Protein AF-0000000079069215 (afdb_homodimer)

InterPro domains:
  IPR008930 Terpenoid cyclases/protein prenyltransferase alpha-alpha toroid [SSF48239] (44-280)

Nearest PDB structures (foldseek):
  6ij1-assembly1_A  TM=6.244E-01  e=1.094E-04  Actinoplanes teichomyceticus
  6sbd-assembly1_A  TM=5.315E-01  e=5.183E-04  Scytonema sp. PCC 10023
  6sbf-assembly1_A  TM=5.431E-01  e=8.706E-04  Scytonema sp. PCC 10023
  6sbe-assembly1_A  TM=5.218E-01  e=1.252E-03  Scytonema sp. PCC 10023
  6sbg-assembly1_A  TM=4.756E-01  e=1.188E-03  Scytonema sp. PCC 10023

Foldseek 3Di:
DPPPPDFLLVLQLLLCVVFEDQLLNQLSCVPPVVHALVSNVVSLCVQADPQLFGFDCCPVQQHDNDGFLQSLLSSLVSCLSNLNCDDPSVVSSLNSQQVQAAPLLAHFRGALVSPPPGGHPLRDRDHRGDHALLRLQLVLLSCLQSVHDDPSSVSSLVVLLVVLVPDQDDADSSLLSNQSNLLRDPPVVSSLVSLVVSLCSCVVQVQADLAPVVQVVGDHDPPWAVPPGHHLCSNPLACSGSSVVSHDPNSVVNRLVVLSVQQDPSSWHFDRTDDDDPCCGSHVGSVSRVSSVSSCVRVPHDRD/DPPPPDFLLVLQLLLCVVFEDQLLNQLSCVPPVVHALVSNVVSLCVQADPQLAGFDCCPVQQHDNDGFLQSLLSSLVSCLSNLNCDDPSVVSSVNSQQVQAAPLLAHFRGALVSPPPGGHPLRDRDHRGDHALLRLQLVLLSCLQSVHDDPSSVSSLVVLLVVLVPDDDDADSSLLSNQSNLLRDPPVVSSLVSLVVSLCSCVVQVQADLAPVVLVVGDHDPPWDVPPGHHLCSNPLACSGSSVVSHDPSSVVNRLVVLSVQQDPSSWHFDRTDDDDPCCGSHVGSVVRVSSVSSCVRVPHDRD

Secondary structure (DSSP, 8-state):
----SS-HHHHHHHHHHHH--HHHHHHHHHHHS---HHHHHHHHHTTB-TTS-B-TTSSTTB-SSS--HHHHHHHHHHHHHTT---HHHHHHHHHHHHHT--TTSS--SS-GGGTTS-B-TTS---SSPPP-HHHHHHHHHHHHHTT---HHHHHHHHHHHHHHHT-SS--HHHHHHHHHHHTT-S-HHHHHHHHHHHHHHHHHTT-S-S-GGGGGGSPPPTTSPTT----HHHH--STTSGGGGGS-HHHHHHHHHHHHHT--TTSPPPP-S---STTHHHHHHHHHHHHHHHHHHHTT----/----SS-HHHHHHHHHHHH--HHHHHHHHHHHS---HHHHHHHHHTTB-TTS-B-TTSSTTB-SSS--HHHHHHHHHHHHHTT---HHHHHHHHHHHHHT--TTSS--SS-GGGTTS-B-TTS---SSPPP-HHHHHHHHHHHHHTT---HHHHHHHHHHHHHHHH-SS--HHHHHHHHHHHTT-S-HHHHHHHHHHHHHHHHHTT-S-S-GGGGGGSPPPTTSPTT----HHHH--STTSGGGGGS-HHHHHHHHHHHHHT--TTSPPPP-S---STTHHHHHHHHHHHHHHHHHHHTT----

Structure (mmCIF, N/CA/C/O backbone):
data_AF-0000000079069215-model_v1
#
loop_
_entity.id
_entity.type
_entity.pdbx_description
1 polymer 'Uncharacterized protein'
#
loop_
_atom_site.group_PDB
_atom_site.id
_atom_site.type_symbol
_atom_site.label_atom_id
_atom_site.label_alt_id
_atom_site.label_comp_id
_atom_site.label_asym_id
_atom_site.label_entity_id
_atom_site.label_seq_id
_atom_site.pdbx_PDB_ins_code
_atom_site.Cartn_x
_atom_site.Cartn_y
_atom_site.Cartn_z
_atom_site.occupancy
_atom_site.B_iso_or_equiv
_atom_site.auth_seq_id
_atom_site.auth_comp_id
_atom_site.auth_asym_id
_atom_site.auth_atom_id
_atom_site.pdbx_PDB_model_num
ATOM 1 N N . MET A 1 1 ? 16.844 5.301 -27.672 1 24.2 1 MET A N 1
ATOM 2 C CA . MET A 1 1 ? 16.438 5.793 -26.359 1 24.2 1 MET A CA 1
ATOM 3 C C . MET A 1 1 ? 17.531 5.578 -25.328 1 24.2 1 MET A C 1
ATOM 5 O O . MET A 1 1 ? 18.219 4.559 -25.344 1 24.2 1 MET A O 1
ATOM 9 N N . ALA A 1 2 ? 18.094 6.625 -24.688 1 27.17 2 ALA A N 1
ATOM 10 C CA . ALA A 1 2 ? 19.359 6.641 -23.938 1 27.17 2 ALA A CA 1
ATOM 11 C C . ALA A 1 2 ? 19.375 5.535 -22.875 1 27.17 2 ALA A C 1
ATOM 13 O O . ALA A 1 2 ? 18.516 5.488 -22 1 27.17 2 ALA A O 1
ATOM 14 N N . GLY A 1 3 ? 19.547 4.25 -23.109 1 37.88 3 GLY A N 1
ATOM 15 C CA . GLY A 1 3 ? 19.75 3.135 -22.203 1 37.88 3 GLY A CA 1
ATOM 16 C C . GLY A 1 3 ? 20.328 3.557 -20.859 1 37.88 3 GLY A C 1
ATOM 17 O O . GLY A 1 3 ? 21.453 4.035 -20.781 1 37.88 3 GLY A O 1
ATOM 18 N N . THR A 1 4 ? 19.672 4.113 -19.875 1 46.56 4 THR A N 1
ATOM 19 C CA . THR A 1 4 ? 20.359 4.695 -18.719 1 46.56 4 THR A CA 1
ATOM 20 C C . THR A 1 4 ? 21.391 3.717 -18.156 1 46.56 4 THR A C 1
ATOM 22 O O . THR A 1 4 ? 21.203 2.5 -18.234 1 46.56 4 THR A O 1
ATOM 25 N N . GLY A 1 5 ? 22.656 3.928 -18.469 1 62.28 5 GLY A N 1
ATOM 26 C CA . GLY A 1 5 ? 23.891 3.301 -18.031 1 62.28 5 GLY A CA 1
ATOM 27 C C . GLY A 1 5 ? 23.766 2.592 -16.703 1 62.28 5 GLY A C 1
ATOM 28 O O . GLY A 1 5 ? 24.688 1.903 -16.266 1 62.28 5 GLY A O 1
ATOM 29 N N . ALA A 1 6 ? 22.5 2.607 -16.062 1 76.56 6 ALA A N 1
ATOM 30 C CA . ALA A 1 6 ? 22.391 1.956 -14.758 1 76.56 6 ALA A CA 1
ATOM 31 C C . ALA A 1 6 ? 22.031 0.479 -14.906 1 76.56 6 ALA A C 1
ATOM 33 O O . ALA A 1 6 ? 21.297 0.102 -15.812 1 76.56 6 ALA A O 1
ATOM 34 N N . HIS A 1 7 ? 22.562 -0.315 -14.195 1 92.06 7 HIS A N 1
ATOM 35 C CA . HIS A 1 7 ? 22.312 -1.75 -14.125 1 92.06 7 HIS A CA 1
ATOM 36 C C . HIS A 1 7 ? 20.844 -2.037 -13.836 1 92.06 7 HIS A C 1
ATOM 38 O O . HIS A 1 7 ? 20.156 -1.213 -13.234 1 92.06 7 HIS A O 1
ATOM 44 N N . PRO A 1 8 ? 20.25 -3.123 -14.422 1 95.12 8 PRO A N 1
ATOM 45 C CA . PRO A 1 8 ? 18.844 -3.492 -14.266 1 95.12 8 PRO A CA 1
ATOM 46 C C . PRO A 1 8 ? 18.391 -3.469 -12.812 1 95.12 8 PRO A C 1
ATOM 48 O O . PRO A 1 8 ? 17.281 -3.021 -12.516 1 95.12 8 PRO A O 1
ATOM 51 N N . LEU A 1 9 ? 19.234 -3.889 -11.938 1 97.69 9 LEU A N 1
ATOM 52 C CA . LEU A 1 9 ? 18.859 -3.926 -10.523 1 97.69 9 LEU A CA 1
ATOM 53 C C . LEU A 1 9 ? 18.688 -2.516 -9.969 1 97.69 9 LEU A C 1
ATOM 55 O O . LEU A 1 9 ? 17.75 -2.256 -9.211 1 97.69 9 LEU A O 1
ATOM 59 N N . ALA A 1 10 ? 19.562 -1.587 -10.328 1 97.06 10 ALA A N 1
ATOM 60 C CA . ALA A 1 10 ? 19.469 -0.206 -9.859 1 97.06 10 ALA A CA 1
ATOM 61 C C . ALA A 1 10 ? 18.203 0.466 -10.383 1 97.06 10 ALA A C 1
ATOM 63 O O . ALA A 1 10 ? 17.547 1.21 -9.656 1 97.06 10 ALA A O 1
ATOM 64 N N . ARG A 1 11 ? 17.891 0.221 -11.617 1 97.69 11 ARG A N 1
ATOM 65 C CA . ARG A 1 11 ? 16.672 0.769 -12.203 1 97.69 11 ARG A CA 1
ATOM 66 C C . ARG A 1 11 ? 15.43 0.198 -11.523 1 97.69 11 ARG A C 1
ATOM 68 O O . ARG A 1 11 ? 14.477 0.925 -11.25 1 97.69 11 ARG A O 1
ATOM 75 N N . ALA A 1 12 ? 15.453 -1.097 -11.25 1 98.56 12 ALA A N 1
ATOM 76 C CA . ALA A 1 12 ? 14.344 -1.734 -10.555 1 98.56 12 ALA A CA 1
ATOM 77 C C . ALA A 1 12 ? 14.203 -1.188 -9.133 1 98.56 12 ALA A C 1
ATOM 79 O O . ALA A 1 12 ? 13.086 -1.028 -8.633 1 98.56 12 ALA A O 1
ATOM 80 N N . GLU A 1 13 ? 15.367 -0.952 -8.516 1 98.12 13 GLU A N 1
ATOM 81 C CA . GLU A 1 13 ? 15.344 -0.402 -7.16 1 98.12 13 GLU A CA 1
ATOM 82 C C . GLU A 1 13 ? 14.609 0.934 -7.121 1 98.12 13 GLU A C 1
ATOM 84 O O . GLU A 1 13 ? 13.742 1.148 -6.266 1 98.12 13 GLU A O 1
ATOM 89 N N . HIS A 1 14 ? 14.945 1.817 -8.039 1 97.31 14 HIS A N 1
ATOM 90 C CA . HIS A 1 14 ? 14.281 3.115 -8.102 1 97.31 14 HIS A CA 1
ATOM 91 C C . HIS A 1 14 ? 12.773 2.957 -8.297 1 97.31 14 HIS A C 1
ATOM 93 O O . HIS A 1 14 ? 11.984 3.623 -7.617 1 97.31 14 HIS A O 1
ATOM 99 N N . PHE A 1 15 ? 12.398 2.104 -9.164 1 98.19 15 PHE A N 1
ATOM 100 C CA . PHE A 1 15 ? 10.992 1.827 -9.445 1 98.19 15 PHE A CA 1
ATOM 101 C C . PHE A 1 15 ? 10.281 1.332 -8.188 1 98.19 15 PHE A C 1
ATOM 103 O O . PHE A 1 15 ? 9.172 1.765 -7.891 1 98.19 15 PHE A O 1
ATOM 110 N N . ILE A 1 16 ? 10.906 0.427 -7.465 1 98.44 16 ILE A N 1
ATOM 111 C CA . ILE A 1 16 ? 10.32 -0.172 -6.273 1 98.44 16 ILE A CA 1
ATOM 112 C C . ILE A 1 16 ? 10.109 0.9 -5.203 1 98.44 16 ILE A C 1
ATOM 114 O O . ILE A 1 16 ? 9.023 1.013 -4.629 1 98.44 16 ILE A O 1
ATOM 118 N N . TRP A 1 17 ? 11.117 1.716 -4.977 1 97.75 17 TRP A N 1
ATOM 119 C CA . TRP A 1 17 ? 10.984 2.77 -3.977 1 97.75 17 TRP A CA 1
ATOM 120 C C . TRP A 1 17 ? 9.891 3.756 -4.367 1 97.75 17 TRP A C 1
ATOM 122 O O . TRP A 1 17 ? 9.164 4.262 -3.508 1 97.75 17 TRP A O 1
ATOM 132 N N . LEU A 1 18 ? 9.719 3.953 -5.598 1 97.19 18 LEU A N 1
ATOM 133 C CA . LEU A 1 18 ? 8.812 4.98 -6.098 1 97.19 18 LEU A CA 1
ATOM 134 C C . LEU A 1 18 ? 7.363 4.504 -6.027 1 97.19 18 LEU A C 1
ATOM 136 O O . LEU A 1 18 ? 6.457 5.293 -5.75 1 97.19 18 LEU A O 1
ATOM 140 N N . THR A 1 19 ? 7.137 3.131 -6.164 1 96.81 19 THR A N 1
ATOM 141 C CA . THR A 1 19 ? 5.766 2.752 -6.496 1 96.81 19 THR A CA 1
ATOM 142 C C . THR A 1 19 ? 5.266 1.659 -5.559 1 96.81 19 THR A C 1
ATOM 144 O O . THR A 1 19 ? 4.066 1.569 -5.289 1 96.81 19 THR A O 1
ATOM 147 N N . ALA A 1 20 ? 6.102 0.814 -5.059 1 97.81 20 ALA A N 1
ATOM 148 C CA . ALA A 1 20 ? 5.684 -0.449 -4.457 1 97.81 20 ALA A CA 1
ATOM 149 C C . ALA A 1 20 ? 5.062 -0.223 -3.082 1 97.81 20 ALA A C 1
ATOM 151 O O . ALA A 1 20 ? 5.359 0.77 -2.414 1 97.81 20 ALA A O 1
ATOM 152 N N . ARG A 1 21 ? 4.145 -1.116 -2.648 1 97.88 21 ARG A N 1
ATOM 153 C CA . ARG A 1 21 ? 3.703 -1.155 -1.259 1 97.88 21 ARG A CA 1
ATOM 154 C C . ARG A 1 21 ? 4.871 -1.437 -0.321 1 97.88 21 ARG A C 1
ATOM 156 O O . ARG A 1 21 ? 5.91 -1.941 -0.75 1 97.88 21 ARG A O 1
ATOM 163 N N . VAL A 1 22 ? 4.699 -1.174 0.922 1 98.5 22 VAL A N 1
ATOM 164 C CA . VAL A 1 22 ? 5.773 -1.339 1.895 1 98.5 22 VAL A CA 1
ATOM 165 C C . VAL A 1 22 ? 6.199 -2.805 1.953 1 98.5 22 VAL A C 1
ATOM 167 O O . VAL A 1 22 ? 7.379 -3.107 2.145 1 98.5 22 VAL A O 1
ATOM 170 N N . LEU A 1 23 ? 5.277 -3.773 1.744 1 98.81 23 LEU A N 1
ATOM 171 C CA . LEU A 1 23 ? 5.629 -5.188 1.753 1 98.81 23 LEU A CA 1
ATOM 172 C C . LEU A 1 23 ? 6.633 -5.504 0.651 1 98.81 23 LEU A C 1
ATOM 174 O O . LEU A 1 23 ? 7.68 -6.105 0.912 1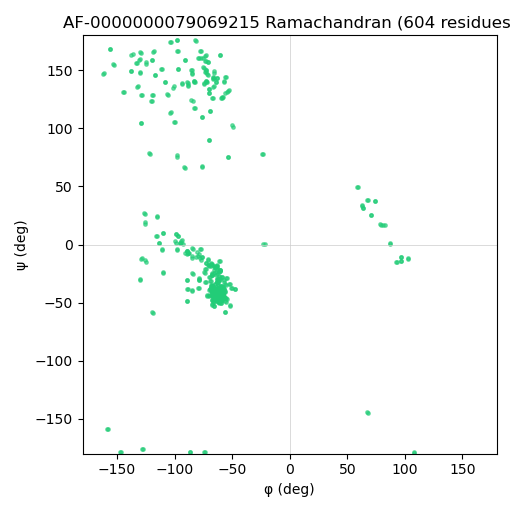 98.81 23 LEU A O 1
ATOM 178 N N . GLU A 1 24 ? 6.332 -5.059 -0.574 1 98.75 24 GLU A N 1
ATOM 179 C CA . GLU A 1 24 ? 7.234 -5.344 -1.687 1 98.75 24 GLU A CA 1
ATOM 180 C C . GLU A 1 24 ? 8.547 -4.582 -1.54 1 98.75 24 GLU A C 1
ATOM 182 O O . GLU A 1 24 ? 9.602 -5.07 -1.944 1 98.75 24 GLU A O 1
ATOM 187 N N . GLN A 1 25 ? 8.508 -3.402 -0.935 1 98.69 25 GLN A N 1
ATOM 188 C CA . GLN A 1 25 ? 9.75 -2.691 -0.648 1 98.69 25 GLN A CA 1
ATOM 189 C C . GLN A 1 25 ? 10.641 -3.496 0.293 1 98.69 25 GLN A C 1
ATOM 191 O O . GLN A 1 25 ? 11.836 -3.643 0.047 1 98.69 25 GLN A O 1
ATOM 196 N N . ARG A 1 26 ? 10.008 -3.992 1.347 1 98.75 26 ARG A N 1
ATOM 197 C CA . ARG A 1 26 ? 10.766 -4.773 2.32 1 98.75 26 ARG A CA 1
ATOM 198 C C . ARG A 1 26 ? 11.273 -6.07 1.703 1 98.75 26 ARG A C 1
ATOM 200 O O . ARG A 1 26 ? 12.398 -6.496 1.985 1 98.75 26 ARG A O 1
ATOM 207 N N . ARG A 1 27 ? 10.492 -6.695 0.856 1 98.81 27 ARG A N 1
ATOM 208 C CA . ARG A 1 27 ? 10.922 -7.902 0.161 1 98.81 27 ARG A CA 1
ATOM 209 C C . ARG A 1 27 ? 12.125 -7.625 -0.732 1 98.81 27 ARG A C 1
ATOM 211 O O . ARG A 1 27 ? 13.078 -8.406 -0.761 1 98.81 27 ARG A O 1
ATOM 218 N N . PHE A 1 28 ? 12.055 -6.535 -1.479 1 98.75 28 PHE A N 1
ATOM 219 C CA . PHE A 1 28 ? 13.164 -6.156 -2.344 1 98.75 28 PHE A CA 1
ATOM 220 C C . PHE A 1 28 ? 14.438 -5.941 -1.531 1 98.75 28 PHE A C 1
ATOM 222 O O . PHE A 1 28 ? 15.5 -6.445 -1.89 1 98.75 28 PHE A O 1
ATOM 229 N N . ALA A 1 29 ? 14.312 -5.176 -0.435 1 98.31 29 ALA A N 1
ATOM 230 C CA . ALA A 1 29 ? 15.461 -4.898 0.42 1 98.31 29 ALA A CA 1
ATOM 231 C C . ALA A 1 29 ? 16.078 -6.191 0.953 1 98.31 29 ALA A C 1
ATOM 233 O O . ALA A 1 29 ? 17.297 -6.352 0.962 1 98.31 29 ALA A O 1
ATOM 234 N N . HIS A 1 30 ? 15.25 -7.086 1.376 1 98.31 30 HIS A N 1
ATOM 235 C CA . HIS A 1 30 ? 15.727 -8.352 1.915 1 98.31 30 HIS A CA 1
ATOM 236 C C . HIS A 1 30 ? 16.438 -9.172 0.844 1 98.31 30 HIS A C 1
ATOM 238 O O . HIS A 1 30 ? 17.547 -9.672 1.069 1 98.31 30 HIS A O 1
ATOM 244 N N . ARG A 1 31 ? 15.844 -9.266 -0.319 1 97.5 31 ARG A N 1
ATOM 245 C CA . ARG A 1 31 ? 16.297 -10.188 -1.351 1 97.5 31 ARG A CA 1
ATOM 246 C C . ARG A 1 31 ? 17.516 -9.641 -2.082 1 97.5 31 ARG A C 1
ATOM 248 O O . ARG A 1 31 ? 18.406 -10.398 -2.492 1 97.5 31 ARG A O 1
ATOM 255 N N . PHE A 1 32 ? 17.641 -8.297 -2.174 1 97.56 32 PHE A N 1
ATOM 256 C CA . PHE A 1 32 ? 18.625 -7.77 -3.117 1 97.56 32 PHE A CA 1
ATOM 257 C C . PHE A 1 32 ? 19.547 -6.758 -2.441 1 97.56 32 PHE A C 1
ATOM 259 O O . PHE A 1 32 ? 20.562 -6.367 -3.004 1 97.56 32 PHE A O 1
ATOM 266 N N . LEU A 1 33 ? 19.172 -6.332 -1.206 1 96.62 33 LEU A N 1
ATOM 267 C CA . LEU A 1 33 ? 19.969 -5.312 -0.542 1 96.62 33 LEU A CA 1
ATOM 268 C C . LEU A 1 33 ? 20.406 -5.781 0.843 1 96.62 33 LEU A C 1
ATOM 270 O O . LEU A 1 33 ? 20.672 -4.961 1.727 1 96.62 33 LEU A O 1
ATOM 274 N N . ASP A 1 34 ? 20.359 -7.102 1.135 1 96.06 34 ASP A N 1
ATOM 275 C CA . ASP A 1 34 ? 20.828 -7.75 2.354 1 96.06 34 ASP A CA 1
ATOM 276 C C . ASP A 1 34 ? 20.047 -7.277 3.572 1 96.06 34 ASP A C 1
ATOM 278 O O . ASP A 1 34 ? 20.609 -7.105 4.656 1 96.06 34 ASP A O 1
ATOM 282 N N . GLY A 1 35 ? 18.828 -6.957 3.385 1 96.44 35 GLY A N 1
ATOM 283 C CA . GLY A 1 35 ? 17.953 -6.562 4.48 1 96.44 35 GLY A CA 1
ATOM 284 C C . GLY A 1 35 ? 17.547 -7.723 5.363 1 96.44 35 GLY A C 1
ATOM 285 O O . GLY A 1 35 ? 17.562 -8.875 4.93 1 96.44 35 GLY A O 1
ATOM 286 N N . ASP A 1 36 ? 17.156 -7.441 6.59 1 96.94 36 ASP A N 1
ATOM 287 C CA . ASP A 1 36 ? 16.688 -8.422 7.562 1 96.94 36 ASP A CA 1
ATOM 288 C C . ASP A 1 36 ? 15.305 -8.961 7.176 1 96.94 36 ASP A C 1
ATOM 290 O O . ASP A 1 36 ? 14.477 -8.227 6.629 1 96.94 36 ASP A O 1
ATOM 294 N N . PRO A 1 37 ? 15 -10.203 7.445 1 97.94 37 PRO A N 1
ATOM 295 C CA . PRO A 1 37 ? 13.688 -10.781 7.121 1 97.94 37 PRO A CA 1
ATOM 296 C C . PRO A 1 37 ? 12.578 -10.273 8.039 1 97.94 37 PRO A C 1
ATOM 298 O O . PRO A 1 37 ? 11.406 -10.312 7.672 1 97.94 37 PRO A O 1
ATOM 301 N N . ASP A 1 38 ? 12.898 -9.766 9.227 1 98 38 ASP A N 1
ATOM 302 C CA . ASP A 1 38 ? 11.891 -9.398 10.219 1 98 38 ASP A CA 1
ATOM 303 C C . ASP A 1 38 ? 10.969 -8.305 9.688 1 98 38 ASP A C 1
ATOM 305 O O . ASP A 1 38 ? 9.75 -8.391 9.836 1 98 38 ASP A O 1
ATOM 309 N N . PRO A 1 39 ? 11.523 -7.258 8.984 1 98 39 PRO A N 1
ATOM 310 C CA . PRO A 1 39 ? 10.625 -6.23 8.445 1 98 39 PRO A CA 1
ATOM 311 C C . PRO A 1 39 ? 9.656 -6.785 7.406 1 98 39 PRO A C 1
ATOM 313 O O . PRO A 1 39 ? 8.531 -6.297 7.285 1 98 39 PRO A O 1
ATOM 316 N N . VAL A 1 40 ? 10.07 -7.797 6.645 1 98.62 40 VAL A N 1
ATOM 317 C CA . VAL A 1 40 ? 9.188 -8.438 5.68 1 98.62 40 VAL A CA 1
ATOM 318 C C . VAL A 1 40 ? 8.023 -9.109 6.414 1 98.62 40 VAL A C 1
ATOM 320 O O . VAL A 1 40 ? 6.863 -8.938 6.039 1 98.62 40 VAL A O 1
ATOM 323 N N . GLU A 1 41 ? 8.375 -9.836 7.441 1 98.12 41 GLU A N 1
ATOM 324 C CA . GLU A 1 41 ? 7.355 -10.523 8.219 1 98.12 41 GLU A CA 1
ATOM 325 C C . GLU A 1 41 ? 6.375 -9.539 8.852 1 98.12 41 GLU A C 1
ATOM 327 O O . GLU A 1 41 ? 5.164 -9.773 8.859 1 98.12 41 GLU A O 1
ATOM 332 N N . THR A 1 42 ? 6.906 -8.461 9.375 1 98.06 42 THR A N 1
ATOM 333 C CA . THR A 1 42 ? 6.062 -7.434 9.984 1 98.06 42 THR A CA 1
ATOM 334 C C . THR A 1 42 ? 5.105 -6.844 8.953 1 98.06 42 THR A C 1
ATOM 336 O O . THR A 1 42 ? 3.908 -6.707 9.219 1 98.06 42 THR A O 1
ATOM 339 N N . ALA A 1 43 ? 5.625 -6.516 7.777 1 98.69 43 ALA A N 1
ATOM 340 C CA . ALA A 1 43 ? 4.789 -5.961 6.715 1 98.69 43 ALA A CA 1
ATOM 341 C C . ALA A 1 43 ? 3.713 -6.953 6.289 1 98.69 43 ALA A C 1
ATOM 343 O O . ALA A 1 43 ? 2.568 -6.57 6.047 1 98.69 43 ALA A O 1
ATOM 344 N N . LEU A 1 44 ? 4.059 -8.203 6.25 1 98.75 44 LEU A N 1
ATOM 345 C CA . LEU A 1 44 ? 3.102 -9.234 5.867 1 98.75 44 LEU A CA 1
ATOM 346 C C . LEU A 1 44 ? 2.004 -9.375 6.914 1 98.75 44 LEU A C 1
ATOM 348 O O . LEU A 1 44 ? 0.839 -9.602 6.574 1 98.75 44 LEU A O 1
ATOM 352 N N . THR A 1 45 ? 2.354 -9.305 8.203 1 98.25 45 THR A N 1
ATOM 353 C CA . THR A 1 45 ? 1.423 -9.516 9.305 1 98.25 45 THR A CA 1
ATOM 354 C C . THR A 1 45 ? 0.294 -8.484 9.266 1 98.25 45 THR A C 1
ATOM 356 O O . THR A 1 45 ? -0.804 -8.742 9.766 1 98.25 45 THR A O 1
ATOM 359 N N . ALA A 1 46 ? 0.541 -7.391 8.633 1 98.31 46 ALA A N 1
ATOM 360 C CA . ALA A 1 46 ? -0.481 -6.355 8.5 1 98.31 46 ALA A CA 1
ATOM 361 C C . ALA A 1 46 ? -1.7 -6.883 7.746 1 98.31 46 ALA A C 1
ATOM 363 O O . ALA A 1 46 ? -2.803 -6.348 7.887 1 98.31 46 ALA A O 1
ATOM 364 N N . TYR A 1 47 ? -1.535 -7.949 6.965 1 98.69 47 TYR A N 1
ATOM 365 C CA . TYR A 1 47 ? -2.59 -8.484 6.109 1 98.69 47 TYR A CA 1
ATOM 366 C C . TYR A 1 47 ? -3.291 -9.656 6.781 1 98.69 47 TYR A C 1
ATOM 368 O O . TYR A 1 47 ? -4.262 -10.195 6.242 1 98.69 47 TYR A O 1
ATOM 376 N N . ARG A 1 48 ? -2.844 -10.078 7.91 1 98.19 48 ARG A N 1
ATOM 377 C CA . ARG A 1 48 ? -3.352 -11.266 8.586 1 98.19 48 ARG A CA 1
ATOM 378 C C . ARG A 1 48 ? -4.605 -10.945 9.398 1 98.19 48 ARG A C 1
ATOM 380 O O . ARG A 1 48 ? -4.699 -9.875 10 1 98.19 48 ARG A O 1
ATOM 387 N N . ASN A 1 49 ? -5.488 -11.812 9.375 1 97.44 49 ASN A N 1
ATOM 388 C CA . ASN A 1 49 ? -6.703 -11.703 10.18 1 97.44 49 ASN A CA 1
ATOM 389 C C . ASN A 1 49 ? -6.652 -12.625 11.391 1 97.44 49 ASN A C 1
ATOM 391 O O . ASN A 1 49 ? -5.746 -13.445 11.516 1 97.44 49 ASN A O 1
ATOM 395 N N . GLU A 1 50 ? -7.668 -12.5 12.234 1 95.31 50 GLU A N 1
ATOM 396 C CA . GLU A 1 50 ? -7.734 -13.25 13.484 1 95.31 50 GLU A CA 1
ATOM 397 C C . GLU A 1 50 ? -7.973 -14.734 13.219 1 95.31 50 GLU A C 1
ATOM 399 O O . GLU A 1 50 ? -7.539 -15.586 14 1 95.31 50 GLU A O 1
ATOM 404 N N . ASP A 1 51 ? -8.609 -15.07 12.141 1 95.88 51 ASP A N 1
ATOM 405 C CA . ASP A 1 51 ? -8.945 -16.453 11.828 1 95.88 51 ASP A CA 1
ATOM 406 C C . ASP A 1 51 ? -7.73 -17.219 11.305 1 95.88 51 ASP A C 1
ATOM 408 O O . ASP A 1 51 ? -7.82 -18.406 11 1 95.88 51 ASP A O 1
ATOM 412 N N . GLY A 1 52 ? -6.598 -16.516 11.133 1 95.62 52 GLY A N 1
ATOM 413 C CA . GLY A 1 52 ? -5.379 -17.141 10.648 1 95.62 52 GLY A CA 1
ATOM 414 C C . GLY A 1 52 ? -5.176 -16.969 9.156 1 95.62 52 GLY A C 1
ATOM 415 O O . GLY A 1 52 ? -4.102 -17.266 8.625 1 95.62 52 GLY A O 1
ATOM 416 N N . GLY A 1 53 ? -6.207 -16.484 8.469 1 97.75 53 GLY A N 1
ATOM 417 C CA . GLY A 1 53 ? -6.094 -16.188 7.051 1 97.75 53 GLY A CA 1
ATOM 418 C C . GLY A 1 53 ? -5.559 -14.805 6.766 1 97.75 53 GLY A C 1
ATOM 419 O O . GLY A 1 53 ? -5.137 -14.094 7.684 1 97.75 53 GLY A O 1
ATOM 420 N N . TYR A 1 54 ? -5.484 -14.523 5.516 1 98.31 54 TYR A N 1
ATOM 421 C CA . TYR A 1 54 ? -4.992 -13.234 5.043 1 98.31 54 TYR A CA 1
ATOM 422 C C . TYR A 1 54 ? -6.008 -12.562 4.125 1 98.31 54 TYR A C 1
ATOM 424 O O . TYR A 1 54 ? -6.84 -13.234 3.512 1 98.31 54 TYR A O 1
ATOM 432 N N . ALA A 1 55 ? -5.938 -11.211 4 1 98.44 55 ALA A N 1
ATOM 433 C CA . ALA A 1 55 ? -6.898 -10.406 3.25 1 98.44 55 ALA A CA 1
ATOM 434 C C . ALA A 1 55 ? -6.297 -9.062 2.855 1 98.44 55 ALA A C 1
ATOM 436 O O . ALA A 1 55 ? -5.102 -8.969 2.576 1 98.44 55 ALA A O 1
ATOM 437 N N . HIS A 1 56 ? -7.137 -8.062 2.564 1 97.88 56 HIS A N 1
ATOM 438 C CA . HIS A 1 56 ? -6.789 -6.652 2.422 1 97.88 56 HIS A CA 1
ATOM 439 C C . HIS A 1 56 ? -5.91 -6.426 1.195 1 97.88 56 HIS A C 1
ATOM 441 O O . HIS A 1 56 ? -4.926 -5.688 1.261 1 97.88 56 HIS A O 1
ATOM 447 N N . ALA A 1 57 ? -6.215 -7.129 0.179 1 97.38 57 ALA A N 1
ATOM 448 C CA . ALA A 1 57 ? -5.609 -6.914 -1.133 1 97.38 57 ALA A CA 1
ATOM 449 C C . ALA A 1 57 ? -4.148 -7.352 -1.139 1 97.38 57 ALA A C 1
ATOM 451 O O . ALA A 1 57 ? -3.342 -6.828 -1.912 1 97.38 57 ALA A O 1
ATOM 452 N N . LEU A 1 58 ? -3.822 -8.305 -0.219 1 98.25 58 LEU A N 1
ATOM 453 C CA . LEU A 1 58 ? -2.498 -8.906 -0.361 1 98.25 58 LEU A CA 1
ATOM 454 C C . LEU A 1 58 ? -2.277 -9.406 -1.784 1 98.25 58 LEU A C 1
ATOM 456 O O . LEU A 1 58 ? -1.25 -9.109 -2.398 1 98.25 58 LEU A O 1
ATOM 460 N N . GLU A 1 59 ? -3.188 -10.164 -2.24 1 96.44 59 GLU A N 1
ATOM 461 C CA . GLU A 1 59 ? -3.352 -10.398 -3.674 1 96.44 59 GLU A CA 1
ATOM 462 C C . GLU A 1 59 ? -4.168 -9.281 -4.32 1 96.44 59 GLU A C 1
ATOM 464 O O . GLU A 1 59 ? -5.367 -9.156 -4.062 1 96.44 59 GLU A O 1
ATOM 469 N N . PRO A 1 60 ? -3.58 -8.539 -5.25 1 95.75 60 PRO A N 1
ATOM 470 C CA . PRO A 1 60 ? -4.191 -7.281 -5.695 1 95.75 60 PRO A CA 1
ATOM 471 C C . PRO A 1 60 ? -5.539 -7.492 -6.383 1 95.75 60 PRO A C 1
ATOM 473 O O . PRO A 1 60 ? -6.348 -6.566 -6.461 1 95.75 60 PRO A O 1
ATOM 476 N N . ASP A 1 61 ? -5.82 -8.664 -6.828 1 94.56 61 ASP A N 1
ATOM 477 C CA . ASP A 1 61 ? -7.035 -8.898 -7.598 1 94.56 61 ASP A CA 1
ATOM 478 C C . ASP A 1 61 ? -8.211 -9.234 -6.68 1 94.56 61 ASP A C 1
ATOM 480 O O . ASP A 1 61 ? -9.336 -9.398 -7.145 1 94.56 61 ASP A O 1
ATOM 484 N N . LEU A 1 62 ? -7.977 -9.414 -5.426 1 95.19 62 LEU A N 1
ATOM 485 C CA . LEU A 1 62 ? -9 -9.633 -4.41 1 95.19 62 LEU A CA 1
ATOM 486 C C . LEU A 1 62 ? -8.953 -8.547 -3.344 1 95.19 62 LEU A C 1
ATOM 488 O O . LEU A 1 62 ? -7.922 -8.367 -2.688 1 95.19 62 LEU A O 1
ATOM 492 N N . ARG A 1 63 ? -10.102 -7.922 -3.195 1 96.31 63 ARG A N 1
ATOM 493 C CA . ARG A 1 63 ? -10.094 -6.77 -2.301 1 96.31 63 ARG A CA 1
ATOM 494 C C . ARG A 1 63 ? -11.055 -6.977 -1.135 1 96.31 63 ARG A C 1
ATOM 496 O O . ARG A 1 63 ? -11.938 -7.836 -1.195 1 96.31 63 ARG A O 1
ATOM 503 N N . GLY A 1 64 ? -10.805 -6.188 -0.022 1 95.81 64 GLY A N 1
ATOM 504 C CA . GLY A 1 64 ? -11.68 -6.262 1.14 1 95.81 64 GLY A CA 1
ATOM 505 C C . GLY A 1 64 ? -11.039 -6.957 2.324 1 95.81 64 GLY A C 1
ATOM 506 O O . GLY A 1 64 ? -9.891 -7.398 2.246 1 95.81 64 GLY A O 1
ATOM 507 N N . PRO A 1 65 ? -11.758 -7.078 3.365 1 97.31 65 PRO A N 1
ATOM 508 C CA . PRO A 1 65 ? -11.203 -7.492 4.656 1 97.31 65 PRO A CA 1
ATOM 509 C C . PRO A 1 65 ? -11.344 -8.992 4.906 1 97.31 65 PRO A C 1
ATOM 511 O O . PRO A 1 65 ? -10.883 -9.5 5.93 1 97.31 65 PRO A O 1
ATOM 514 N N . VAL A 1 66 ? -11.898 -9.742 3.967 1 96.94 66 VAL A N 1
ATOM 515 C CA . VAL A 1 66 ? -12.211 -11.133 4.258 1 96.94 66 VAL A CA 1
ATOM 516 C C . VAL A 1 66 ? -11.055 -12.031 3.818 1 96.94 66 VAL A C 1
ATOM 518 O O . VAL A 1 66 ? -10.445 -11.797 2.775 1 96.94 66 VAL A O 1
ATOM 521 N N . SER A 1 67 ? -10.773 -13 4.664 1 98.06 67 SER A N 1
ATOM 522 C CA . SER A 1 67 ? -9.719 -13.961 4.348 1 98.06 67 SER A CA 1
ATOM 523 C C . SER A 1 67 ? -10.078 -14.789 3.119 1 98.06 67 SER A C 1
ATOM 525 O O . SER A 1 67 ? -11.234 -15.172 2.936 1 98.06 67 SER A O 1
ATOM 527 N N . GLN A 1 68 ? -9.125 -15.016 2.312 1 97.88 68 GLN A N 1
ATOM 528 C CA . GLN A 1 68 ? -9.289 -15.852 1.125 1 97.88 68 GLN A CA 1
ATOM 529 C C . GLN A 1 68 ? -8.094 -16.781 0.942 1 97.88 68 GLN A C 1
ATOM 531 O O . GLN A 1 68 ? -6.957 -16.406 1.246 1 97.88 68 GLN A O 1
ATOM 536 N N . PRO A 1 69 ? -8.266 -17.938 0.377 1 97.12 69 PRO A N 1
ATOM 537 C CA . PRO A 1 69 ? -7.156 -18.859 0.136 1 97.12 69 PRO A CA 1
ATOM 538 C C . PRO A 1 69 ? -6.07 -18.266 -0.757 1 97.12 69 PRO A C 1
ATOM 540 O O . PRO A 1 69 ? -4.883 -18.484 -0.52 1 97.12 69 PRO A O 1
ATOM 543 N N . LEU A 1 70 ? -6.477 -17.484 -1.71 1 96.44 70 LEU A N 1
ATOM 544 C CA . LEU A 1 70 ? -5.5 -16.906 -2.631 1 96.44 70 LEU A CA 1
ATOM 545 C C . LEU A 1 70 ? -4.578 -15.93 -1.909 1 96.44 70 LEU A C 1
ATOM 547 O O . LEU A 1 70 ? -3.395 -15.836 -2.236 1 96.44 70 LEU A O 1
ATOM 551 N N . HIS A 1 71 ? -5.152 -15.172 -0.944 1 98 71 HIS A N 1
ATOM 552 C CA . HIS A 1 71 ? -4.293 -14.336 -0.112 1 98 71 HIS A CA 1
ATOM 553 C C . HIS A 1 71 ? -3.303 -15.188 0.68 1 98 71 HIS A C 1
ATOM 555 O O . HIS A 1 71 ? -2.127 -14.828 0.797 1 98 71 HIS A O 1
ATOM 561 N N . THR A 1 72 ? -3.795 -16.266 1.196 1 98 72 THR A N 1
ATOM 562 C CA . THR A 1 72 ? -2.967 -17.141 2.021 1 98 72 THR A CA 1
ATOM 563 C C . THR A 1 72 ? -1.85 -17.766 1.192 1 98 72 THR A C 1
ATOM 565 O O . THR A 1 72 ? -0.725 -17.922 1.672 1 98 72 THR A O 1
ATOM 568 N N . ALA A 1 73 ? -2.193 -18.125 -0.039 1 97.56 73 ALA A N 1
ATOM 569 C CA . ALA A 1 73 ? -1.16 -18.609 -0.95 1 97.56 73 ALA A CA 1
ATOM 570 C C . ALA A 1 73 ? -0.053 -17.578 -1.127 1 97.56 73 ALA A C 1
ATOM 572 O O . ALA A 1 73 ? 1.133 -17.906 -1.075 1 97.56 73 ALA A O 1
ATOM 573 N N . HIS A 1 74 ? -0.46 -16.359 -1.329 1 97.94 74 HIS A N 1
ATOM 574 C CA . HIS A 1 74 ? 0.494 -15.266 -1.467 1 97.94 74 HIS A CA 1
ATOM 575 C C . HIS A 1 74 ? 1.334 -15.109 -0.204 1 97.94 74 HIS A C 1
ATOM 577 O O . HIS A 1 74 ? 2.557 -14.961 -0.281 1 97.94 74 HIS A O 1
ATOM 583 N N . ALA A 1 75 ? 0.714 -15.125 0.917 1 98.56 75 ALA A N 1
ATOM 584 C CA . ALA A 1 75 ? 1.401 -14.992 2.199 1 98.56 75 ALA A CA 1
ATOM 585 C C . ALA A 1 75 ? 2.439 -16.094 2.383 1 98.56 75 ALA A C 1
ATOM 587 O O . ALA A 1 75 ? 3.568 -15.836 2.803 1 98.56 75 ALA A O 1
ATOM 588 N N . LEU A 1 76 ? 2.051 -17.297 2.051 1 98.19 76 LEU A N 1
ATOM 589 C CA . LEU A 1 76 ? 2.965 -18.438 2.156 1 98.19 76 LEU A CA 1
ATOM 590 C C . LEU A 1 76 ? 4.18 -18.234 1.258 1 98.19 76 LEU A C 1
ATOM 592 O O . LEU A 1 76 ? 5.301 -18.594 1.639 1 98.19 76 LEU A O 1
ATOM 596 N N . GLY A 1 77 ? 3.889 -17.703 0.074 1 97.75 77 GLY A N 1
ATOM 597 C CA . GLY A 1 77 ? 5.004 -17.391 -0.801 1 97.75 77 GLY A CA 1
ATOM 598 C C . GLY A 1 77 ? 5.988 -16.422 -0.178 1 97.75 77 GLY A C 1
ATOM 599 O O . GLY A 1 77 ? 7.203 -16.609 -0.272 1 97.75 77 GLY A O 1
ATOM 600 N N . VAL A 1 78 ? 5.512 -15.414 0.449 1 98.5 78 VAL A N 1
ATOM 601 C CA . VAL A 1 78 ? 6.355 -14.43 1.116 1 98.5 78 VAL A CA 1
ATOM 602 C C . VAL A 1 78 ? 7.102 -15.086 2.273 1 98.5 78 VAL A C 1
ATOM 604 O O . VAL A 1 78 ? 8.312 -14.922 2.414 1 98.5 78 VAL A O 1
ATOM 607 N N . LEU A 1 79 ? 6.375 -15.859 3.102 1 98.31 79 LEU A N 1
ATOM 608 C CA . LEU A 1 79 ? 6.984 -16.531 4.242 1 98.31 79 LEU A CA 1
ATOM 609 C C . LEU A 1 79 ? 8.078 -17.484 3.785 1 98.31 79 LEU A C 1
ATOM 611 O O . LEU A 1 79 ? 9.141 -17.562 4.406 1 98.31 79 LEU A O 1
ATOM 615 N N . ASP A 1 80 ? 7.82 -18.188 2.715 1 97.56 80 ASP A N 1
ATOM 616 C CA . ASP A 1 80 ? 8.812 -19.094 2.145 1 97.56 80 ASP A CA 1
ATOM 617 C C . ASP A 1 80 ? 10.078 -18.359 1.744 1 97.56 80 ASP A C 1
ATOM 619 O O . ASP A 1 80 ? 11.188 -18.828 1.999 1 97.56 80 ASP A O 1
ATOM 623 N N . SER A 1 81 ? 9.906 -17.219 1.158 1 96.94 81 SER A N 1
ATOM 624 C CA . SER A 1 81 ? 11.023 -16.438 0.647 1 96.94 81 SER A CA 1
ATOM 625 C C . SER A 1 81 ? 11.938 -15.961 1.779 1 96.94 81 SER A C 1
ATOM 627 O O . SER A 1 81 ? 13.102 -15.633 1.551 1 96.94 81 SER A O 1
ATOM 629 N N . ILE A 1 82 ? 11.438 -15.945 2.994 1 97.44 82 ILE A N 1
ATOM 630 C CA . ILE A 1 82 ? 12.258 -15.469 4.102 1 97.44 82 ILE A CA 1
ATOM 631 C C . ILE A 1 82 ? 12.516 -16.609 5.086 1 97.44 82 ILE A C 1
ATOM 633 O O . ILE A 1 82 ? 12.969 -16.375 6.207 1 97.44 82 ILE A O 1
ATOM 637 N N . GLY A 1 83 ? 12.125 -17.828 4.754 1 95.94 83 GLY A N 1
ATOM 638 C CA . GLY A 1 83 ? 12.438 -19.016 5.535 1 95.94 83 GLY A CA 1
ATOM 639 C C . GLY A 1 83 ? 11.617 -19.109 6.809 1 95.94 83 GLY A C 1
ATOM 640 O O . GLY A 1 83 ? 12.133 -19.531 7.852 1 95.94 83 GLY A O 1
ATOM 641 N N . ARG A 1 84 ? 10.359 -18.703 6.711 1 96.12 84 ARG A N 1
ATOM 642 C CA . ARG A 1 84 ? 9.562 -18.641 7.934 1 96.12 84 ARG A CA 1
ATOM 643 C C . ARG A 1 84 ? 8.258 -19.438 7.777 1 96.12 84 ARG A C 1
ATOM 645 O O . ARG A 1 84 ? 7.23 -19.047 8.328 1 96.12 84 ARG A O 1
ATOM 652 N N . CYS A 1 85 ? 8.219 -20.422 6.965 1 94.94 85 CYS A N 1
ATOM 653 C CA . CYS A 1 85 ? 7.074 -21.312 6.824 1 94.94 85 CYS A CA 1
ATOM 654 C C . CYS A 1 85 ? 7.211 -22.531 7.742 1 94.94 85 CYS A C 1
ATOM 656 O O . CYS A 1 85 ? 7.402 -23.656 7.273 1 94.94 85 CYS A O 1
ATOM 658 N N . GLU A 1 86 ? 7.172 -22.391 9.031 1 92.75 86 GLU A N 1
ATOM 659 C CA . GLU A 1 86 ? 7.379 -23.5 9.945 1 92.75 86 GLU A CA 1
ATOM 660 C C . GLU A 1 86 ? 6.723 -23.234 11.297 1 92.75 86 GLU A C 1
ATOM 662 O O . GLU A 1 86 ? 6.203 -22.141 11.539 1 92.75 86 GLU A O 1
ATOM 667 N N . GLY A 1 87 ? 6.652 -24.25 12.07 1 92.06 87 GLY A N 1
ATOM 668 C CA . GLY A 1 87 ? 6.246 -24.141 13.461 1 92.06 87 GLY A CA 1
ATOM 669 C C . GLY A 1 87 ? 4.793 -23.734 13.625 1 92.06 87 GLY A C 1
ATOM 670 O O . GLY A 1 87 ? 3.924 -24.219 12.891 1 92.06 87 GLY A O 1
ATOM 671 N N . LEU A 1 88 ? 4.57 -22.938 14.656 1 91.94 88 LEU A N 1
ATOM 672 C CA . LEU A 1 88 ? 3.219 -22.562 15.055 1 91.94 88 LEU A CA 1
ATOM 673 C C . LEU A 1 88 ? 2.533 -21.766 13.945 1 91.94 88 LEU A C 1
ATOM 675 O O . LEU A 1 88 ? 1.317 -21.859 13.766 1 91.94 88 LEU A O 1
ATOM 679 N N . ARG A 1 89 ? 3.303 -21.094 13.219 1 93.06 89 ARG A N 1
ATOM 680 C CA . ARG A 1 89 ? 2.754 -20.312 12.117 1 93.06 89 ARG A CA 1
ATOM 681 C C . ARG A 1 89 ? 2.15 -21.219 11.055 1 93.06 89 ARG A C 1
ATOM 683 O O . ARG A 1 89 ? 1.017 -21 10.617 1 93.06 89 ARG A O 1
ATOM 690 N N . ALA A 1 90 ? 2.936 -22.156 10.609 1 94.44 90 ALA A N 1
ATOM 691 C CA . ALA A 1 90 ? 2.439 -23.109 9.609 1 94.44 90 ALA A CA 1
ATOM 692 C C . ALA A 1 90 ? 1.206 -23.844 10.125 1 94.44 90 ALA A C 1
ATOM 694 O O . ALA A 1 90 ? 0.265 -24.094 9.367 1 94.44 90 ALA A O 1
ATOM 695 N N . GLU A 1 91 ? 1.239 -24.125 11.391 1 95.62 91 GLU A N 1
ATOM 696 C CA . GLU A 1 91 ? 0.101 -24.812 12 1 95.62 91 GLU A CA 1
ATOM 697 C C . GLU A 1 91 ? -1.16 -23.953 11.93 1 95.62 91 GLU A C 1
ATOM 699 O O . GLU A 1 91 ? -2.234 -24.438 11.586 1 95.62 91 GLU A O 1
ATOM 704 N N . ARG A 1 92 ? -1.02 -22.719 12.258 1 95.62 92 ARG A N 1
ATOM 705 C CA . ARG A 1 92 ? -2.152 -21.797 12.234 1 95.62 92 ARG A CA 1
ATOM 706 C C . ARG A 1 92 ? -2.688 -21.625 10.82 1 95.62 92 ARG A C 1
ATOM 708 O O . ARG A 1 92 ? -3.902 -21.609 10.609 1 95.62 92 ARG A O 1
ATOM 715 N N . ILE A 1 93 ? -1.79 -21.516 9.898 1 97.12 93 ILE A N 1
ATOM 716 C CA . ILE A 1 93 ? -2.182 -21.359 8.5 1 97.12 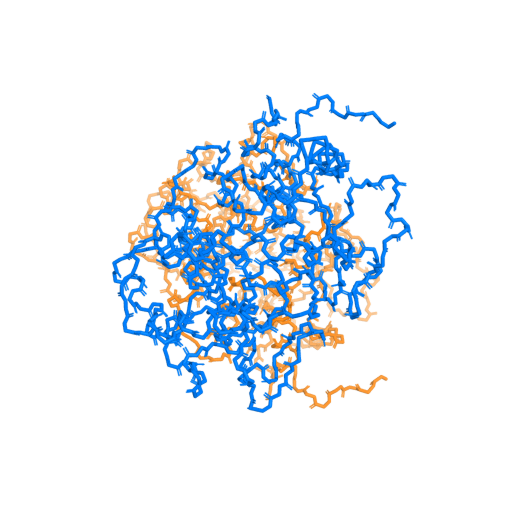93 ILE A CA 1
ATOM 717 C C . ILE A 1 93 ? -2.914 -22.609 8.031 1 97.12 93 ILE A C 1
ATOM 719 O O . ILE A 1 93 ? -3.975 -22.516 7.406 1 97.12 93 ILE A O 1
ATOM 723 N N . CYS A 1 94 ? -2.414 -23.766 8.383 1 97.5 94 CYS A N 1
ATOM 724 C CA . CYS A 1 94 ? -3.033 -25.016 7.965 1 97.5 94 CYS A CA 1
ATOM 725 C C . CYS A 1 94 ? -4.395 -25.203 8.625 1 97.5 94 CYS A C 1
ATOM 727 O O . CYS A 1 94 ? -5.309 -25.766 8.023 1 97.5 94 CYS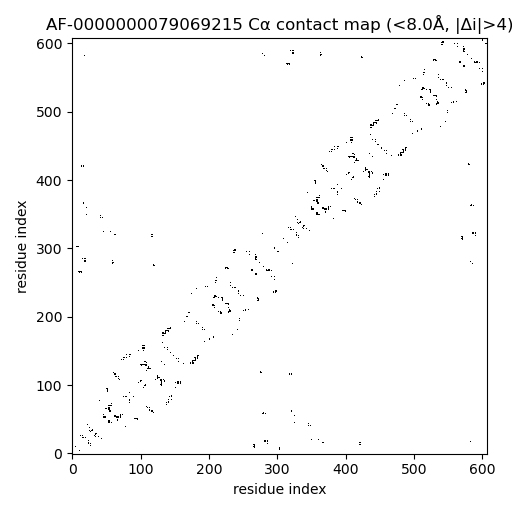 A O 1
ATOM 729 N N . ARG A 1 95 ? -4.508 -24.75 9.859 1 97.5 95 ARG A N 1
ATOM 730 C CA . ARG A 1 95 ? -5.809 -24.797 10.516 1 97.5 95 ARG A CA 1
ATOM 731 C C . ARG A 1 95 ? -6.836 -23.969 9.766 1 97.5 95 ARG A C 1
ATOM 733 O O . ARG A 1 95 ? -7.961 -24.406 9.531 1 97.5 95 ARG A O 1
ATOM 740 N N . TYR A 1 96 ? -6.477 -22.797 9.375 1 98.19 96 TYR A N 1
ATOM 741 C CA . TYR A 1 96 ? -7.359 -21.953 8.57 1 98.19 96 TYR A CA 1
ATOM 742 C C . TYR A 1 96 ? -7.723 -22.641 7.266 1 98.19 96 TYR A C 1
ATOM 744 O O . TYR A 1 96 ? -8.898 -22.703 6.887 1 98.19 96 TYR A O 1
ATOM 752 N N . LEU A 1 97 ? -6.688 -23.125 6.555 1 98.25 97 LEU A N 1
ATOM 753 C CA . LEU A 1 97 ? -6.918 -23.766 5.27 1 98.25 97 LEU A CA 1
ATOM 754 C C . LEU A 1 97 ? -7.852 -24.969 5.426 1 98.25 97 LEU A C 1
ATOM 756 O O . LEU A 1 97 ? -8.719 -25.203 4.578 1 98.25 97 LEU A O 1
ATOM 760 N N . SER A 1 98 ? -7.648 -25.656 6.508 1 97.94 98 SER A N 1
ATOM 761 C CA . SER A 1 98 ? -8.531 -26.797 6.805 1 97.94 98 SER A CA 1
ATOM 762 C C . SER A 1 98 ? -9.969 -26.328 6.98 1 97.94 98 SER A C 1
ATOM 764 O O . SER A 1 98 ? -10.898 -26.969 6.465 1 97.94 98 SER A O 1
ATOM 766 N N . ASP A 1 99 ? -10.164 -25.234 7.645 1 97.5 99 ASP A N 1
ATOM 767 C CA . ASP A 1 99 ? -11.492 -24.734 7.977 1 97.5 99 ASP A CA 1
ATOM 768 C C . ASP A 1 99 ? -12.242 -24.297 6.719 1 97.5 99 ASP A C 1
ATOM 770 O O . ASP A 1 99 ? -13.469 -24.359 6.668 1 97.5 99 ASP A O 1
ATOM 774 N N . VAL A 1 100 ? -11.516 -23.938 5.723 1 97.5 100 VAL A N 1
ATOM 775 C CA . VAL A 1 100 ? -12.195 -23.359 4.57 1 97.5 100 VAL A CA 1
ATOM 776 C C . VAL A 1 100 ? -12.141 -24.328 3.393 1 97.5 100 VAL A C 1
ATOM 778 O O . VAL A 1 100 ? -12.438 -23.953 2.256 1 97.5 100 VAL A O 1
ATOM 781 N N . SER A 1 101 ? -11.727 -25.516 3.611 1 97.88 101 SER A N 1
ATOM 782 C CA . SER A 1 101 ? -11.617 -26.531 2.561 1 97.88 101 SER A CA 1
ATOM 783 C C . SER A 1 101 ? -12.992 -27.031 2.141 1 97.88 101 SER A C 1
ATOM 785 O O . SER A 1 101 ? -13.938 -27.031 2.939 1 97.88 101 SER A O 1
ATOM 787 N N . THR A 1 102 ? -13.102 -27.422 0.93 1 97.12 102 THR A N 1
ATOM 788 C CA . THR A 1 102 ? -14.297 -28.078 0.403 1 97.12 102 THR A CA 1
ATOM 789 C C . THR A 1 102 ? -14.398 -29.516 0.908 1 97.12 102 THR A C 1
ATOM 791 O O . THR A 1 102 ? -13.562 -29.953 1.697 1 97.12 102 THR A O 1
ATOM 794 N N . LYS A 1 103 ? -15.492 -30.172 0.409 1 94.75 103 LYS A N 1
ATOM 795 C CA . LYS A 1 103 ? -15.719 -31.547 0.802 1 94.75 103 LYS A CA 1
ATOM 796 C C . LYS A 1 103 ? -14.609 -32.469 0.275 1 94.75 103 LYS A C 1
ATOM 798 O O . LYS A 1 103 ? -14.352 -33.531 0.846 1 94.75 103 LYS A O 1
ATOM 803 N N . GLU A 1 104 ? -13.914 -32.031 -0.755 1 94.06 104 GLU A N 1
ATOM 804 C CA . GLU A 1 104 ? -12.828 -32.812 -1.344 1 94.06 104 GLU A CA 1
ATOM 805 C C . GLU A 1 104 ? -11.547 -32.656 -0.529 1 94.06 104 GLU A C 1
ATOM 807 O O . GLU A 1 104 ? -10.547 -33.312 -0.821 1 94.06 104 GLU A O 1
ATOM 812 N N . GLY A 1 105 ? -11.586 -31.75 0.481 1 95.69 105 GLY A N 1
ATOM 813 C CA . GLY A 1 105 ? -10.414 -31.531 1.316 1 95.69 105 GLY A CA 1
ATOM 814 C C . GLY A 1 105 ? -9.398 -30.609 0.688 1 95.69 105 GLY A C 1
ATOM 815 O O . GLY A 1 105 ? -8.219 -30.625 1.05 1 95.69 105 GLY A O 1
ATOM 816 N N . ALA A 1 106 ? -9.773 -29.891 -0.275 1 98 106 ALA A N 1
ATOM 817 C CA . ALA A 1 106 ? -8.93 -28.922 -0.982 1 98 106 ALA A CA 1
ATOM 818 C C . ALA A 1 106 ? -9.594 -27.547 -1.031 1 98 106 ALA A C 1
ATOM 820 O O . ALA A 1 106 ? -10.609 -27.312 -0.374 1 98 106 ALA A O 1
ATOM 821 N N . LEU A 1 107 ? -8.977 -26.641 -1.693 1 98.44 107 LEU A N 1
ATOM 822 C CA . LEU A 1 107 ? -9.383 -25.234 -1.542 1 98.44 107 LEU A CA 1
ATOM 823 C C . LEU A 1 107 ? -10.086 -24.734 -2.797 1 98.44 107 LEU A C 1
ATOM 825 O O . LEU A 1 107 ? -9.688 -25.062 -3.914 1 98.44 107 LEU A O 1
ATOM 829 N N . PRO A 1 108 ? -11.148 -23.953 -2.6 1 96.81 108 PRO A N 1
ATOM 830 C CA . PRO A 1 108 ? -11.695 -23.203 -3.738 1 96.81 108 PRO A CA 1
ATOM 831 C C . PRO A 1 108 ? -10.844 -22 -4.113 1 96.81 108 PRO A C 1
ATOM 833 O O . PRO A 1 108 ? -10.023 -21.547 -3.316 1 96.81 108 PRO A O 1
ATOM 836 N N . ALA A 1 109 ? -11.023 -21.516 -5.316 1 92 109 ALA A N 1
ATOM 837 C CA . ALA A 1 109 ? -10.312 -20.328 -5.75 1 92 109 ALA A CA 1
ATOM 838 C C . ALA A 1 109 ? -10.805 -19.094 -4.988 1 92 109 ALA A C 1
ATOM 840 O O . ALA A 1 109 ? -10.023 -18.188 -4.695 1 92 109 ALA A O 1
ATOM 841 N N . LEU A 1 110 ? -12.078 -19.062 -4.727 1 95.12 110 LEU A N 1
ATOM 842 C CA . LEU A 1 110 ? -12.703 -17.922 -4.07 1 95.12 110 LEU A CA 1
ATOM 843 C C . LEU A 1 110 ? -13.828 -18.375 -3.139 1 95.12 110 LEU A C 1
ATOM 845 O O . LEU A 1 110 ? -14.68 -19.172 -3.531 1 95.12 110 LEU A O 1
ATOM 849 N N . LEU A 1 111 ? -13.812 -17.875 -1.92 1 97.06 111 LEU A N 1
ATOM 850 C CA . LEU A 1 111 ? -14.875 -18.156 -0.962 1 97.06 111 LEU A CA 1
ATOM 851 C C . LEU A 1 111 ? -16.047 -17.203 -1.153 1 97.06 111 LEU A C 1
ATOM 853 O O . LEU A 1 111 ? -15.852 -16.016 -1.458 1 97.06 111 LEU A O 1
ATOM 857 N N . PRO A 1 112 ? -17.219 -17.641 -0.902 1 95.88 112 PRO A N 1
ATOM 858 C CA . PRO A 1 112 ? -18.422 -16.828 -1.08 1 95.88 112 PRO A CA 1
ATOM 859 C C . PRO A 1 112 ? -18.422 -15.57 -0.205 1 95.88 112 PRO A C 1
ATOM 861 O O . PRO A 1 112 ? -19.094 -14.586 -0.521 1 95.88 112 PRO A O 1
ATOM 864 N N . LEU A 1 113 ? -17.656 -15.617 0.83 1 93.81 113 LEU A N 1
ATOM 865 C CA . LEU A 1 113 ? -17.578 -14.484 1.742 1 93.81 113 LEU A CA 1
ATOM 866 C C . LEU A 1 113 ? -17.062 -13.242 1.023 1 93.81 113 LEU A C 1
ATOM 868 O O . LEU A 1 113 ? -17.156 -12.133 1.545 1 93.81 113 LEU A O 1
ATOM 872 N N . GLN A 1 114 ? -16.5 -13.414 -0.167 1 95.19 114 GLN A N 1
ATOM 873 C CA . GLN A 1 114 ? -16.031 -12.297 -0.979 1 95.19 114 GLN A CA 1
ATOM 874 C C . GLN A 1 114 ? -17.188 -11.445 -1.477 1 95.19 114 GLN A C 1
ATOM 876 O O . GLN A 1 114 ? -16.984 -10.312 -1.932 1 95.19 114 GLN A O 1
ATOM 881 N N . ARG A 1 115 ? -18.375 -12.008 -1.404 1 94.12 115 ARG A N 1
ATOM 882 C CA . ARG A 1 115 ? -19.547 -11.273 -1.887 1 94.12 115 ARG A CA 1
ATOM 883 C C . ARG A 1 115 ? -19.672 -9.922 -1.187 1 94.12 115 ARG A C 1
ATOM 885 O O . ARG A 1 115 ? -19.562 -9.844 0.039 1 94.12 115 ARG A O 1
ATOM 892 N N . GLY A 1 116 ? -19.844 -8.883 -1.934 1 93.06 116 GLY A N 1
ATOM 893 C CA . GLY A 1 116 ? -19.984 -7.539 -1.385 1 93.06 116 GLY A CA 1
ATOM 894 C C . GLY A 1 116 ? -18.688 -6.758 -1.385 1 93.06 116 GLY A C 1
ATOM 895 O O . GLY A 1 116 ? -18.688 -5.559 -1.111 1 93.06 116 GLY A O 1
ATOM 896 N N . TYR A 1 117 ? -17.594 -7.438 -1.59 1 95.81 117 TYR A N 1
ATOM 897 C CA . TYR A 1 117 ? -16.312 -6.77 -1.681 1 95.81 117 TYR A CA 1
ATOM 898 C C . TYR A 1 117 ? -15.758 -6.84 -3.1 1 95.81 117 TYR A C 1
ATOM 900 O O . TYR A 1 117 ? -16.047 -7.785 -3.838 1 95.81 117 TYR A O 1
ATOM 908 N N . PRO A 1 118 ? -14.992 -5.867 -3.467 1 94.69 118 PRO A N 1
ATOM 909 C CA . PRO A 1 118 ? -14.5 -5.824 -4.848 1 94.69 118 PRO A CA 1
ATOM 910 C C . PRO A 1 118 ? -13.555 -6.977 -5.176 1 94.69 118 PRO A C 1
ATOM 912 O O . PRO A 1 118 ? -12.75 -7.379 -4.332 1 94.69 118 PRO A O 1
ATOM 915 N N . ALA A 1 119 ? -13.641 -7.477 -6.383 1 94.81 119 ALA A N 1
ATOM 916 C CA . ALA A 1 119 ? -12.758 -8.508 -6.918 1 94.81 119 ALA A CA 1
ATOM 917 C C . ALA A 1 119 ? -12.656 -8.406 -8.438 1 94.81 119 ALA A C 1
ATOM 919 O O . ALA A 1 119 ? -13.555 -7.879 -9.094 1 94.81 119 ALA A O 1
ATOM 920 N N . ALA A 1 120 ? -11.523 -8.906 -8.922 1 93.75 120 ALA A N 1
ATOM 921 C CA . ALA A 1 120 ? -11.367 -8.953 -10.375 1 93.75 120 ALA A CA 1
ATOM 922 C C . ALA A 1 120 ? -12.5 -9.742 -11.023 1 93.75 120 ALA A C 1
ATOM 924 O O . ALA A 1 120 ? -12.891 -10.805 -10.523 1 93.75 120 ALA A O 1
ATOM 925 N N . PRO A 1 121 ? -13 -9.305 -12.156 1 90.12 121 PRO A N 1
ATOM 926 C CA . PRO A 1 121 ? -14.172 -9.922 -12.766 1 90.12 121 PRO A CA 1
ATOM 927 C C . PRO A 1 121 ? -13.875 -11.305 -13.344 1 90.12 121 PRO A C 1
ATOM 929 O O . PRO A 1 121 ? -14.805 -12.078 -13.609 1 90.12 121 PRO A O 1
ATOM 932 N N . PHE A 1 122 ? -12.648 -11.68 -13.477 1 88.44 122 PHE A N 1
ATOM 933 C CA . PHE A 1 122 ? -12.305 -12.969 -14.055 1 88.44 122 PHE A CA 1
ATOM 934 C C . PHE A 1 122 ? -12.117 -14.023 -12.977 1 88.44 122 PHE A C 1
ATOM 936 O O . PHE A 1 122 ? -11.758 -15.164 -13.266 1 88.44 122 PHE A O 1
ATOM 943 N N . VAL A 1 123 ? -12.336 -13.695 -11.766 1 85.5 123 VAL A N 1
ATOM 944 C CA . VAL A 1 123 ? -12.43 -14.656 -10.664 1 85.5 123 VAL A CA 1
ATOM 945 C C . VAL A 1 123 ? -13.891 -14.922 -10.336 1 85.5 123 VAL A C 1
ATOM 947 O O . VAL A 1 123 ? -14.539 -14.133 -9.641 1 85.5 123 VAL A O 1
ATOM 950 N N . PRO A 1 124 ? -14.398 -15.992 -10.688 1 86.12 124 PRO A N 1
ATOM 951 C CA . PRO A 1 124 ? -15.836 -16.234 -10.531 1 86.12 124 PRO A CA 1
ATOM 952 C C . PRO A 1 124 ? -16.25 -16.391 -9.07 1 86.12 124 PRO A C 1
ATOM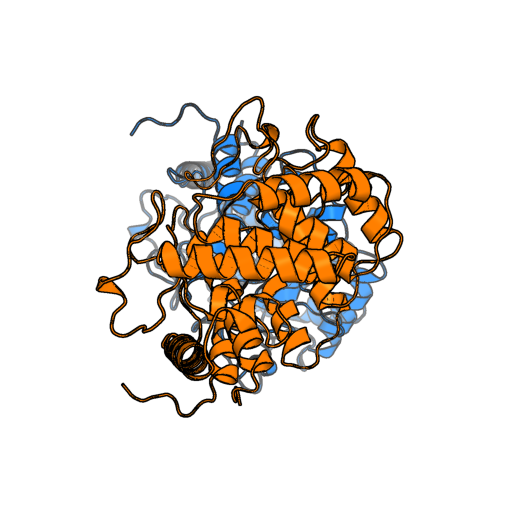 954 O O . PRO A 1 124 ? -15.578 -17.109 -8.312 1 86.12 124 PRO A O 1
ATOM 957 N N . LEU A 1 125 ? -17.234 -15.773 -8.75 1 91.81 125 LEU A N 1
ATOM 958 C CA . LEU A 1 125 ? -17.859 -15.906 -7.43 1 91.81 125 LEU A CA 1
ATOM 959 C C . LEU A 1 125 ? -19.125 -16.75 -7.504 1 91.81 125 LEU A C 1
ATOM 961 O O . LEU A 1 125 ? -20.109 -16.328 -8.109 1 91.81 125 LEU A O 1
ATOM 965 N N . VAL A 1 126 ? -19.062 -17.891 -6.883 1 92.62 126 VAL A N 1
ATOM 966 C CA . VAL A 1 126 ? -20.203 -18.797 -6.898 1 92.62 126 VAL A CA 1
ATOM 967 C C . VAL A 1 126 ? -20.531 -19.25 -5.477 1 92.62 126 VAL A C 1
ATOM 969 O O . VAL A 1 126 ? -19.688 -19.172 -4.586 1 92.62 126 VAL A O 1
ATOM 972 N N . ASP A 1 127 ? -21.672 -19.703 -5.246 1 93.5 127 ASP A N 1
ATOM 973 C CA . ASP A 1 127 ? -22.172 -20.016 -3.91 1 93.5 127 ASP A CA 1
ATOM 974 C C . ASP A 1 127 ? -21.469 -21.25 -3.34 1 93.5 127 ASP A C 1
ATOM 976 O O . ASP A 1 127 ? -21.141 -21.281 -2.154 1 93.5 127 ASP A O 1
ATOM 980 N N . ASP A 1 128 ? -21.297 -22.266 -4.117 1 94.5 128 ASP A N 1
ATOM 981 C CA . ASP A 1 128 ? -20.656 -23.5 -3.711 1 94.5 128 ASP A CA 1
ATOM 982 C C . ASP A 1 128 ? -19.453 -23.812 -4.605 1 94.5 128 ASP A C 1
ATOM 984 O O . ASP A 1 128 ? -19.516 -24.719 -5.441 1 94.5 128 ASP A O 1
ATOM 988 N N . PRO A 1 129 ? -18.406 -23.109 -4.285 1 95.5 129 PRO A N 1
ATOM 989 C CA . PRO A 1 129 ? -17.266 -23.266 -5.195 1 95.5 129 PRO A CA 1
ATOM 990 C C . PRO A 1 129 ? -16.578 -24.609 -5.043 1 95.5 129 PRO A C 1
ATOM 992 O O . PRO A 1 129 ? -16.391 -25.094 -3.922 1 95.5 129 PRO A O 1
ATOM 995 N N . PRO A 1 130 ? -16.172 -25.172 -6.141 1 95.62 130 PRO A N 1
ATOM 996 C CA . PRO A 1 130 ? -15.438 -26.438 -6.082 1 95.62 130 PRO A CA 1
ATOM 997 C C . PRO A 1 130 ? -13.977 -26.234 -5.684 1 95.62 130 PRO A C 1
ATOM 999 O O . PRO A 1 130 ? -13.477 -25.109 -5.664 1 95.62 130 PRO A O 1
ATOM 1002 N N . ALA A 1 131 ? -13.352 -27.391 -5.336 1 97.19 131 ALA A N 1
ATOM 1003 C CA . ALA A 1 131 ? -11.906 -27.375 -5.156 1 97.19 131 ALA A CA 1
ATOM 1004 C C . ALA A 1 131 ? -11.195 -27.109 -6.477 1 97.19 131 ALA A C 1
ATOM 1006 O O . ALA A 1 131 ? -11.617 -27.578 -7.531 1 97.19 131 ALA A O 1
ATOM 1007 N N . GLU A 1 132 ? -10.141 -26.359 -6.363 1 96.81 132 GLU A N 1
ATOM 1008 C CA . GLU A 1 132 ? -9.398 -25.984 -7.566 1 96.81 132 GLU A CA 1
ATOM 1009 C C . GLU A 1 132 ? -7.902 -26.219 -7.391 1 96.81 132 GLU A C 1
ATOM 1011 O O . GLU A 1 132 ? -7.328 -25.828 -6.367 1 96.81 132 GLU A O 1
ATOM 1016 N N . LEU A 1 133 ? -7.293 -26.797 -8.453 1 97.75 133 LEU A N 1
ATOM 1017 C CA . LEU A 1 133 ? -5.848 -26.984 -8.461 1 97.75 133 LEU A CA 1
ATOM 1018 C C . LEU A 1 133 ? -5.121 -25.641 -8.398 1 97.75 133 LEU A C 1
ATOM 1020 O O . LEU A 1 133 ? -4.07 -25.531 -7.77 1 97.75 133 LEU A O 1
ATOM 1024 N N . LEU A 1 134 ? -5.691 -24.641 -9.016 1 95.69 134 LEU A N 1
ATOM 1025 C CA . LEU A 1 134 ? -5.109 -23.297 -9.078 1 95.69 134 LEU A CA 1
ATOM 1026 C C . LEU A 1 134 ? -4.859 -22.75 -7.676 1 95.69 134 LEU A C 1
ATOM 1028 O O . LEU A 1 134 ? -3.842 -22.094 -7.434 1 95.69 134 LEU A O 1
ATOM 1032 N N . ALA A 1 135 ? -5.734 -23.016 -6.793 1 96.38 135 ALA A N 1
ATOM 1033 C CA . ALA A 1 135 ? -5.629 -22.5 -5.426 1 96.38 135 ALA A CA 1
ATOM 1034 C C . ALA A 1 135 ? -4.84 -23.469 -4.543 1 96.38 135 ALA A C 1
ATOM 1036 O O . ALA A 1 135 ? -4.031 -23.031 -3.719 1 96.38 135 ALA A O 1
ATOM 1037 N N . THR A 1 136 ? -5.027 -24.719 -4.727 1 98.62 136 THR A N 1
ATOM 1038 C CA . THR A 1 136 ? -4.527 -25.734 -3.807 1 98.62 136 THR A CA 1
ATOM 1039 C C . THR A 1 136 ? -3.08 -26.094 -4.129 1 98.62 136 THR A C 1
ATOM 1041 O O . THR A 1 136 ? -2.258 -26.25 -3.221 1 98.62 136 THR A O 1
ATOM 1044 N N . GLY A 1 137 ? -2.768 -26.172 -5.379 1 98.62 137 GLY A N 1
ATOM 1045 C CA . GLY A 1 137 ? -1.479 -26.672 -5.844 1 98.62 137 GLY A CA 1
ATOM 1046 C C . GLY A 1 137 ? -0.304 -25.906 -5.258 1 98.62 137 GLY A C 1
ATOM 1047 O O . GLY A 1 137 ? 0.558 -26.5 -4.602 1 98.62 137 GLY A O 1
ATOM 1048 N N . PRO A 1 138 ? -0.29 -24.578 -5.5 1 98.31 138 PRO A N 1
ATOM 1049 C CA . PRO A 1 138 ? 0.835 -23.797 -5 1 98.31 138 PRO A CA 1
ATOM 1050 C C . PRO A 1 138 ? 0.986 -23.875 -3.482 1 98.31 138 PRO A C 1
ATOM 1052 O O . PRO A 1 138 ? 2.107 -23.922 -2.973 1 98.31 138 PRO A O 1
ATOM 1055 N N . ILE A 1 139 ? -0.102 -23.906 -2.77 1 98.56 139 ILE A N 1
ATOM 1056 C CA . ILE A 1 139 ? -0.07 -23.969 -1.312 1 98.56 139 ILE A CA 1
ATOM 1057 C C . ILE A 1 139 ? 0.521 -25.312 -0.865 1 98.56 139 ILE A C 1
ATOM 1059 O O . ILE A 1 139 ? 1.458 -25.344 -0.063 1 98.56 139 ILE A O 1
ATOM 1063 N N . VAL A 1 140 ? 0.043 -26.375 -1.407 1 98.62 140 VAL A N 1
ATOM 1064 C CA . VAL A 1 140 ? 0.449 -27.719 -1.009 1 98.62 140 VAL A CA 1
ATOM 1065 C C . VAL A 1 140 ? 1.913 -27.953 -1.378 1 98.62 140 VAL A C 1
ATOM 1067 O O . VAL A 1 140 ? 2.693 -28.453 -0.566 1 98.62 140 VAL A O 1
ATOM 1070 N N . GLY A 1 141 ? 2.246 -27.594 -2.6 1 98.62 141 GLY A N 1
ATOM 1071 C CA . GLY A 1 141 ? 3.639 -27.719 -3.004 1 98.62 141 GLY A CA 1
ATOM 1072 C C . GLY A 1 141 ? 4.594 -26.984 -2.076 1 98.62 141 GLY A C 1
ATOM 1073 O O . GLY A 1 141 ? 5.621 -27.547 -1.677 1 98.62 141 GLY A O 1
ATOM 1074 N N . LEU A 1 142 ? 4.242 -25.781 -1.762 1 98.06 142 LEU A N 1
ATOM 1075 C CA . LEU A 1 142 ? 5.09 -24.953 -0.912 1 98.06 142 LEU A CA 1
ATOM 1076 C C . LEU A 1 142 ? 5.195 -25.547 0.49 1 98.06 142 LEU A C 1
ATOM 1078 O O . LEU A 1 142 ? 6.277 -25.547 1.082 1 98.06 142 LEU A O 1
ATOM 1082 N N . LEU A 1 143 ? 4.082 -26 1.072 1 98.31 143 LEU A N 1
ATOM 1083 C CA . LEU A 1 143 ? 4.098 -26.578 2.412 1 98.31 143 LEU A CA 1
ATOM 1084 C C . LEU A 1 143 ? 4.949 -27.844 2.451 1 98.31 143 LEU A C 1
ATOM 1086 O O . LEU A 1 143 ? 5.707 -28.062 3.402 1 98.31 143 LEU A O 1
ATOM 1090 N N . HIS A 1 144 ? 4.891 -28.656 1.417 1 98.25 144 HIS A N 1
ATOM 1091 C CA . HIS A 1 144 ? 5.719 -29.844 1.344 1 98.25 144 HIS A CA 1
ATOM 1092 C C . HIS A 1 144 ? 7.199 -29.484 1.254 1 98.25 144 HIS A C 1
ATOM 1094 O O . HIS A 1 144 ? 8.031 -30.078 1.945 1 98.25 144 HIS A O 1
ATOM 1100 N N . ARG A 1 145 ? 7.5 -28.547 0.422 1 96.62 145 ARG A N 1
ATOM 1101 C CA . ARG A 1 145 ? 8.883 -28.125 0.25 1 96.62 145 ARG A CA 1
ATOM 1102 C C . ARG A 1 145 ? 9.477 -27.641 1.568 1 96.62 145 ARG A C 1
ATOM 1104 O O . ARG A 1 145 ? 10.688 -27.75 1.788 1 96.62 145 ARG A O 1
ATOM 1111 N N . ASN A 1 146 ? 8.633 -27.141 2.43 1 97.12 146 ASN A N 1
ATOM 1112 C CA . ASN A 1 146 ? 9.094 -26.641 3.721 1 97.12 146 ASN A CA 1
ATOM 1113 C C . ASN A 1 146 ? 8.93 -27.672 4.82 1 97.12 146 ASN A C 1
ATOM 1115 O O . ASN A 1 146 ? 9.039 -27.359 6.008 1 97.12 146 ASN A O 1
ATOM 1119 N N . GLU A 1 147 ? 8.562 -28.891 4.484 1 96.5 147 GLU A N 1
ATOM 1120 C CA . GLU A 1 147 ? 8.469 -30.047 5.367 1 96.5 147 GLU A CA 1
ATOM 1121 C C . GLU A 1 147 ? 7.426 -29.828 6.457 1 96.5 147 GLU A C 1
ATOM 1123 O O . GLU A 1 147 ? 7.641 -30.203 7.613 1 96.5 147 GLU A O 1
ATOM 1128 N N . VAL A 1 148 ? 6.43 -29.125 6.07 1 96.56 148 VAL A N 1
ATOM 1129 C CA . VAL A 1 148 ? 5.312 -28.938 6.988 1 96.56 148 VAL A CA 1
ATOM 1130 C C . VAL A 1 148 ? 4.488 -30.219 7.074 1 96.56 148 VAL A C 1
ATOM 1132 O O . VAL A 1 148 ? 4.234 -30.859 6.055 1 96.56 148 VAL A O 1
ATOM 1135 N N . TRP A 1 149 ? 4.094 -30.516 8.297 1 94.38 149 TRP A N 1
ATOM 1136 C CA . TRP A 1 149 ? 3.223 -31.672 8.523 1 94.38 149 TRP A CA 1
ATOM 1137 C C . TRP A 1 149 ? 1.904 -31.234 9.156 1 94.38 149 TRP A C 1
ATOM 1139 O O . TRP A 1 149 ? 1.897 -30.531 10.172 1 94.38 149 TRP A O 1
ATOM 1149 N N . HIS A 1 150 ? 0.857 -31.672 8.531 1 95.31 150 HIS A N 1
ATOM 1150 C CA . HIS A 1 150 ? -0.498 -31.422 9.008 1 95.31 150 HIS A CA 1
ATOM 1151 C C . HIS A 1 150 ? -1.491 -32.406 8.375 1 95.31 150 HIS A C 1
ATOM 1153 O O . HIS A 1 150 ? -1.352 -32.75 7.207 1 95.31 150 HIS A O 1
ATOM 1159 N N . ALA A 1 151 ? -2.477 -32.75 9.086 1 95.69 151 ALA A N 1
ATOM 1160 C CA . ALA A 1 151 ? -3.451 -33.719 8.617 1 95.69 151 ALA A CA 1
ATOM 1161 C C . ALA A 1 151 ? -4.129 -33.25 7.332 1 95.69 151 ALA A C 1
ATOM 1163 O O . ALA A 1 151 ? -4.379 -34.062 6.426 1 95.69 151 ALA A O 1
ATOM 1164 N N . TRP A 1 152 ? -4.406 -32 7.246 1 96.88 152 TRP A N 1
ATOM 1165 C CA . TRP A 1 152 ? -5.074 -31.422 6.086 1 96.88 152 TRP A CA 1
ATOM 1166 C C . TRP A 1 152 ? -4.246 -31.625 4.82 1 96.88 152 TRP A C 1
ATOM 1168 O O . TRP A 1 152 ? -4.797 -31.781 3.729 1 96.88 152 TRP A O 1
ATOM 1178 N N . LEU A 1 153 ? -2.975 -31.672 4.918 1 96.81 153 LEU A N 1
ATOM 1179 C CA . LEU A 1 153 ? -2.07 -31.766 3.777 1 96.81 153 LEU A CA 1
ATOM 1180 C C . LEU A 1 153 ? -2.215 -33.125 3.076 1 96.81 153 LEU A C 1
ATOM 1182 O O . LEU A 1 153 ? -2.006 -33.219 1.865 1 96.81 153 LEU A O 1
ATOM 1186 N N . PHE A 1 154 ? -2.646 -34.094 3.814 1 95.94 154 PHE A N 1
ATOM 1187 C CA . PHE A 1 154 ? -2.807 -35.406 3.217 1 95.94 154 PHE A CA 1
ATOM 1188 C C . PHE A 1 154 ? -3.934 -35.406 2.189 1 95.94 154 PHE A C 1
ATOM 1190 O O . PHE A 1 154 ? -3.738 -35.812 1.046 1 95.94 154 PHE A O 1
ATOM 1197 N N . ARG A 1 155 ? -5.035 -34.938 2.6 1 96.12 155 ARG A N 1
ATOM 1198 C CA . ARG A 1 155 ? -6.184 -34.875 1.704 1 96.12 155 ARG A CA 1
ATOM 1199 C C . ARG A 1 155 ? -5.938 -33.906 0.546 1 96.12 155 ARG A C 1
ATOM 1201 O O . ARG A 1 155 ? -6.301 -34.219 -0.596 1 96.12 155 ARG A O 1
ATOM 1208 N N . ALA A 1 156 ? -5.422 -32.812 0.862 1 98.5 156 ALA A N 1
ATOM 1209 C CA . ALA A 1 156 ? -5.145 -31.812 -0.165 1 98.5 156 ALA A CA 1
ATOM 1210 C C . ALA A 1 156 ? -4.137 -32.344 -1.184 1 98.5 156 ALA A C 1
ATOM 1212 O O . ALA A 1 156 ? -4.234 -32.031 -2.375 1 98.5 156 ALA A O 1
ATOM 1213 N N . THR A 1 157 ? -3.146 -33.094 -0.708 1 98.56 157 THR A N 1
ATOM 1214 C CA . THR A 1 157 ? -2.158 -33.688 -1.595 1 98.56 157 THR A CA 1
ATOM 1215 C C . THR A 1 157 ? -2.816 -34.688 -2.533 1 98.56 157 THR A C 1
ATOM 1217 O O . THR A 1 157 ? -2.529 -34.719 -3.732 1 98.56 157 THR A O 1
ATOM 1220 N N . ASP A 1 158 ? -3.652 -35.5 -1.963 1 98.38 158 ASP A N 1
ATOM 1221 C CA . ASP A 1 158 ? -4.379 -36.438 -2.781 1 98.38 158 ASP A CA 1
ATOM 1222 C C . ASP A 1 158 ? -5.199 -35.75 -3.861 1 98.38 158 ASP A C 1
ATOM 1224 O O . ASP A 1 158 ? -5.234 -36.188 -5.012 1 98.38 158 ASP A O 1
ATOM 1228 N N . PHE A 1 159 ? -5.859 -34.75 -3.479 1 98.62 159 PHE A N 1
ATOM 1229 C CA . PHE A 1 159 ? -6.621 -33.938 -4.441 1 98.62 159 PHE A CA 1
ATOM 1230 C C . PHE A 1 159 ? -5.719 -33.438 -5.559 1 98.62 159 PHE A C 1
ATOM 1232 O O . PHE A 1 159 ? -6.07 -33.531 -6.738 1 98.62 159 PHE A O 1
ATOM 1239 N N . CYS A 1 160 ? -4.57 -32.844 -5.23 1 98.81 160 CYS A N 1
ATOM 1240 C CA . CYS A 1 160 ? -3.66 -32.281 -6.223 1 98.81 160 CYS A CA 1
ATOM 1241 C C . CYS A 1 160 ? -3.209 -33.375 -7.207 1 98.81 160 CYS A C 1
ATOM 1243 O O . CYS A 1 160 ? -3.15 -33.125 -8.414 1 98.81 160 CYS A O 1
ATOM 1245 N N . TRP A 1 161 ? -2.875 -34.562 -6.668 1 98.81 161 TRP A N 1
ATOM 1246 C CA . TRP A 1 161 ? -2.471 -35.656 -7.547 1 98.81 161 TRP A CA 1
ATOM 1247 C C . TRP A 1 161 ? -3.586 -36 -8.523 1 98.81 161 TRP A C 1
ATOM 1249 O O . TRP A 1 161 ? -3.348 -36.125 -9.727 1 98.81 161 TRP A O 1
ATOM 1259 N N . SER A 1 162 ? -4.781 -36.156 -8 1 98.56 162 SER A N 1
ATOM 1260 C CA . SER A 1 162 ? -5.926 -36.5 -8.836 1 98.56 162 SER A CA 1
ATOM 1261 C C . SER A 1 162 ? -6.176 -35.406 -9.898 1 98.56 162 SER A C 1
ATOM 1263 O O . SER A 1 162 ? -6.453 -35.75 -11.055 1 98.56 162 SER A O 1
ATOM 1265 N N . ALA A 1 163 ? -6.113 -34.188 -9.484 1 98.44 163 ALA A N 1
ATOM 1266 C CA . ALA A 1 163 ? -6.336 -33.062 -10.398 1 98.44 163 ALA A CA 1
ATOM 1267 C C . ALA A 1 163 ? -5.266 -33.031 -11.492 1 98.44 163 ALA A C 1
ATOM 1269 O O . ALA A 1 163 ? -5.578 -32.844 -12.672 1 98.44 163 ALA A O 1
ATOM 1270 N N . VAL A 1 164 ? -4.027 -33.219 -11.148 1 98.69 164 VAL A N 1
ATOM 1271 C CA . VAL A 1 164 ? -2.92 -33.219 -12.094 1 98.69 164 VAL A CA 1
ATOM 1272 C C . VAL A 1 164 ? -3.084 -34.375 -13.086 1 98.69 164 VAL A C 1
ATOM 1274 O O . VAL A 1 164 ? -2.91 -34.188 -14.289 1 98.69 164 VAL A O 1
ATOM 1277 N N . ASP A 1 165 ? -3.432 -35.531 -12.562 1 98.12 165 ASP A N 1
ATOM 1278 C CA . ASP A 1 165 ? -3.592 -36.719 -13.398 1 98.12 165 ASP A CA 1
ATOM 1279 C C . ASP A 1 165 ? -4.73 -36.531 -14.398 1 98.12 165 ASP A C 1
ATOM 1281 O O . ASP A 1 165 ? -4.707 -37.125 -15.484 1 98.12 165 ASP A O 1
ATOM 1285 N N . ALA A 1 166 ? -5.621 -35.719 -14.039 1 97.69 166 ALA A N 1
ATOM 1286 C CA . ALA A 1 166 ? -6.82 -35.531 -14.859 1 97.69 166 ALA A CA 1
ATOM 1287 C C . ALA A 1 166 ? -6.609 -34.469 -15.93 1 97.69 166 ALA A C 1
ATOM 1289 O O . ALA A 1 166 ? -7.445 -34.312 -16.812 1 97.69 166 ALA A O 1
ATOM 1290 N N . LEU A 1 167 ? -5.508 -33.75 -15.93 1 97.06 167 LEU A N 1
ATOM 1291 C CA . LEU A 1 167 ? -5.277 -32.656 -16.859 1 97.06 167 LEU A CA 1
ATOM 1292 C C . LEU A 1 167 ? -5.086 -33.188 -18.281 1 97.06 167 LEU A C 1
ATOM 1294 O O . LEU A 1 167 ? -4.152 -33.969 -18.547 1 97.06 167 LEU A O 1
ATOM 1298 N N . GLU A 1 168 ? -5.969 -32.875 -19.141 1 95.5 168 GLU A N 1
ATOM 1299 C CA . GLU A 1 168 ? -5.863 -33.188 -20.578 1 95.5 168 GLU A CA 1
ATOM 1300 C C . GLU A 1 168 ? -5.852 -31.906 -21.406 1 95.5 168 GLU A C 1
ATOM 1302 O O . GLU A 1 168 ? -4.926 -31.688 -22.203 1 95.5 168 GLU A O 1
ATOM 1307 N N . GLN A 1 169 ? -6.836 -31.141 -21.297 1 94.38 169 GLN A N 1
ATOM 1308 C CA . GLN A 1 169 ? -6.902 -29.766 -21.797 1 94.38 169 GLN A CA 1
ATOM 1309 C C . GLN A 1 169 ? -6.801 -28.766 -20.656 1 94.38 169 GLN A C 1
ATOM 1311 O O . GLN A 1 169 ? -7.457 -28.922 -19.625 1 94.38 169 GLN A O 1
ATOM 1316 N N . SER A 1 170 ? -5.863 -27.828 -20.875 1 95.44 170 SER A N 1
ATOM 1317 C CA . SER A 1 170 ? -5.629 -26.922 -19.75 1 95.44 170 SER A CA 1
ATOM 1318 C C . SER A 1 170 ? -5.258 -25.531 -20.234 1 95.44 170 SER A C 1
ATOM 1320 O O . SER A 1 170 ? -5.492 -25.188 -21.406 1 95.44 170 SER A O 1
ATOM 1322 N N . HIS A 1 171 ? -5 -24.641 -19.344 1 95.88 171 HIS A N 1
ATOM 1323 C CA . HIS A 1 171 ? -4.523 -23.281 -19.578 1 95.88 171 HIS A CA 1
ATOM 1324 C C . HIS A 1 171 ? -3.297 -22.984 -18.719 1 95.88 171 HIS A C 1
ATOM 1326 O O . HIS A 1 171 ? -3.006 -23.703 -17.766 1 95.88 171 HIS A O 1
ATOM 1332 N N . PRO A 1 172 ? -2.58 -21.938 -19.016 1 97.12 172 PRO A N 1
ATOM 1333 C CA . PRO A 1 172 ? -1.249 -21.719 -18.438 1 97.12 172 PRO A CA 1
ATOM 1334 C C . PRO A 1 172 ? -1.269 -21.625 -16.922 1 97.12 172 PRO A C 1
ATOM 1336 O O . PRO A 1 172 ? -0.417 -22.203 -16.25 1 97.12 172 PRO A O 1
ATOM 1339 N N . TYR A 1 173 ? -2.199 -20.969 -16.344 1 96.19 173 TYR A N 1
ATOM 1340 C CA . TYR A 1 173 ? -2.211 -20.781 -14.898 1 96.19 173 TYR A CA 1
ATOM 1341 C C . TYR A 1 173 ? -2.426 -22.109 -14.18 1 96.19 173 TYR A C 1
ATOM 1343 O O . TYR A 1 173 ? -1.898 -22.312 -13.086 1 96.19 173 TYR A O 1
ATOM 1351 N N . GLU A 1 174 ? -3.227 -22.938 -14.719 1 96.81 174 GLU A N 1
ATOM 1352 C CA . GLU A 1 174 ? -3.43 -24.266 -14.133 1 96.81 174 GLU A CA 1
ATOM 1353 C C . GLU A 1 174 ? -2.158 -25.109 -14.211 1 96.81 174 GLU A C 1
ATOM 1355 O O . GLU A 1 174 ? -1.833 -25.844 -13.273 1 96.81 174 GLU A O 1
ATOM 1360 N N . ILE A 1 175 ? -1.464 -24.984 -15.312 1 98.38 175 ILE A N 1
ATOM 1361 C CA . ILE A 1 175 ? -0.196 -25.672 -15.477 1 98.38 175 ILE A CA 1
ATOM 1362 C C . ILE A 1 175 ? 0.82 -25.156 -14.461 1 98.38 175 ILE A C 1
ATOM 1364 O O . ILE A 1 175 ? 1.552 -25.938 -13.844 1 98.38 175 ILE A O 1
ATOM 1368 N N . GLU A 1 176 ? 0.847 -23.844 -14.305 1 98.19 176 GLU A N 1
ATOM 1369 C CA . GLU A 1 176 ? 1.736 -23.25 -13.305 1 98.19 176 GLU A CA 1
ATOM 1370 C C . GLU A 1 176 ? 1.437 -23.797 -11.906 1 98.19 176 GLU A C 1
ATOM 1372 O O . GLU A 1 176 ? 2.355 -24.078 -11.141 1 98.19 176 GLU A O 1
ATOM 1377 N N . ALA A 1 177 ? 0.187 -23.906 -11.609 1 98.31 177 ALA A N 1
ATOM 1378 C CA . ALA A 1 177 ? -0.215 -24.438 -10.312 1 98.31 177 ALA A CA 1
ATOM 1379 C C . ALA A 1 177 ? 0.216 -25.891 -10.164 1 98.31 177 ALA A C 1
ATOM 1381 O O . ALA A 1 177 ? 0.67 -26.312 -9.094 1 98.31 177 ALA A O 1
ATOM 1382 N N . ALA A 1 178 ? 0.042 -26.641 -11.203 1 98.81 178 ALA A N 1
ATOM 1383 C CA . ALA A 1 178 ? 0.443 -28.047 -11.195 1 98.81 178 ALA A CA 1
ATOM 1384 C C . ALA A 1 178 ? 1.939 -28.188 -10.938 1 98.81 178 ALA A C 1
ATOM 1386 O O . ALA A 1 178 ? 2.357 -28.984 -10.102 1 98.81 178 ALA A O 1
ATOM 1387 N N . ILE A 1 179 ? 2.689 -27.391 -11.602 1 98.75 179 ILE A N 1
ATOM 1388 C CA . ILE A 1 179 ? 4.137 -27.5 -11.453 1 98.75 179 ILE A CA 1
ATOM 1389 C C . ILE A 1 179 ? 4.551 -27.047 -10.062 1 98.75 179 ILE A C 1
ATOM 1391 O O . ILE A 1 179 ? 5.48 -27.594 -9.469 1 98.75 179 ILE A O 1
ATOM 1395 N N . ALA A 1 180 ? 3.885 -26 -9.578 1 98.5 180 ALA A N 1
ATOM 1396 C CA . ALA A 1 180 ? 4.164 -25.562 -8.211 1 98.5 180 ALA A CA 1
ATOM 1397 C C . ALA A 1 180 ? 3.959 -26.703 -7.215 1 98.5 180 ALA A C 1
ATOM 1399 O O . ALA A 1 180 ? 4.734 -26.844 -6.27 1 98.5 180 ALA A O 1
ATOM 1400 N N . PHE A 1 181 ? 2.949 -27.484 -7.395 1 98.88 181 PHE A N 1
ATOM 1401 C CA . PHE A 1 181 ? 2.701 -28.656 -6.555 1 98.88 181 PHE A CA 1
ATOM 1402 C C . PHE A 1 181 ? 3.777 -29.719 -6.773 1 98.88 181 PHE A C 1
ATOM 1404 O O . PHE A 1 181 ? 4.398 -30.172 -5.816 1 98.88 181 PHE A O 1
ATOM 1411 N N . LEU A 1 182 ? 4.055 -30 -8.008 1 98.88 182 LEU A N 1
ATOM 1412 C CA . LEU A 1 182 ? 4.945 -31.094 -8.344 1 98.88 182 LEU A CA 1
ATOM 1413 C C . LEU A 1 182 ? 6.367 -30.812 -7.883 1 98.88 182 LEU A C 1
ATOM 1415 O O . LEU A 1 182 ? 7.094 -31.719 -7.477 1 98.88 182 LEU A O 1
ATOM 1419 N N . ASP A 1 183 ? 6.738 -29.594 -7.98 1 98.56 183 ASP A N 1
ATOM 1420 C CA . ASP A 1 183 ? 8.078 -29.203 -7.551 1 98.56 183 ASP A CA 1
ATOM 1421 C C . ASP A 1 183 ? 8.273 -29.469 -6.062 1 98.56 183 ASP A C 1
ATOM 1423 O O . ASP A 1 183 ? 9.406 -29.625 -5.598 1 98.56 183 ASP A O 1
ATOM 1427 N N . GLY A 1 184 ? 7.207 -29.531 -5.301 1 98.12 184 GLY A N 1
ATOM 1428 C CA . GLY A 1 184 ? 7.328 -29.719 -3.861 1 98.12 184 GLY A CA 1
ATOM 1429 C C . GLY A 1 184 ? 6.848 -31.078 -3.387 1 98.12 184 GLY A C 1
ATOM 1430 O O . GLY A 1 184 ? 7.02 -31.422 -2.219 1 98.12 184 GLY A O 1
ATOM 1431 N N . ALA A 1 185 ? 6.301 -31.906 -4.273 1 98.12 185 ALA A N 1
ATOM 1432 C CA . ALA A 1 185 ? 5.699 -33.188 -3.902 1 98.12 185 ALA A CA 1
ATOM 1433 C C . ALA A 1 185 ? 6.754 -34.156 -3.385 1 98.12 185 ALA A C 1
ATOM 1435 O O . ALA A 1 185 ? 7.812 -34.312 -3.998 1 98.12 185 ALA A O 1
ATOM 1436 N N . PRO A 1 186 ? 6.441 -34.812 -2.336 1 97.12 186 PRO A N 1
ATOM 1437 C CA . PRO A 1 186 ? 7.434 -35.719 -1.754 1 97.12 186 PRO A CA 1
ATOM 1438 C C . PRO A 1 186 ? 7.742 -36.906 -2.654 1 97.12 186 PRO A C 1
ATOM 1440 O O . PRO A 1 186 ? 8.891 -37.375 -2.709 1 97.12 186 PRO A O 1
ATOM 1443 N N . ASP A 1 187 ? 6.758 -37.5 -3.279 1 97.88 187 ASP A N 1
ATOM 1444 C CA . ASP A 1 187 ? 6.988 -38.594 -4.238 1 97.88 187 ASP A CA 1
ATOM 1445 C C . ASP A 1 187 ? 7.648 -38.062 -5.508 1 97.88 187 ASP A C 1
ATOM 1447 O O . ASP A 1 187 ? 6.965 -37.75 -6.496 1 97.88 187 ASP A O 1
ATOM 1451 N N . ARG A 1 188 ? 8.922 -38.062 -5.508 1 98.25 188 ARG A N 1
ATOM 1452 C CA . ARG A 1 188 ? 9.688 -37.375 -6.555 1 98.25 188 ARG A CA 1
ATOM 1453 C C . ARG A 1 188 ? 9.555 -38.125 -7.883 1 98.25 188 ARG A C 1
ATOM 1455 O O . ARG A 1 188 ? 9.469 -37.5 -8.938 1 98.25 188 ARG A O 1
ATOM 1462 N N . THR A 1 189 ? 9.57 -39.406 -7.844 1 98.5 189 THR A N 1
ATOM 1463 C CA . THR A 1 189 ? 9.453 -40.188 -9.062 1 98.5 189 THR A CA 1
ATOM 1464 C C . THR A 1 189 ? 8.117 -39.938 -9.75 1 98.5 189 THR A C 1
ATOM 1466 O O . THR A 1 189 ? 8.062 -39.688 -10.961 1 98.5 189 THR A O 1
ATOM 1469 N N . ARG A 1 190 ? 7.082 -40 -8.969 1 98.69 190 ARG A N 1
ATOM 1470 C CA . ARG A 1 190 ? 5.754 -39.719 -9.508 1 98.69 190 ARG A CA 1
ATOM 1471 C C . ARG A 1 190 ? 5.66 -38.312 -10.039 1 98.69 190 ARG A C 1
ATOM 1473 O O . ARG A 1 190 ? 5.051 -38.062 -11.086 1 98.69 190 ARG A O 1
ATOM 1480 N N . ALA A 1 191 ? 6.215 -37.375 -9.312 1 98.81 191 ALA A N 1
ATOM 1481 C CA . ALA A 1 191 ? 6.203 -35.969 -9.719 1 98.81 191 ALA A CA 1
ATOM 1482 C C . ALA A 1 191 ? 6.91 -35.781 -11.055 1 98.81 191 ALA A C 1
ATOM 1484 O O . ALA A 1 191 ? 6.426 -35.031 -11.922 1 98.81 191 ALA A O 1
ATOM 1485 N N . GLU A 1 192 ? 8.055 -36.406 -11.219 1 98.62 192 GLU A N 1
ATOM 1486 C CA . GLU A 1 192 ? 8.82 -36.281 -12.461 1 98.62 192 GLU A CA 1
ATOM 1487 C C . GLU A 1 192 ? 8.031 -36.844 -13.648 1 98.62 192 GLU A C 1
ATOM 1489 O O . GLU A 1 192 ? 8.008 -36.219 -14.719 1 98.62 192 GLU A O 1
ATOM 1494 N N . ARG A 1 193 ? 7.387 -37.969 -13.43 1 98.56 193 ARG A N 1
ATOM 1495 C CA . ARG A 1 193 ? 6.582 -38.562 -14.492 1 98.56 193 ARG A CA 1
ATOM 1496 C C . ARG A 1 193 ? 5.414 -37.656 -14.867 1 98.56 193 ARG A C 1
ATOM 1498 O O . ARG A 1 193 ? 5.137 -37.438 -16.047 1 98.56 193 ARG A O 1
ATOM 1505 N N . ALA A 1 194 ? 4.762 -37.188 -13.875 1 98.75 194 ALA A N 1
ATOM 1506 C CA . ALA A 1 194 ? 3.639 -36.281 -14.109 1 98.75 194 ALA A CA 1
ATOM 1507 C C . ALA A 1 194 ? 4.102 -35 -14.82 1 98.75 194 ALA A C 1
ATOM 1509 O O . ALA A 1 194 ? 3.42 -34.531 -15.719 1 98.75 194 ALA A O 1
ATOM 1510 N N . ALA A 1 195 ? 5.199 -34.5 -14.422 1 98.81 195 ALA A N 1
ATOM 1511 C CA . ALA A 1 195 ? 5.746 -33.281 -15.039 1 98.81 195 ALA A CA 1
ATOM 1512 C C . ALA A 1 195 ? 6.078 -33.531 -16.516 1 98.81 195 ALA A C 1
ATOM 1514 O O . ALA A 1 195 ? 5.844 -32.656 -17.359 1 98.81 195 ALA A O 1
ATOM 1515 N N . ASP A 1 196 ? 6.68 -34.656 -16.781 1 98.5 196 ASP A N 1
ATOM 1516 C CA . ASP A 1 196 ? 6.996 -35 -18.172 1 98.5 196 ASP A CA 1
ATOM 1517 C C . ASP A 1 196 ? 5.738 -35 -19.031 1 98.5 196 ASP A C 1
ATOM 1519 O O . ASP A 1 196 ? 5.75 -34.5 -20.156 1 98.5 196 ASP A O 1
ATOM 1523 N N . ARG A 1 197 ? 4.762 -35.594 -18.469 1 98.44 197 ARG A N 1
ATOM 1524 C CA . ARG A 1 197 ? 3.488 -35.625 -19.172 1 98.44 197 ARG A CA 1
ATOM 1525 C C . ARG A 1 197 ? 2.963 -34.188 -19.391 1 98.44 197 ARG A C 1
ATOM 1527 O O . ARG A 1 197 ? 2.48 -33.875 -20.484 1 98.44 197 ARG A O 1
ATOM 1534 N N . LEU A 1 198 ? 3.006 -33.375 -18.422 1 98.56 198 LEU A N 1
ATOM 1535 C CA . LEU A 1 198 ? 2.557 -31.984 -18.516 1 98.56 198 LEU A CA 1
ATOM 1536 C C . LEU A 1 198 ? 3.359 -31.219 -19.562 1 98.56 198 LEU A C 1
ATOM 1538 O O . LEU A 1 198 ? 2.816 -30.359 -20.266 1 98.56 198 LEU A O 1
ATOM 1542 N N . GLY A 1 199 ? 4.66 -31.469 -19.609 1 98.62 199 GLY A N 1
ATOM 1543 C CA . GLY A 1 199 ? 5.492 -30.828 -20.609 1 98.62 199 GLY A CA 1
ATOM 1544 C C . GLY A 1 199 ? 5.031 -31.109 -22.031 1 98.62 199 GLY A C 1
ATOM 1545 O O . GLY A 1 199 ? 4.992 -30.188 -22.859 1 98.62 199 GLY A O 1
ATOM 1546 N N . ARG A 1 200 ? 4.688 -32.344 -22.281 1 98.19 200 ARG A N 1
ATOM 1547 C CA . ARG A 1 200 ? 4.148 -32.688 -23.594 1 98.19 200 ARG A CA 1
ATOM 1548 C C . ARG A 1 200 ? 2.83 -31.969 -23.859 1 98.19 200 ARG A C 1
ATOM 1550 O O . ARG A 1 200 ? 2.574 -31.516 -24.969 1 98.19 200 ARG A O 1
ATOM 1557 N N . LEU A 1 201 ? 2.051 -31.906 -22.828 1 98.06 201 LEU A N 1
ATOM 1558 C CA . LEU A 1 201 ? 0.778 -31.203 -22.922 1 98.06 201 LEU A CA 1
ATOM 1559 C C . LEU A 1 201 ? 0.999 -29.734 -23.25 1 98.06 201 LEU A C 1
ATOM 1561 O O . LEU A 1 201 ? 0.329 -29.172 -24.125 1 98.06 201 LEU A O 1
ATOM 1565 N N . VAL A 1 202 ? 1.919 -29.047 -22.625 1 98.25 202 VAL A N 1
ATOM 1566 C CA . VAL A 1 202 ? 2.227 -27.625 -22.781 1 98.25 202 VAL A CA 1
ATOM 1567 C C . VAL A 1 202 ? 2.713 -27.359 -24.203 1 98.25 202 VAL A C 1
ATOM 1569 O O . VAL A 1 202 ? 2.264 -26.422 -24.859 1 98.25 202 VAL A O 1
ATOM 1572 N N . ARG A 1 203 ? 3.627 -28.219 -24.672 1 97.44 203 ARG A N 1
ATOM 1573 C CA . ARG A 1 203 ? 4.137 -28.062 -26.031 1 97.44 203 ARG A CA 1
ATOM 1574 C C . ARG A 1 203 ? 3.051 -28.344 -27.062 1 97.44 203 ARG A C 1
ATOM 1576 O O . ARG A 1 203 ? 2.883 -27.594 -28.031 1 97.44 203 ARG A O 1
ATOM 1583 N N . GLY A 1 204 ? 2.322 -29.422 -26.797 1 97.19 204 GLY A N 1
ATOM 1584 C CA . GLY A 1 204 ? 1.287 -29.844 -27.719 1 97.19 204 GLY A CA 1
ATOM 1585 C C . GLY A 1 204 ? 0.172 -28.828 -27.875 1 97.19 204 GLY A C 1
ATOM 1586 O O . GLY A 1 204 ? -0.344 -28.609 -28.969 1 97.19 204 GLY A O 1
ATOM 1587 N N . GLN A 1 205 ? -0.181 -28.234 -26.812 1 97.44 205 GLN A N 1
ATOM 1588 C CA . GLN A 1 205 ? -1.286 -27.281 -26.812 1 97.44 205 GLN A CA 1
ATOM 1589 C C . GLN A 1 205 ? -0.781 -25.859 -27 1 97.44 205 GLN A C 1
ATOM 1591 O O . GLN A 1 205 ? -1.554 -24.906 -26.891 1 97.44 205 GLN A O 1
ATOM 1596 N N . ARG A 1 206 ? 0.483 -25.641 -27.156 1 97.62 206 ARG A N 1
ATOM 1597 C CA . ARG A 1 206 ? 1.124 -24.359 -27.422 1 97.62 206 ARG A CA 1
ATOM 1598 C C . ARG A 1 206 ? 0.817 -23.359 -26.312 1 97.62 206 ARG A C 1
ATOM 1600 O O . ARG A 1 206 ? 0.43 -22.219 -26.594 1 97.62 206 ARG A O 1
ATOM 1607 N N . LEU A 1 207 ? 1.023 -23.812 -25.125 1 97.88 207 LEU A N 1
ATOM 1608 C CA . LEU A 1 207 ? 0.718 -23 -23.953 1 97.88 207 LEU A CA 1
ATOM 1609 C C . LEU A 1 207 ? 1.919 -22.141 -23.547 1 97.88 207 LEU A C 1
ATOM 1611 O O . LEU A 1 207 ? 1.817 -21.297 -22.672 1 97.88 207 LEU A O 1
ATOM 1615 N N . ALA A 1 208 ? 3.059 -22.312 -24.203 1 98.44 208 ALA A N 1
ATOM 1616 C CA . ALA A 1 208 ? 4.27 -21.531 -23.984 1 98.44 208 ALA A CA 1
ATOM 1617 C C . ALA A 1 208 ? 4.816 -20.984 -25.297 1 98.44 208 ALA A C 1
ATOM 1619 O O . ALA A 1 208 ? 5.016 -21.75 -26.25 1 98.44 208 ALA A O 1
ATOM 1620 N N . VAL A 1 209 ? 5.066 -19.703 -25.328 1 98.44 209 VAL A N 1
ATOM 1621 C CA . VAL A 1 209 ? 5.707 -19.094 -26.484 1 98.44 209 VAL A CA 1
ATOM 1622 C C . VAL A 1 209 ? 7.203 -19.406 -26.469 1 98.44 209 VAL A C 1
ATOM 1624 O O . VAL A 1 209 ? 7.961 -18.812 -25.703 1 98.44 209 VAL A O 1
ATOM 1627 N N . LEU A 1 210 ? 7.664 -20.219 -27.359 1 98.25 210 LEU A N 1
ATOM 1628 C CA . LEU A 1 210 ? 9.031 -20.719 -27.344 1 98.25 210 LEU A CA 1
ATOM 1629 C C . LEU A 1 210 ? 9.984 -19.75 -28.016 1 98.25 210 LEU A C 1
ATOM 1631 O O . LEU A 1 210 ? 11.188 -19.766 -27.75 1 98.25 210 LEU A O 1
ATOM 1635 N N . ASP A 1 211 ? 9.438 -18.906 -28.922 1 97.75 211 ASP A N 1
ATOM 1636 C CA . ASP A 1 211 ? 10.156 -17.828 -29.578 1 97.75 211 ASP A CA 1
ATOM 1637 C C . ASP A 1 211 ? 9.391 -16.5 -29.469 1 97.75 211 ASP A C 1
ATOM 1639 O O . ASP A 1 211 ? 8.438 -16.281 -30.219 1 97.75 211 ASP A O 1
ATOM 1643 N N . PRO A 1 212 ? 9.844 -15.656 -28.641 1 97 212 PRO A N 1
ATOM 1644 C CA . PRO A 1 212 ? 9.133 -14.391 -28.438 1 97 212 PRO A CA 1
ATOM 1645 C C . PRO A 1 212 ? 8.914 -13.625 -29.734 1 97 212 PRO A C 1
ATOM 1647 O O . PRO A 1 212 ? 7.934 -12.891 -29.875 1 97 212 PRO A O 1
ATOM 1650 N N . ALA A 1 213 ? 9.75 -13.766 -30.688 1 96.62 213 ALA A N 1
ATOM 1651 C CA . ALA A 1 213 ? 9.617 -13.086 -31.984 1 96.62 213 ALA A CA 1
ATOM 1652 C C . ALA A 1 213 ? 8.422 -13.625 -32.75 1 96.62 213 ALA A C 1
ATOM 1654 O O . ALA A 1 213 ? 7.938 -12.969 -33.688 1 96.62 213 ALA A O 1
ATOM 1655 N N . ARG A 1 214 ? 7.934 -14.75 -32.375 1 96.75 214 ARG A N 1
ATOM 1656 C CA . ARG A 1 214 ? 6.82 -15.383 -33.062 1 96.75 214 ARG A CA 1
ATOM 1657 C C . ARG A 1 214 ? 5.59 -15.461 -32.156 1 96.75 214 ARG A C 1
ATOM 1659 O O . ARG A 1 214 ? 4.777 -16.375 -32.312 1 96.75 214 ARG A O 1
ATOM 1666 N N . ARG A 1 215 ? 5.504 -14.672 -31.281 1 95.38 215 ARG A N 1
ATOM 1667 C CA . ARG A 1 215 ? 4.441 -14.648 -30.281 1 95.38 215 ARG A CA 1
ATOM 1668 C C . ARG A 1 215 ? 3.068 -14.648 -30.938 1 95.38 215 ARG A C 1
ATOM 1670 O O . ARG A 1 215 ? 2.123 -15.258 -30.438 1 95.38 215 ARG A O 1
ATOM 1677 N N . ALA A 1 216 ? 2.92 -14.023 -32.094 1 94.62 216 ALA A N 1
ATOM 1678 C CA . ALA A 1 216 ? 1.646 -13.867 -32.781 1 94.62 216 ALA A CA 1
ATOM 1679 C C . ALA A 1 216 ? 1.103 -15.227 -33.25 1 94.62 216 ALA A C 1
ATOM 1681 O O . ALA A 1 216 ? -0.096 -15.367 -33.5 1 94.62 216 ALA A O 1
ATOM 1682 N N . GLU A 1 217 ? 1.968 -16.188 -33.312 1 94.88 217 GLU A N 1
ATOM 1683 C CA . GLU A 1 217 ? 1.582 -17.516 -33.781 1 94.88 217 GLU A CA 1
ATOM 1684 C C . GLU A 1 217 ? 0.988 -18.359 -32.625 1 94.88 217 GLU A C 1
ATOM 1686 O O . GLU A 1 217 ? 0.452 -19.438 -32.875 1 94.88 217 GLU A O 1
ATOM 1691 N N . TYR A 1 218 ? 1.082 -17.922 -31.484 1 96.25 218 TYR A N 1
ATOM 1692 C CA . TYR A 1 218 ? 0.596 -18.656 -30.328 1 96.25 218 TYR A CA 1
ATOM 1693 C C . TYR A 1 218 ? -0.75 -18.109 -29.859 1 96.25 218 TYR A C 1
ATOM 1695 O O . TYR A 1 218 ? -0.939 -16.906 -29.766 1 96.25 218 TYR A O 1
ATOM 1703 N N . PRO A 1 219 ? -1.655 -19 -29.578 1 94.62 219 PRO A N 1
ATOM 1704 C CA . PRO A 1 219 ? -2.953 -18.531 -29.078 1 94.62 219 PRO A CA 1
ATOM 1705 C C . PRO A 1 219 ? -2.885 -18.031 -27.641 1 94.62 219 PRO A C 1
ATOM 1707 O O . PRO A 1 219 ? -2.064 -18.5 -26.859 1 94.62 219 PRO A O 1
ATOM 1710 N N . VAL A 1 220 ? -3.736 -17.047 -27.328 1 95.19 220 VAL A N 1
ATOM 1711 C CA . VAL A 1 220 ? -3.982 -16.656 -25.938 1 95.19 220 VAL A CA 1
ATOM 1712 C C . VAL A 1 220 ? -5.109 -17.5 -25.359 1 95.19 220 VAL A C 1
ATOM 1714 O O . VAL A 1 220 ? -6.113 -17.766 -26.031 1 95.19 220 VAL A O 1
ATOM 1717 N N . ALA A 1 221 ? -4.938 -17.953 -24.125 1 92.69 221 ALA A N 1
ATOM 1718 C CA . ALA A 1 221 ? -5.941 -18.828 -23.516 1 92.69 221 ALA A CA 1
ATOM 1719 C C . ALA A 1 221 ? -7.277 -18.094 -23.375 1 92.69 221 ALA A C 1
ATOM 1721 O O . ALA A 1 221 ? -7.309 -16.891 -23.125 1 92.69 221 ALA A O 1
ATOM 1722 N N . PRO A 1 222 ? -8.359 -18.797 -23.562 1 91.12 222 PRO A N 1
ATOM 1723 C CA . PRO A 1 222 ? -9.672 -18.172 -23.391 1 91.12 222 PRO A CA 1
ATOM 1724 C C . PRO A 1 222 ? -9.82 -17.484 -22.031 1 91.12 222 PRO A C 1
ATOM 1726 O O . PRO A 1 222 ? -9.43 -18.047 -21 1 91.12 222 PRO A O 1
ATOM 1729 N N . GLY A 1 223 ? -10.305 -16.266 -22.125 1 90 223 GLY A N 1
ATOM 1730 C CA . GLY A 1 223 ? -10.547 -15.539 -20.891 1 90 223 GLY A CA 1
ATOM 1731 C C . GLY A 1 223 ? -9.375 -14.672 -20.469 1 90 223 GLY A C 1
ATOM 1732 O O . GLY A 1 223 ? -9.508 -13.812 -19.594 1 90 223 GLY A O 1
ATOM 1733 N N . TYR A 1 224 ? -8.25 -14.93 -21.078 1 93.94 224 TYR A N 1
ATOM 1734 C CA . TYR A 1 224 ? -7.066 -14.125 -20.781 1 93.94 224 TYR A CA 1
ATOM 1735 C C . TYR A 1 224 ? -7.109 -12.797 -21.531 1 93.94 224 TYR A C 1
ATOM 1737 O O . TYR A 1 224 ? -7.906 -12.617 -22.453 1 93.94 224 TYR A O 1
ATOM 1745 N N . ALA A 1 225 ? -6.328 -11.844 -21.062 1 93.62 225 ALA A N 1
ATOM 1746 C CA . ALA A 1 225 ? -6.203 -10.57 -21.75 1 93.62 225 ALA A CA 1
ATOM 1747 C C . ALA A 1 225 ? -5.43 -10.727 -23.062 1 93.62 225 ALA A C 1
ATOM 1749 O O . ALA A 1 225 ? -4.617 -11.648 -23.203 1 93.62 225 ALA A O 1
ATOM 1750 N N . PRO A 1 226 ? -5.707 -9.742 -23.953 1 91.62 226 PRO A N 1
ATOM 1751 C CA . PRO A 1 226 ? -4.891 -9.781 -25.172 1 91.62 226 PRO A CA 1
ATOM 1752 C C . PRO A 1 226 ? -3.395 -9.703 -24.875 1 91.62 226 PRO A C 1
ATOM 1754 O O . PRO A 1 226 ? -2.959 -8.875 -24.062 1 91.62 226 PRO A O 1
ATOM 1757 N N . GLY A 1 227 ? -2.652 -10.625 -25.375 1 91.25 227 GLY A N 1
ATOM 1758 C CA . GLY A 1 227 ? -1.208 -10.617 -25.203 1 91.25 227 GLY A CA 1
ATOM 1759 C C . GLY A 1 227 ? -0.75 -11.297 -23.938 1 91.25 227 GLY A C 1
ATOM 1760 O O . GLY A 1 227 ? 0.446 -11.32 -23.625 1 91.25 227 GLY A O 1
ATOM 1761 N N . GLU A 1 228 ? -1.68 -11.812 -23.172 1 95.56 228 GLU A N 1
ATOM 1762 C CA . GLU A 1 228 ? -1.332 -12.508 -21.938 1 95.56 228 GLU A CA 1
ATOM 1763 C C . GLU A 1 228 ? -0.78 -13.898 -22.219 1 95.56 228 GLU A C 1
ATOM 1765 O O . GLU A 1 228 ? -1.392 -14.906 -21.859 1 95.56 228 GLU A O 1
ATOM 1770 N N . HIS A 1 229 ? 0.4 -13.906 -22.828 1 97.25 229 HIS A N 1
ATOM 1771 C CA . HIS A 1 229 ? 1.116 -15.133 -23.156 1 97.25 229 HIS A CA 1
ATOM 1772 C C . HIS A 1 229 ? 2.055 -15.539 -22.031 1 97.25 229 HIS A C 1
ATOM 1774 O O . HIS A 1 229 ? 2.387 -14.727 -21.172 1 97.25 229 HIS A O 1
ATOM 1780 N N . HIS A 1 230 ? 2.369 -16.766 -22.047 1 98 230 HIS A N 1
ATOM 1781 C CA . HIS A 1 230 ? 3.338 -17.312 -21.094 1 98 230 HIS A CA 1
ATOM 1782 C C . HIS A 1 230 ? 4.566 -17.844 -21.828 1 98 230 HIS A C 1
ATOM 1784 O O . HIS A 1 230 ? 4.469 -18.297 -22.969 1 98 230 HIS A O 1
ATOM 1790 N N . PHE A 1 231 ? 5.656 -17.719 -21.234 1 98.56 231 PHE A N 1
ATOM 1791 C CA . PHE A 1 231 ? 6.949 -18.109 -21.781 1 98.56 231 PHE A CA 1
ATOM 1792 C C . PHE A 1 231 ? 7.598 -19.188 -20.922 1 98.56 231 PHE A C 1
ATOM 1794 O O . PHE A 1 231 ? 7.148 -19.438 -19.797 1 98.56 231 PHE A O 1
ATOM 1801 N N . PRO A 1 232 ? 8.594 -19.828 -21.406 1 98.81 232 PRO A N 1
ATOM 1802 C CA . PRO A 1 232 ? 9.266 -20.891 -20.672 1 98.81 232 PRO A CA 1
ATOM 1803 C C . PRO A 1 232 ? 9.648 -20.469 -19.25 1 98.81 232 PRO A C 1
ATOM 1805 O O . PRO A 1 232 ? 9.461 -21.25 -18.312 1 98.81 232 PRO A O 1
ATOM 1808 N N . HIS A 1 233 ? 10.055 -19.219 -19.078 1 98.62 233 HIS A N 1
ATOM 1809 C CA . HIS A 1 233 ? 10.492 -18.766 -17.766 1 98.62 233 HIS A CA 1
ATOM 1810 C C . HIS A 1 233 ? 9.32 -18.656 -16.797 1 98.62 233 HIS A C 1
ATOM 1812 O O . HIS A 1 233 ? 9.516 -18.562 -15.578 1 98.62 233 HIS A O 1
ATOM 1818 N N . ASP A 1 234 ? 8.141 -18.594 -17.281 1 98.25 234 ASP A N 1
ATOM 1819 C CA . ASP A 1 234 ? 6.961 -18.516 -16.422 1 98.25 234 ASP A CA 1
ATOM 1820 C C . ASP A 1 234 ? 6.688 -19.859 -15.75 1 98.25 234 ASP A C 1
ATOM 1822 O O . ASP A 1 234 ? 6.145 -19.891 -14.641 1 98.25 234 ASP A O 1
ATOM 1826 N N . TYR A 1 235 ? 7.012 -20.953 -16.438 1 98.69 235 TYR A N 1
ATOM 1827 C CA . TYR A 1 235 ? 6.828 -22.297 -15.906 1 98.69 235 TYR A CA 1
ATOM 1828 C C . TYR A 1 235 ? 8.062 -22.75 -15.141 1 98.69 235 TYR A C 1
ATOM 1830 O O . TYR A 1 235 ? 7.953 -23.266 -14.023 1 98.69 235 TYR A O 1
ATOM 1838 N N . ALA A 1 236 ? 9.18 -22.562 -15.766 1 98.62 236 ALA A N 1
ATOM 1839 C CA . ALA A 1 236 ? 10.469 -22.922 -15.18 1 98.62 236 ALA A CA 1
ATOM 1840 C C . ALA A 1 236 ? 11.148 -21.719 -14.547 1 98.62 236 ALA A C 1
ATOM 1842 O O . ALA A 1 236 ? 12.172 -21.234 -15.047 1 98.62 236 ALA A O 1
ATOM 1843 N N . ARG A 1 237 ? 10.711 -21.297 -13.43 1 97.06 237 ARG A N 1
ATOM 1844 C CA . ARG A 1 237 ? 11.156 -20.062 -12.805 1 97.06 237 ARG A CA 1
ATOM 1845 C C . ARG A 1 237 ? 12.562 -20.203 -12.234 1 97.06 237 ARG A C 1
ATOM 1847 O O . ARG A 1 237 ? 13.25 -19.219 -12.016 1 97.06 237 ARG A O 1
ATOM 1854 N N . THR A 1 238 ? 12.93 -21.406 -11.938 1 97.88 238 THR A N 1
ATOM 1855 C CA . THR A 1 238 ? 14.266 -21.734 -11.469 1 97.88 238 THR A CA 1
ATOM 1856 C C . THR A 1 238 ? 14.828 -22.938 -12.219 1 97.88 238 THR A C 1
ATOM 1858 O O . THR A 1 238 ? 14.078 -23.75 -12.75 1 97.88 238 THR A O 1
ATOM 1861 N N . PRO A 1 239 ? 16.156 -23.047 -12.258 1 98 239 PRO A N 1
ATOM 1862 C CA . PRO A 1 239 ? 16.766 -24.188 -12.945 1 98 239 PRO A CA 1
ATOM 1863 C C . PRO A 1 239 ? 16.406 -25.531 -12.281 1 98 239 PRO A C 1
ATOM 1865 O O . PRO A 1 239 ? 16.5 -26.578 -12.914 1 98 239 PRO A O 1
ATOM 1868 N N . GLY A 1 240 ? 15.961 -25.516 -11.062 1 97.56 240 GLY A N 1
ATOM 1869 C CA . GLY A 1 240 ? 15.641 -26.734 -10.336 1 97.56 240 GLY A CA 1
ATOM 1870 C C . GLY A 1 240 ? 14.211 -27.188 -10.523 1 97.56 240 GLY A C 1
ATOM 1871 O O . GLY A 1 240 ? 13.836 -28.281 -10.07 1 97.56 240 GLY A O 1
ATOM 1872 N N . SER A 1 241 ? 13.43 -26.438 -11.125 1 98.56 241 SER A N 1
ATOM 1873 C CA . SER A 1 241 ? 12.039 -26.797 -11.367 1 98.56 241 SER A CA 1
ATOM 1874 C C . SER A 1 241 ? 11.938 -28 -12.305 1 98.56 241 SER A C 1
ATOM 1876 O O . SER A 1 241 ? 12.734 -28.141 -13.234 1 98.56 241 SER A O 1
ATOM 1878 N N . LEU A 1 242 ? 10.914 -28.766 -12.117 1 98.75 242 LEU A N 1
ATOM 1879 C CA . LEU A 1 242 ? 10.648 -29.891 -13 1 98.75 242 LEU A CA 1
ATOM 1880 C C . LEU A 1 242 ? 10.273 -29.406 -14.398 1 98.75 242 LEU A C 1
ATOM 1882 O O . LEU A 1 242 ? 10.469 -30.125 -15.383 1 98.75 242 LEU A O 1
ATOM 1886 N N . ALA A 1 243 ? 9.781 -28.234 -14.523 1 98.81 243 ALA A N 1
ATOM 1887 C CA . ALA A 1 243 ? 9.367 -27.688 -15.812 1 98.81 243 ALA A CA 1
ATOM 1888 C C . ALA A 1 243 ? 10.578 -27.328 -16.672 1 98.81 243 ALA A C 1
ATOM 1890 O O . ALA A 1 243 ? 10.445 -27.094 -17.875 1 98.81 243 ALA A O 1
ATOM 1891 N N . ARG A 1 244 ? 11.75 -27.25 -16.047 1 98.62 244 ARG A N 1
ATOM 1892 C CA . ARG A 1 244 ? 12.945 -26.891 -16.797 1 98.62 244 ARG A CA 1
ATOM 1893 C C . ARG A 1 244 ? 13.164 -27.844 -17.969 1 98.62 244 ARG A C 1
ATOM 1895 O O . ARG A 1 244 ? 13.625 -27.422 -19.047 1 98.62 244 ARG A O 1
ATOM 1902 N N . ARG A 1 245 ? 12.828 -29.031 -17.812 1 97.69 245 ARG A N 1
ATOM 1903 C CA . ARG A 1 245 ? 13.094 -30.078 -18.812 1 97.69 245 ARG A CA 1
ATOM 1904 C C . ARG A 1 245 ? 12.117 -29.969 -19.969 1 97.69 245 ARG A C 1
ATOM 1906 O O . ARG A 1 245 ? 12.312 -30.625 -21 1 97.69 245 ARG A O 1
ATOM 1913 N N . TRP A 1 246 ? 11.117 -29.172 -19.797 1 98.75 246 TRP A N 1
ATOM 1914 C CA . TRP A 1 246 ? 10.133 -29.016 -20.859 1 98.75 246 TRP A CA 1
ATOM 1915 C C . TRP A 1 246 ? 10.742 -28.297 -22.062 1 98.75 246 TRP A C 1
ATOM 1917 O O . TRP A 1 246 ? 10.195 -28.344 -23.172 1 98.75 246 TRP A O 1
ATOM 1927 N N . PHE A 1 247 ? 11.836 -27.625 -21.828 1 98.62 247 PHE A N 1
ATOM 1928 C CA . PHE A 1 247 ? 12.359 -26.688 -22.812 1 98.62 247 PHE A CA 1
ATOM 1929 C C . PHE A 1 247 ? 13.836 -26.938 -23.078 1 98.62 247 PHE A C 1
ATOM 1931 O O . PHE A 1 247 ? 14.578 -27.312 -22.172 1 98.62 247 PHE A O 1
ATOM 1938 N N . THR A 1 248 ? 14.258 -26.672 -24.312 1 98.44 248 THR A N 1
ATOM 1939 C CA . THR A 1 248 ? 15.68 -26.719 -24.625 1 98.44 248 THR A CA 1
ATOM 1940 C C . THR A 1 248 ? 16.406 -25.531 -24.016 1 98.44 248 THR A C 1
ATOM 1942 O O . THR A 1 248 ? 15.781 -24.531 -23.641 1 98.44 248 THR A O 1
ATOM 1945 N N . ASP A 1 249 ? 17.719 -25.672 -23.953 1 98.19 249 ASP A N 1
ATOM 1946 C CA . ASP A 1 249 ? 18.516 -24.547 -23.469 1 98.19 249 ASP A CA 1
ATOM 1947 C C . ASP A 1 249 ? 18.297 -23.297 -24.312 1 98.19 249 ASP A C 1
ATOM 1949 O O . ASP A 1 249 ? 18.203 -22.188 -23.781 1 98.19 249 ASP A O 1
ATOM 1953 N N . GLU A 1 250 ? 18.219 -23.5 -25.578 1 98.38 250 GLU A N 1
ATOM 1954 C CA . GLU A 1 250 ? 18.031 -22.391 -26.5 1 98.38 250 GLU A CA 1
ATOM 1955 C C . GLU A 1 250 ? 16.688 -21.688 -26.266 1 98.38 250 GLU A C 1
ATOM 1957 O O . GLU A 1 250 ? 16.609 -20.469 -26.234 1 98.38 250 GLU A O 1
ATOM 1962 N N . GLU A 1 251 ? 15.641 -22.469 -26.141 1 98.56 251 GLU A N 1
ATOM 1963 C CA . GLU A 1 251 ? 14.305 -21.922 -25.875 1 98.56 251 GLU A CA 1
ATOM 1964 C C . GLU A 1 251 ? 14.266 -21.141 -24.578 1 98.56 251 GLU A C 1
ATOM 1966 O O . GLU A 1 251 ? 13.703 -20.047 -24.531 1 98.56 251 GLU A O 1
ATOM 1971 N N . LEU A 1 252 ? 14.859 -21.688 -23.562 1 98.56 252 LEU A N 1
ATOM 1972 C CA . LEU A 1 252 ? 14.875 -21.016 -22.266 1 98.56 252 LEU A CA 1
ATOM 1973 C C . LEU A 1 252 ? 15.719 -19.75 -22.312 1 98.56 252 LEU A C 1
ATOM 1975 O O . LEU A 1 252 ? 15.344 -18.719 -21.766 1 98.56 252 LEU A O 1
ATOM 1979 N N . GLU A 1 253 ? 16.875 -19.797 -23.016 1 98.12 253 GLU A N 1
ATOM 1980 C CA . GLU A 1 253 ? 17.734 -18.625 -23.141 1 98.12 253 GLU A CA 1
ATOM 1981 C C . GLU A 1 253 ? 17 -17.484 -23.859 1 98.12 253 GLU A C 1
ATOM 1983 O O . GLU A 1 253 ? 17.094 -16.328 -23.438 1 98.12 253 GLU A O 1
ATOM 1988 N N . ARG A 1 254 ? 16.297 -17.812 -24.891 1 98.31 254 ARG A N 1
ATOM 1989 C CA . ARG A 1 254 ? 15.5 -16.812 -25.594 1 98.31 254 ARG A CA 1
ATOM 1990 C C . ARG A 1 254 ? 14.438 -16.203 -24.688 1 98.31 254 ARG A C 1
ATOM 1992 O O . ARG A 1 254 ? 14.18 -15 -24.734 1 98.31 254 ARG A O 1
ATOM 1999 N N . SER A 1 255 ? 13.844 -17.078 -23.953 1 98.69 255 SER A N 1
ATOM 2000 C CA . SER A 1 255 ? 12.812 -16.641 -23 1 98.69 255 SER A CA 1
ATOM 2001 C C . SER A 1 255 ? 13.383 -15.703 -21.953 1 98.69 255 SER A C 1
ATOM 2003 O O . SER A 1 255 ? 12.781 -14.68 -21.641 1 98.69 255 SER A O 1
ATOM 2005 N N . LEU A 1 256 ? 14.547 -16.031 -21.406 1 98.62 256 LEU A N 1
ATOM 2006 C CA . LEU A 1 256 ? 15.188 -15.211 -20.391 1 98.62 256 LEU A CA 1
ATOM 2007 C C . LEU A 1 256 ? 15.656 -13.883 -20.969 1 98.62 256 LEU A C 1
ATOM 2009 O O . LEU A 1 256 ? 15.594 -12.852 -20.312 1 98.62 256 LEU A O 1
ATOM 2013 N N . ASP A 1 257 ? 16.172 -13.898 -22.234 1 98.25 257 ASP A N 1
ATOM 2014 C CA . ASP A 1 257 ? 16.5 -12.656 -22.922 1 98.25 257 ASP A CA 1
ATOM 2015 C C . ASP A 1 257 ? 15.289 -11.758 -23.062 1 98.25 257 ASP A C 1
ATOM 2017 O O . ASP A 1 257 ? 15.383 -10.539 -22.875 1 98.25 257 ASP A O 1
ATOM 2021 N N . HIS A 1 258 ? 14.234 -12.414 -23.422 1 98.25 258 HIS A N 1
ATOM 2022 C CA . HIS A 1 258 ? 12.984 -11.68 -23.562 1 98.25 258 HIS A CA 1
ATOM 2023 C C . HIS A 1 258 ? 12.562 -11.062 -22.234 1 98.25 258 HIS A C 1
ATOM 2025 O O . HIS A 1 258 ? 12.18 -9.891 -22.172 1 98.25 258 HIS A O 1
ATOM 2031 N N . LEU A 1 259 ? 12.609 -11.859 -21.188 1 98.44 259 LEU A N 1
ATOM 2032 C CA . LEU A 1 259 ? 12.266 -11.383 -19.859 1 98.44 259 LEU A CA 1
ATOM 2033 C C . LEU A 1 259 ? 13.125 -10.18 -19.469 1 98.44 259 LEU A C 1
ATOM 2035 O O . LEU A 1 259 ? 12.609 -9.164 -19 1 98.44 259 LEU A O 1
ATOM 2039 N N . ALA A 1 260 ? 14.422 -10.25 -19.688 1 98.25 260 ALA A N 1
ATOM 2040 C CA . ALA A 1 260 ? 15.344 -9.156 -19.359 1 98.25 260 ALA A CA 1
ATOM 2041 C C . ALA A 1 260 ? 15.008 -7.902 -20.156 1 98.25 260 ALA A C 1
ATOM 2043 O O . ALA A 1 260 ? 15.039 -6.793 -19.625 1 98.25 260 ALA A O 1
ATOM 2044 N N . ALA A 1 261 ? 14.609 -8.094 -21.375 1 97.5 261 ALA A N 1
ATOM 2045 C CA . ALA A 1 261 ? 14.367 -6.98 -22.297 1 97.5 261 ALA A CA 1
ATOM 2046 C C . ALA A 1 261 ? 13.031 -6.301 -21.984 1 97.5 261 ALA A C 1
ATOM 2048 O O . ALA A 1 261 ? 12.773 -5.195 -22.469 1 97.5 261 ALA A O 1
ATOM 2049 N N . GLU A 1 262 ? 12.227 -6.941 -21.188 1 97.62 262 GLU A N 1
ATOM 2050 C CA . GLU A 1 262 ? 10.891 -6.422 -20.906 1 97.62 262 GLU A CA 1
ATOM 2051 C C . GLU A 1 262 ? 10.93 -5.32 -19.859 1 97.62 262 GLU A C 1
ATOM 2053 O O . GLU A 1 262 ? 9.922 -4.648 -19.609 1 97.62 262 GLU A O 1
ATOM 2058 N N . GLN A 1 263 ? 12.086 -5.125 -19.203 1 98.44 263 GLN A N 1
ATOM 2059 C CA . GLN A 1 263 ? 12.148 -4.039 -18.234 1 98.44 263 GLN A CA 1
ATOM 2060 C C . GLN A 1 263 ? 11.859 -2.693 -18.891 1 98.44 263 GLN A C 1
ATOM 2062 O O . GLN A 1 263 ? 12.469 -2.352 -19.906 1 98.44 263 GLN A O 1
ATOM 2067 N N . GLN A 1 264 ? 10.914 -1.982 -18.344 1 98.19 264 GLN A N 1
ATOM 2068 C CA . GLN A 1 264 ? 10.477 -0.717 -18.922 1 98.19 264 GLN A CA 1
ATOM 2069 C C . GLN A 1 264 ? 11.414 0.423 -18.531 1 98.19 264 GLN A C 1
ATOM 2071 O O . GLN A 1 264 ? 12.305 0.24 -17.703 1 98.19 264 GLN A O 1
ATOM 2076 N N . GLU A 1 265 ? 11.18 1.572 -19.062 1 97.06 265 GLU A N 1
ATOM 2077 C CA . GLU A 1 265 ? 12.031 2.734 -18.859 1 97.06 265 GLU A CA 1
ATOM 2078 C C . GLU A 1 265 ? 12.062 3.148 -17.391 1 97.06 265 GLU A C 1
ATOM 2080 O O . GLU A 1 265 ? 13.086 3.613 -16.891 1 97.06 265 GLU A O 1
ATOM 2085 N N . ASP A 1 266 ? 11.031 2.91 -16.703 1 96.69 266 ASP A N 1
ATOM 2086 C CA . ASP A 1 266 ? 10.953 3.328 -15.305 1 96.69 266 ASP A CA 1
ATOM 2087 C C . ASP A 1 266 ? 11.602 2.293 -14.383 1 96.69 266 ASP A C 1
ATOM 2089 O O . ASP A 1 266 ? 11.602 2.455 -13.164 1 96.69 266 ASP A O 1
ATOM 2093 N N . GLY A 1 267 ? 12.031 1.238 -14.953 1 98.06 267 GLY A N 1
ATOM 2094 C CA . GLY A 1 267 ? 12.781 0.245 -14.195 1 98.06 267 GLY A CA 1
ATOM 2095 C C . GLY A 1 267 ? 11.953 -0.967 -13.82 1 98.06 267 GLY A C 1
ATOM 2096 O O . GLY A 1 267 ? 12.5 -1.985 -13.383 1 98.06 267 GLY A O 1
ATOM 2097 N N . GLY A 1 268 ? 10.672 -0.929 -13.961 1 98.31 268 GLY A N 1
ATOM 2098 C CA . GLY A 1 268 ? 9.797 -2.033 -13.609 1 98.31 268 GLY A CA 1
ATOM 2099 C C . GLY A 1 268 ? 9.422 -2.904 -14.789 1 98.31 268 GLY A C 1
ATOM 2100 O O . GLY A 1 268 ? 9.75 -2.578 -15.938 1 98.31 268 GLY A O 1
ATOM 2101 N N . TRP A 1 269 ? 8.883 -4.023 -14.57 1 98.5 269 TRP A N 1
ATOM 2102 C CA . TRP A 1 269 ? 8.32 -4.914 -15.586 1 98.5 269 TRP A CA 1
ATOM 2103 C C . TRP A 1 269 ? 6.812 -4.727 -15.703 1 98.5 269 TRP A C 1
ATOM 2105 O O . TRP A 1 269 ? 6.148 -4.367 -14.727 1 98.5 269 TRP A O 1
ATOM 2115 N N . PRO A 1 270 ? 6.246 -4.961 -16.828 1 97.19 270 PRO A N 1
ATOM 2116 C CA . PRO A 1 270 ? 4.816 -4.719 -17.047 1 97.19 270 PRO A CA 1
ATOM 2117 C C . PRO A 1 270 ? 3.947 -5.895 -16.609 1 97.19 270 PRO A C 1
ATOM 2119 O O . PRO A 1 270 ? 4.398 -7.043 -16.625 1 97.19 270 PRO A O 1
ATOM 2122 N N . VAL A 1 271 ? 2.734 -5.605 -16.188 1 95.44 271 VAL A N 1
ATOM 2123 C CA . VAL A 1 271 ? 1.699 -6.625 -16.062 1 95.44 271 VAL A CA 1
ATOM 2124 C C . VAL A 1 271 ? 1.043 -6.863 -17.422 1 95.44 271 VAL A C 1
ATOM 2126 O O . VAL A 1 271 ? 0.83 -5.918 -18.188 1 95.44 271 VAL A O 1
ATOM 2129 N N . ASN A 1 272 ? 0.754 -8.047 -17.75 1 92.25 272 ASN A N 1
ATOM 2130 C CA . ASN A 1 272 ? 0.199 -8.344 -19.062 1 92.25 272 ASN A CA 1
ATOM 2131 C C . ASN A 1 272 ? -1.237 -8.852 -18.969 1 92.25 272 ASN A C 1
ATOM 2133 O O . ASN A 1 272 ? -1.836 -9.234 -19.969 1 92.25 272 ASN A O 1
ATOM 2137 N N . TRP A 1 273 ? -1.764 -8.914 -17.766 1 92.75 273 TRP A N 1
ATOM 2138 C CA . TRP A 1 273 ? -3.152 -9.328 -17.594 1 92.75 273 TRP A CA 1
ATOM 2139 C C . TRP A 1 273 ? -4.07 -8.117 -17.453 1 92.75 273 TRP A C 1
ATOM 2141 O O . TRP A 1 273 ? -3.602 -6.977 -17.438 1 92.75 273 TRP A O 1
ATOM 2151 N N . ARG A 1 274 ? -5.32 -8.383 -17.375 1 92.19 274 ARG A N 1
ATOM 2152 C CA . ARG A 1 274 ? -6.348 -7.352 -17.438 1 92.19 274 ARG A CA 1
ATOM 2153 C C . ARG A 1 274 ? -6.297 -6.441 -16.219 1 92.19 274 ARG A C 1
ATOM 2155 O O . ARG A 1 274 ? -6.254 -6.918 -15.086 1 92.19 274 ARG A O 1
ATOM 2162 N N . GLN A 1 275 ? -6.203 -5.191 -16.453 1 92.94 275 GLN A N 1
ATOM 2163 C CA . GLN A 1 275 ? -6.32 -4.184 -15.406 1 92.94 275 GLN A CA 1
ATOM 2164 C C . GLN A 1 275 ? -7.785 -3.842 -15.133 1 92.94 275 GLN A C 1
ATOM 2166 O O . GLN A 1 275 ? -8.508 -3.432 -16.047 1 92.94 275 GLN A O 1
ATOM 2171 N N . TRP A 1 276 ? -8.219 -3.988 -13.938 1 94.19 276 TRP A N 1
ATOM 2172 C CA . TRP A 1 276 ? -9.656 -3.891 -13.688 1 94.19 276 TRP A CA 1
ATOM 2173 C C . TRP A 1 276 ? -9.953 -2.848 -12.617 1 94.19 276 TRP A C 1
ATOM 2175 O O . TRP A 1 276 ? -11.094 -2.402 -12.469 1 94.19 276 TRP A O 1
ATOM 2185 N N . ALA A 1 277 ? -8.922 -2.463 -11.898 1 92.94 277 ALA A N 1
ATOM 2186 C CA . ALA A 1 277 ? -9.078 -1.483 -10.828 1 92.94 277 ALA A CA 1
ATOM 2187 C C . ALA A 1 277 ? -7.957 -0.451 -10.867 1 92.94 277 ALA A C 1
ATOM 2189 O O . ALA A 1 277 ? -6.91 -0.682 -11.477 1 92.94 277 ALA A O 1
ATOM 2190 N N . PRO A 1 278 ? -8.125 0.7 -10.164 1 88.56 278 PRO A N 1
ATOM 2191 C CA . PRO A 1 278 ? -7.113 1.761 -10.172 1 88.56 278 PRO A CA 1
ATOM 2192 C C . PRO A 1 278 ? -5.742 1.272 -9.711 1 88.56 278 PRO A C 1
ATOM 2194 O O . PRO A 1 278 ? -4.715 1.756 -10.195 1 88.56 278 PRO A O 1
ATOM 2197 N N . GLY A 1 279 ? -5.719 0.339 -8.867 1 91.44 279 GLY A N 1
ATOM 2198 C CA . GLY A 1 279 ? -4.461 -0.071 -8.266 1 91.44 279 GLY A CA 1
ATOM 2199 C C . GLY A 1 279 ? -3.873 -1.315 -8.906 1 91.44 279 GLY A C 1
ATOM 2200 O O . GLY A 1 279 ? -2.789 -1.763 -8.523 1 91.44 279 GLY A O 1
ATOM 2201 N N . THR A 1 280 ? -4.5 -1.847 -9.945 1 90.5 280 THR A N 1
ATOM 2202 C CA . THR A 1 280 ? -4.09 -3.139 -10.484 1 90.5 280 THR A CA 1
ATOM 2203 C C . THR A 1 280 ? -2.648 -3.08 -10.984 1 90.5 280 THR A C 1
ATOM 2205 O O . THR A 1 280 ? -1.817 -3.906 -10.602 1 90.5 280 THR A O 1
ATOM 2208 N N . ALA A 1 281 ? -2.42 -2.088 -11.758 1 93.06 281 ALA A N 1
ATOM 2209 C CA . ALA A 1 281 ? -1.078 -1.977 -12.328 1 93.06 281 ALA A CA 1
ATOM 2210 C C . ALA A 1 281 ? -0.066 -1.559 -11.258 1 93.06 281 ALA A C 1
ATOM 2212 O O . ALA A 1 281 ? 1.024 -2.129 -11.172 1 93.06 281 ALA A O 1
ATOM 2213 N N . LEU A 1 282 ? -0.395 -0.623 -10.453 1 95 282 LEU A N 1
ATOM 2214 C CA . LEU A 1 282 ? 0.522 -0.052 -9.469 1 95 282 LEU A CA 1
ATOM 2215 C C . LEU A 1 282 ? 0.923 -1.094 -8.43 1 95 282 LEU A C 1
ATOM 2217 O O . LEU A 1 282 ? 2.062 -1.099 -7.961 1 95 282 LEU A O 1
ATOM 2221 N N . GLU A 1 283 ? 0.007 -1.977 -8.102 1 96.75 283 GLU A N 1
ATOM 2222 C CA . GLU A 1 283 ? 0.28 -3.014 -7.113 1 96.75 283 GLU A CA 1
ATOM 2223 C C . GLU A 1 283 ? 0.863 -4.262 -7.766 1 96.75 283 GLU A C 1
ATOM 2225 O O . GLU A 1 283 ? 1.67 -4.969 -7.16 1 96.75 283 GLU A O 1
ATOM 2230 N N . GLY A 1 284 ? 0.502 -4.512 -8.984 1 97.44 284 GLY A N 1
ATOM 2231 C CA . GLY A 1 284 ? 0.928 -5.711 -9.688 1 97.44 284 GLY A CA 1
ATOM 2232 C C . GLY A 1 284 ? 2.338 -5.609 -10.234 1 97.44 284 GLY A C 1
ATOM 2233 O O . GLY A 1 284 ? 3.084 -6.59 -10.227 1 97.44 284 GLY A O 1
ATOM 2234 N N . ARG A 1 285 ? 2.729 -4.469 -10.711 1 98.19 285 ARG A N 1
ATOM 2235 C CA . ARG A 1 285 ? 4.012 -4.309 -11.391 1 98.19 285 ARG A CA 1
ATOM 2236 C C . ARG A 1 285 ? 5.172 -4.566 -10.43 1 98.19 285 ARG A C 1
ATOM 2238 O O . ARG A 1 285 ? 6.148 -5.227 -10.797 1 98.19 285 ARG A O 1
ATOM 2245 N N . PRO A 1 286 ? 5.129 -4.062 -9.203 1 98.44 286 PRO A N 1
ATOM 2246 C CA . PRO A 1 286 ? 6.215 -4.418 -8.289 1 98.44 286 PRO A CA 1
ATOM 2247 C C . PRO A 1 286 ? 6.324 -5.926 -8.062 1 98.44 286 PRO A C 1
ATOM 2249 O O . PRO A 1 286 ? 7.434 -6.457 -7.961 1 98.44 286 PRO A O 1
ATOM 2252 N N . LEU A 1 287 ? 5.199 -6.641 -8.023 1 98.38 287 LEU A N 1
ATOM 2253 C CA . LEU A 1 287 ? 5.207 -8.094 -7.859 1 98.38 287 LEU A CA 1
ATOM 2254 C C . LEU A 1 287 ? 5.871 -8.766 -9.055 1 98.38 287 LEU A C 1
ATOM 2256 O O . LEU A 1 287 ? 6.723 -9.648 -8.883 1 98.38 287 LEU A O 1
ATOM 2260 N N . VAL A 1 288 ? 5.504 -8.305 -10.195 1 98.19 288 VAL A N 1
ATOM 2261 C CA . VAL A 1 288 ? 6.062 -8.875 -11.414 1 98.19 288 VAL A CA 1
ATOM 2262 C C . VAL A 1 288 ? 7.547 -8.531 -11.516 1 98.19 288 VAL A C 1
ATOM 2264 O O . VAL A 1 288 ? 8.344 -9.344 -11.992 1 98.19 288 VAL A O 1
ATOM 2267 N N . THR A 1 289 ? 7.887 -7.359 -11.07 1 98.81 289 THR A N 1
ATOM 2268 C CA . THR A 1 289 ? 9.273 -6.918 -11.086 1 98.81 289 THR A CA 1
ATOM 2269 C C . THR A 1 289 ? 10.133 -7.785 -10.172 1 98.81 289 THR A C 1
ATOM 2271 O O . THR A 1 289 ? 11.195 -8.258 -10.57 1 98.81 289 THR A O 1
ATOM 2274 N N . LEU A 1 290 ? 9.656 -8.023 -8.984 1 98.69 290 LEU A N 1
ATOM 2275 C CA . LEU A 1 290 ? 10.375 -8.898 -8.062 1 98.69 290 LEU A CA 1
ATOM 2276 C C . LEU A 1 290 ? 10.539 -10.297 -8.656 1 98.69 290 LEU A C 1
ATOM 2278 O O . LEU A 1 290 ? 11.617 -10.875 -8.594 1 98.69 290 LEU A O 1
ATOM 2282 N N . ARG A 1 291 ? 9.492 -10.82 -9.266 1 98.19 291 ARG A N 1
ATOM 2283 C CA . ARG A 1 291 ? 9.523 -12.148 -9.859 1 98.19 291 ARG A CA 1
ATOM 2284 C C . ARG A 1 291 ? 10.523 -12.219 -11.008 1 98.19 291 ARG A C 1
ATOM 2286 O O . ARG A 1 291 ? 11.273 -13.188 -11.133 1 98.19 291 ARG A O 1
ATOM 2293 N N . ALA A 1 292 ? 10.5 -11.195 -11.781 1 98.62 292 ALA A N 1
ATOM 2294 C CA . ALA A 1 292 ? 11.43 -11.133 -12.906 1 98.62 292 ALA A CA 1
ATOM 2295 C C . ALA A 1 292 ? 12.883 -11.148 -12.422 1 98.62 292 ALA A C 1
ATOM 2297 O O . ALA A 1 292 ? 13.703 -11.922 -12.922 1 98.62 292 ALA A O 1
ATOM 2298 N N . LEU A 1 293 ? 13.188 -10.305 -11.461 1 98.69 293 LEU A N 1
ATOM 2299 C CA . LEU A 1 293 ? 14.539 -10.227 -10.914 1 98.69 293 LEU A CA 1
ATOM 2300 C C . LEU A 1 293 ? 14.961 -11.555 -10.305 1 98.69 293 LEU A C 1
ATOM 2302 O O . LEU A 1 293 ? 16.094 -12.008 -10.516 1 98.69 293 LEU A O 1
ATOM 2306 N N . GLU A 1 294 ? 14.055 -12.172 -9.625 1 98.06 294 GLU A N 1
ATOM 2307 C CA . GLU A 1 294 ? 14.359 -13.453 -8.984 1 98.06 294 GLU A CA 1
ATOM 2308 C C . GLU A 1 294 ? 14.617 -14.539 -10.023 1 98.06 294 GLU A C 1
ATOM 2310 O O . GLU A 1 294 ? 15.531 -15.359 -9.859 1 98.06 294 GLU A O 1
ATOM 2315 N N . THR A 1 295 ? 13.789 -14.555 -11.031 1 98.62 295 THR A N 1
ATOM 2316 C CA . THR A 1 295 ? 13.961 -15.531 -12.094 1 98.62 295 THR A CA 1
ATOM 2317 C C . THR A 1 295 ? 15.305 -15.336 -12.797 1 98.62 295 THR A C 1
ATOM 2319 O O . THR A 1 295 ? 16.078 -16.281 -12.961 1 98.62 295 THR A O 1
ATOM 2322 N N . LEU A 1 296 ? 15.57 -14.125 -13.164 1 98.62 296 LEU A N 1
ATOM 2323 C CA . LEU A 1 296 ? 16.828 -13.828 -13.836 1 98.62 296 LEU A CA 1
ATOM 2324 C C . LEU A 1 296 ? 18.016 -14.203 -12.961 1 98.62 296 LEU A C 1
ATOM 2326 O O . LEU A 1 296 ? 18.969 -14.82 -13.43 1 98.62 296 LEU A O 1
ATOM 2330 N N . ARG A 1 297 ? 17.906 -13.891 -11.727 1 97.5 297 ARG A N 1
ATOM 2331 C CA . ARG A 1 297 ? 18.984 -14.219 -10.797 1 97.5 297 ARG A CA 1
ATOM 2332 C C . ARG A 1 297 ? 19.156 -15.727 -10.664 1 97.5 297 ARG A C 1
ATOM 2334 O O . ARG A 1 297 ? 20.266 -16.219 -10.57 1 97.5 297 ARG A O 1
ATOM 2341 N N . SER A 1 298 ? 18.094 -16.406 -10.586 1 97.62 298 SER A N 1
ATOM 2342 C CA . SER A 1 298 ? 18.141 -17.859 -10.398 1 97.62 298 SER A CA 1
ATOM 2343 C C . SER A 1 298 ? 18.859 -18.531 -11.555 1 97.62 298 SER A C 1
ATOM 2345 O O . SER A 1 298 ? 19.453 -19.609 -11.383 1 97.62 298 SER A O 1
ATOM 2347 N N . TYR A 1 299 ? 18.828 -17.953 -12.695 1 98.19 299 TYR A N 1
ATOM 2348 C CA . TYR A 1 299 ? 19.484 -18.531 -13.867 1 98.19 299 TYR A CA 1
ATOM 2349 C C . TYR A 1 299 ? 20.844 -17.891 -14.102 1 98.19 299 TYR A C 1
ATOM 2351 O O . TYR A 1 299 ? 21.438 -18.031 -15.18 1 98.19 299 TYR A O 1
ATOM 2359 N N . GLY A 1 300 ? 21.281 -17.078 -13.133 1 96.88 300 GLY A N 1
ATOM 2360 C CA . GLY A 1 300 ? 22.625 -16.547 -13.156 1 96.88 300 GLY A CA 1
ATOM 2361 C C . GLY A 1 300 ? 22.781 -15.375 -14.109 1 96.88 300 GLY A C 1
ATOM 2362 O O . GLY A 1 300 ? 23.891 -15.047 -14.531 1 96.88 300 GLY A O 1
ATOM 2363 N N . ARG A 1 301 ? 21.688 -14.797 -14.492 1 95.44 301 ARG A N 1
ATOM 2364 C CA . ARG A 1 301 ? 21.766 -13.602 -15.336 1 95.44 301 ARG A CA 1
ATOM 2365 C C . ARG A 1 301 ? 22.266 -12.398 -14.539 1 95.44 301 ARG A C 1
ATOM 2367 O O . ARG A 1 301 ? 21.891 -12.211 -13.383 1 95.44 301 ARG A O 1
ATOM 2374 N N . PRO A 1 302 ? 23.094 -11.602 -15.102 1 90.5 302 PRO A N 1
ATOM 2375 C CA . PRO A 1 302 ? 23.609 -10.438 -14.383 1 90.5 302 PRO A CA 1
ATOM 2376 C C . PRO A 1 302 ? 22.547 -9.367 -14.156 1 90.5 302 PRO A C 1
ATOM 2378 O O . PRO A 1 302 ? 21.844 -8.969 -15.094 1 90.5 302 PRO A O 1
ATOM 2381 N N . LEU A 1 303 ? 22.422 -8.906 -12.977 1 91.75 303 LEU A N 1
ATOM 2382 C CA . LEU A 1 303 ? 21.469 -7.852 -12.625 1 91.75 303 LEU A CA 1
ATOM 2383 C C . LEU A 1 303 ? 22.203 -6.555 -12.305 1 91.75 303 LEU A C 1
ATOM 2385 O O . LEU A 1 303 ? 21.594 -5.48 -12.289 1 91.75 303 LEU A O 1
ATOM 2389 N N . GLY A 1 304 ? 23.422 -6.629 -11.914 1 82.56 304 GLY A N 1
ATOM 2390 C CA . GLY A 1 304 ? 24.297 -5.535 -11.531 1 82.56 304 GLY A CA 1
ATOM 2391 C C . GLY A 1 304 ? 25.766 -5.844 -11.758 1 82.56 304 GLY A C 1
ATOM 2392 O O . GLY A 1 304 ? 26.141 -7.008 -11.93 1 82.56 304 GLY A O 1
ATOM 2393 N N . MET B 1 1 ? -27.172 12.609 -12.445 1 23.62 1 MET B N 1
ATOM 2394 C CA . MET B 1 1 ? -26.375 11.414 -12.203 1 23.62 1 MET B CA 1
ATOM 2395 C C . MET B 1 1 ? -26.891 10.648 -10.984 1 23.62 1 MET B C 1
ATOM 2397 O O . MET B 1 1 ? -27.281 11.25 -9.984 1 23.62 1 MET B O 1
ATOM 2401 N N . ALA B 1 2 ? -27.375 9.391 -11.117 1 26.55 2 ALA B N 1
ATOM 2402 C CA . ALA B 1 2 ? -28.188 8.641 -10.164 1 26.55 2 ALA B CA 1
ATOM 2403 C C . ALA B 1 2 ? -27.531 8.602 -8.797 1 26.55 2 ALA B C 1
ATOM 2405 O O . ALA B 1 2 ? -26.391 8.117 -8.656 1 26.55 2 ALA B O 1
ATOM 2406 N N . GLY B 1 3 ? -27.469 9.594 -7.918 1 37.25 3 GLY B N 1
ATOM 2407 C CA . GLY B 1 3 ? -27.016 9.656 -6.543 1 37.25 3 GLY B CA 1
ATOM 2408 C C . GLY B 1 3 ? -27.047 8.312 -5.836 1 37.25 3 GLY B C 1
ATOM 2409 O O . GLY B 1 3 ? -28.125 7.738 -5.641 1 37.25 3 GLY B O 1
ATOM 2410 N N . THR B 1 4 ? -26.188 7.332 -5.957 1 46.28 4 THR B N 1
ATOM 2411 C CA . THR B 1 4 ? -26.438 5.992 -5.445 1 46.28 4 THR B CA 1
ATOM 2412 C C . THR B 1 4 ? -26.891 6.051 -3.988 1 46.28 4 THR B C 1
ATOM 2414 O O . THR B 1 4 ? -26.516 6.957 -3.248 1 46.28 4 THR B O 1
ATOM 2417 N N . GLY B 1 5 ? -28.172 5.887 -3.742 1 61.53 5 GLY B N 1
ATOM 2418 C CA . GLY B 1 5 ? -28.953 5.77 -2.523 1 61.53 5 GLY B CA 1
ATOM 2419 C C . GLY B 1 5 ? -28.141 5.309 -1.33 1 61.53 5 GLY B C 1
ATOM 2420 O O . GLY B 1 5 ? -28.641 5.281 -0.204 1 61.53 5 GLY B O 1
ATOM 2421 N N . ALA B 1 6 ? -26.766 5.062 -1.522 1 76.19 6 ALA B N 1
ATOM 2422 C CA . ALA B 1 6 ? -26 4.586 -0.376 1 76.19 6 ALA B CA 1
ATOM 2423 C C . ALA B 1 6 ? -25.453 5.754 0.449 1 76.19 6 ALA B C 1
ATOM 2425 O O . ALA B 1 6 ? -25.094 6.797 -0.101 1 76.19 6 ALA B O 1
ATOM 2426 N N . HIS B 1 7 ? -25.484 5.68 1.636 1 92 7 HIS B N 1
ATOM 2427 C CA . HIS B 1 7 ? -24.953 6.641 2.594 1 92 7 HIS B CA 1
ATOM 2428 C C . HIS B 1 7 ? -23.469 6.91 2.344 1 92 7 HIS B C 1
ATOM 2430 O O . HIS B 1 7 ? -22.766 6.059 1.793 1 92 7 HIS B O 1
ATOM 2436 N N . PRO B 1 8 ? -22.984 8.164 2.549 1 95.06 8 PRO B N 1
ATOM 2437 C CA . PRO B 1 8 ? -21.594 8.57 2.305 1 95.06 8 PRO B CA 1
ATOM 2438 C C . PRO B 1 8 ? -20.578 7.594 2.9 1 95.06 8 PRO B C 1
ATOM 2440 O O . PRO B 1 8 ? -19.562 7.297 2.273 1 95.06 8 PRO B O 1
ATOM 2443 N N . LEU B 1 9 ? -20.875 7.082 4.039 1 97.69 9 LEU B N 1
ATOM 2444 C CA . LEU B 1 9 ? -19.953 6.164 4.695 1 97.69 9 LEU B CA 1
ATOM 2445 C C . LEU B 1 9 ? -19.844 4.859 3.916 1 97.69 9 LEU B C 1
ATOM 2447 O O . LEU B 1 9 ? -18.75 4.32 3.752 1 97.69 9 LEU B O 1
ATOM 2451 N N . ALA B 1 10 ? -20.938 4.328 3.414 1 97.06 10 ALA B N 1
ATOM 2452 C CA . ALA B 1 10 ? -20.938 3.09 2.643 1 97.06 10 ALA B CA 1
ATOM 2453 C C . ALA B 1 10 ? -20.172 3.26 1.337 1 97.06 10 ALA B C 1
ATOM 2455 O O . ALA B 1 10 ? -19.422 2.365 0.928 1 97.06 10 ALA B O 1
ATOM 2456 N N . ARG B 1 11 ? -20.359 4.359 0.7 1 97.62 11 ARG B N 1
ATOM 2457 C CA . ARG B 1 11 ? -19.641 4.648 -0.532 1 97.62 11 ARG B CA 1
ATOM 2458 C C . ARG B 1 11 ? -18.141 4.781 -0.267 1 97.62 11 ARG B C 1
ATOM 2460 O O . ARG B 1 11 ? -17.328 4.285 -1.045 1 97.62 11 ARG B O 1
ATOM 2467 N N . ALA B 1 12 ? -17.797 5.453 0.823 1 98.56 12 ALA B N 1
ATOM 2468 C CA . ALA B 1 12 ? -16.391 5.594 1.198 1 98.56 12 ALA B CA 1
ATOM 2469 C C . ALA B 1 12 ? -15.773 4.238 1.532 1 98.56 12 ALA B C 1
ATOM 2471 O O . ALA B 1 12 ? -14.609 3.986 1.227 1 98.56 12 ALA B O 1
ATOM 2472 N N . GLU B 1 13 ? -16.594 3.41 2.195 1 98.12 13 GLU B N 1
ATOM 2473 C CA . GLU B 1 13 ? -16.109 2.076 2.541 1 98.12 13 GLU B CA 1
ATOM 2474 C C . GLU B 1 13 ? -15.703 1.297 1.294 1 98.12 13 GLU B C 1
ATOM 2476 O O . GLU B 1 13 ? -14.617 0.705 1.251 1 98.12 13 GLU B O 1
ATOM 2481 N N . HIS B 1 14 ? -16.547 1.302 0.294 1 97.38 14 HIS B N 1
ATOM 2482 C CA . HIS B 1 14 ? -16.25 0.612 -0.955 1 97.38 14 HIS B CA 1
ATOM 2483 C C . HIS B 1 14 ? -14.961 1.146 -1.579 1 97.38 14 HIS B C 1
ATOM 2485 O O . HIS B 1 14 ? -14.102 0.37 -2.014 1 97.38 14 HIS B O 1
ATOM 2491 N N . PHE B 1 15 ? -14.828 2.412 -1.61 1 98.25 15 PHE B N 1
ATOM 2492 C CA . PHE B 1 15 ? -13.648 3.068 -2.156 1 98.25 15 PHE B CA 1
ATOM 2493 C C . PHE B 1 15 ? -12.398 2.639 -1.406 1 98.25 15 PHE B C 1
ATOM 2495 O O . PHE B 1 15 ? -11.367 2.354 -2.02 1 98.25 15 PHE B O 1
ATOM 2502 N N . ILE B 1 16 ? -12.461 2.605 -0.097 1 98.44 16 ILE B N 1
ATOM 2503 C CA . ILE B 1 16 ? -11.32 2.262 0.749 1 98.44 16 ILE B CA 1
ATOM 2504 C C . ILE B 1 16 ? -10.898 0.82 0.485 1 98.44 16 ILE B C 1
ATOM 2506 O O . ILE B 1 16 ? -9.719 0.544 0.263 1 98.44 16 ILE B O 1
ATOM 2510 N N . TRP B 1 17 ? -11.852 -0.085 0.447 1 97.88 17 TRP B N 1
ATOM 2511 C CA . TRP B 1 17 ? -11.516 -1.481 0.189 1 97.88 17 TRP B CA 1
ATOM 2512 C C . TRP B 1 17 ? -10.898 -1.647 -1.197 1 97.88 17 TRP B C 1
ATOM 2514 O O . TRP B 1 17 ? -9.992 -2.459 -1.387 1 97.88 17 TRP B O 1
ATOM 2524 N N . LEU B 1 18 ? -11.305 -0.859 -2.096 1 97.31 18 LEU B N 1
ATOM 2525 C CA . LEU B 1 18 ? -10.914 -1.008 -3.49 1 97.31 18 LEU B CA 1
ATOM 2526 C C . LEU B 1 18 ? -9.508 -0.456 -3.721 1 97.31 18 LEU B C 1
ATOM 2528 O O . LEU B 1 18 ? -8.75 -1.001 -4.523 1 97.31 18 LEU B O 1
ATOM 2532 N N . THR B 1 19 ? -9.102 0.603 -2.902 1 96.94 19 THR B N 1
ATOM 2533 C CA . THR B 1 19 ? -7.961 1.369 -3.391 1 96.94 19 THR B CA 1
ATOM 2534 C C . THR B 1 19 ? -6.906 1.525 -2.297 1 96.94 19 THR B C 1
ATOM 2536 O O . THR B 1 19 ? -5.715 1.638 -2.588 1 96.94 19 THR B O 1
ATOM 2539 N N . ALA B 1 20 ? -7.27 1.557 -1.066 1 97.94 20 ALA B N 1
ATOM 2540 C CA . ALA B 1 20 ? -6.398 2.047 0.001 1 97.94 20 ALA B CA 1
ATOM 2541 C C . ALA B 1 20 ? -5.312 1.029 0.335 1 97.94 20 ALA B C 1
ATOM 2543 O O . ALA B 1 20 ? -5.488 -0.172 0.117 1 97.94 20 ALA B O 1
ATOM 2544 N N . ARG B 1 21 ? -4.148 1.483 0.831 1 97.94 21 ARG B N 1
ATOM 2545 C CA . ARG B 1 21 ? -3.166 0.596 1.444 1 97.94 21 ARG B CA 1
ATOM 2546 C C . ARG B 1 21 ? -3.756 -0.118 2.656 1 97.94 21 ARG B C 1
ATOM 2548 O O . ARG B 1 21 ? -4.762 0.324 3.217 1 97.94 21 ARG B O 1
ATOM 2555 N N . VAL B 1 22 ? -3.127 -1.148 3.078 1 98.56 22 VAL B N 1
ATOM 2556 C CA . VAL B 1 22 ? -3.639 -1.944 4.191 1 98.56 22 VAL B CA 1
ATOM 2557 C C . VAL B 1 22 ? -3.703 -1.088 5.453 1 98.56 22 VAL B C 1
ATOM 2559 O O . VAL B 1 22 ? -4.605 -1.252 6.273 1 98.56 22 VAL B O 1
ATOM 2562 N N . LEU B 1 23 ? -2.789 -0.111 5.645 1 98.75 23 LEU B N 1
ATOM 2563 C CA . LEU B 1 23 ? -2.82 0.762 6.812 1 98.75 23 LEU B CA 1
ATOM 2564 C C . LEU B 1 23 ? -4.113 1.568 6.855 1 98.75 23 LEU B C 1
ATOM 2566 O O . LEU B 1 23 ? -4.812 1.579 7.871 1 98.75 23 LEU B O 1
ATOM 2570 N N . GLU B 1 24 ? -4.453 2.205 5.734 1 98.75 24 GLU B N 1
ATOM 2571 C CA . GLU B 1 24 ? -5.668 3.018 5.703 1 98.75 24 GLU B CA 1
ATOM 2572 C C . GLU B 1 24 ? -6.918 2.146 5.789 1 98.75 24 GLU B C 1
ATOM 2574 O O . GLU B 1 24 ? -7.93 2.559 6.363 1 98.75 24 GLU B O 1
ATOM 2579 N N . GLN B 1 25 ? -6.852 0.935 5.262 1 98.69 25 GLN B N 1
ATOM 2580 C CA . GLN B 1 25 ? -7.969 0.011 5.434 1 98.69 25 GLN B CA 1
ATOM 2581 C C . GLN B 1 25 ? -8.203 -0.3 6.906 1 98.69 25 GLN B C 1
ATOM 2583 O O . GLN B 1 25 ? -9.336 -0.257 7.383 1 98.69 25 GLN B O 1
ATOM 2588 N N . ARG B 1 26 ? -7.105 -0.605 7.586 1 98.75 26 ARG B N 1
ATOM 2589 C CA . ARG B 1 26 ? -7.211 -0.931 9 1 98.75 26 ARG B CA 1
ATOM 2590 C C . ARG B 1 26 ? -7.672 0.28 9.805 1 98.75 26 ARG B C 1
ATOM 2592 O O . ARG B 1 26 ? -8.461 0.144 10.75 1 98.75 26 ARG B O 1
ATOM 2599 N N . ARG B 1 27 ? -7.211 1.46 9.453 1 98.81 27 ARG B N 1
ATOM 2600 C CA . ARG B 1 27 ? -7.648 2.684 10.117 1 98.81 27 ARG B CA 1
ATOM 2601 C C . ARG B 1 27 ? -9.141 2.904 9.93 1 98.81 27 ARG B C 1
ATOM 2603 O O . ARG B 1 27 ? -9.844 3.266 10.875 1 98.81 27 ARG B O 1
ATOM 2610 N N . PHE B 1 28 ? -9.617 2.725 8.711 1 98.75 28 PHE B N 1
ATOM 2611 C CA . PHE B 1 28 ? -11.039 2.877 8.43 1 98.75 28 PHE B CA 1
ATOM 2612 C C . PHE B 1 28 ? -11.859 1.902 9.266 1 98.75 28 PHE B C 1
ATOM 2614 O O . PHE B 1 28 ? -12.859 2.289 9.883 1 98.75 28 PHE B O 1
ATOM 2621 N N . ALA B 1 29 ? -11.43 0.628 9.266 1 98.31 29 ALA B N 1
ATOM 2622 C CA . ALA B 1 29 ? -12.141 -0.394 10.031 1 98.31 29 ALA B CA 1
ATOM 2623 C C . ALA B 1 29 ? -12.203 -0.029 11.508 1 98.31 29 ALA B C 1
ATOM 2625 O O . ALA B 1 29 ? -13.25 -0.167 12.148 1 98.31 29 ALA B O 1
ATOM 2626 N N . HIS B 1 30 ? -11.117 0.421 12.039 1 98.31 30 HIS B N 1
ATOM 2627 C CA . HIS B 1 30 ? -11.07 0.788 13.453 1 98.31 30 HIS B CA 1
ATOM 2628 C C . HIS B 1 30 ? -11.992 1.966 13.75 1 98.31 30 HIS B C 1
ATOM 2630 O O . HIS B 1 30 ? -12.773 1.924 14.703 1 98.31 30 HIS B O 1
ATOM 2636 N N . ARG B 1 31 ? -11.938 2.984 12.906 1 97.5 31 ARG B N 1
ATOM 2637 C CA . ARG B 1 31 ? -12.602 4.254 13.188 1 97.5 31 ARG B CA 1
ATOM 2638 C C . ARG B 1 31 ? -14.094 4.168 12.906 1 97.5 31 ARG B C 1
ATOM 2640 O O . ARG B 1 31 ? -14.898 4.797 13.594 1 97.5 31 ARG B O 1
ATOM 2647 N N . PHE B 1 32 ? -14.508 3.307 11.953 1 97.56 32 PHE B N 1
ATOM 2648 C CA . PHE B 1 32 ? -15.875 3.439 11.469 1 97.56 32 PHE B CA 1
ATOM 2649 C C . PHE B 1 32 ? -16.594 2.098 11.508 1 97.56 32 PHE B C 1
ATOM 2651 O O . PHE B 1 32 ? -17.812 2.035 11.344 1 97.56 32 PHE B O 1
ATOM 2658 N N . LEU B 1 33 ? -15.82 0.998 11.719 1 96.62 33 LEU B N 1
ATOM 2659 C CA . LEU B 1 33 ? -16.453 -0.318 11.695 1 96.62 33 LEU B CA 1
ATOM 2660 C C . LEU B 1 33 ? -16.156 -1.087 12.977 1 96.62 33 LEU B C 1
ATOM 2662 O O . LEU B 1 33 ? -16.156 -2.32 12.984 1 96.62 33 LEU B O 1
ATOM 2666 N N . ASP B 1 34 ? -15.742 -0.409 14.07 1 96 34 ASP B N 1
ATOM 2667 C CA . ASP B 1 34 ? -15.516 -0.947 15.406 1 96 34 ASP B CA 1
ATOM 2668 C C . ASP B 1 34 ? -14.391 -1.979 15.406 1 96 34 ASP B C 1
ATOM 2670 O O . ASP B 1 34 ? -14.469 -2.984 16.109 1 96 34 ASP B O 1
ATOM 2674 N N . GLY B 1 35 ? -13.461 -1.813 14.57 1 96.44 35 GLY B N 1
ATOM 2675 C CA . GLY B 1 35 ? -12.297 -2.689 14.523 1 96.44 35 GLY B CA 1
ATOM 2676 C C . GLY B 1 35 ? -11.328 -2.461 15.672 1 96.44 35 GLY B C 1
ATOM 2677 O O . GLY B 1 35 ? -11.305 -1.38 16.266 1 96.44 35 GLY B O 1
ATOM 2678 N N . ASP B 1 36 ? -10.516 -3.439 15.984 1 96.94 36 ASP B N 1
ATOM 2679 C CA . ASP B 1 36 ? -9.5 -3.387 17.031 1 96.94 36 ASP B CA 1
ATOM 2680 C C . ASP B 1 36 ? -8.336 -2.482 16.609 1 96.94 36 ASP B C 1
ATOM 2682 O O . ASP B 1 36 ? -7.988 -2.416 15.43 1 96.94 36 ASP B O 1
ATOM 2686 N N . PRO B 1 37 ? -7.715 -1.795 17.531 1 97.94 37 PRO B N 1
ATOM 2687 C CA . PRO B 1 37 ? -6.582 -0.924 17.203 1 97.94 37 PRO B CA 1
ATOM 2688 C C . PRO B 1 37 ? -5.309 -1.706 16.875 1 97.94 37 PRO B C 1
ATOM 2690 O O . PRO B 1 37 ? -4.422 -1.188 16.203 1 97.94 37 PRO B O 1
ATOM 2693 N N . ASP B 1 38 ? -5.18 -2.963 17.297 1 97.94 38 ASP B N 1
ATOM 2694 C CA . ASP B 1 38 ? -3.949 -3.732 17.156 1 97.94 38 ASP B CA 1
ATOM 2695 C C . ASP B 1 38 ? -3.572 -3.893 15.68 1 97.94 38 ASP B C 1
ATOM 2697 O O . ASP B 1 38 ? -2.412 -3.705 15.305 1 97.94 38 ASP B O 1
ATOM 2701 N N . PRO B 1 39 ? -4.566 -4.199 14.781 1 98 39 PRO B N 1
ATOM 2702 C CA . PRO B 1 39 ? -4.207 -4.32 13.367 1 98 39 PRO B CA 1
ATOM 2703 C C . PRO B 1 39 ? -3.678 -3.016 12.773 1 98 39 PRO B C 1
ATOM 2705 O O . PRO B 1 39 ? -2.826 -3.035 11.883 1 98 39 PRO B O 1
ATOM 2708 N N . VAL B 1 40 ? -4.176 -1.872 13.258 1 98.62 40 VAL B N 1
ATOM 2709 C CA . VAL B 1 40 ? -3.672 -0.577 12.812 1 98.62 40 VAL B CA 1
ATOM 2710 C C . VAL B 1 40 ? -2.205 -0.426 13.211 1 98.62 40 VAL B C 1
ATOM 2712 O O . VAL B 1 40 ? -1.369 -0.049 12.383 1 98.62 40 VAL B O 1
ATOM 2715 N N . GLU B 1 41 ? -1.934 -0.753 14.445 1 98.06 41 GLU B N 1
ATOM 2716 C CA . GLU B 1 41 ? -0.564 -0.649 14.938 1 98.06 41 GLU B CA 1
ATOM 2717 C C . GLU B 1 41 ? 0.375 -1.569 14.164 1 98.06 41 GLU B C 1
ATOM 2719 O O . GLU B 1 41 ? 1.494 -1.18 13.828 1 98.06 41 GLU B O 1
ATOM 2724 N N . THR B 1 42 ? -0.084 -2.77 13.906 1 98.06 42 THR B N 1
ATOM 2725 C CA . THR B 1 42 ? 0.714 -3.727 13.141 1 98.06 42 THR B CA 1
ATOM 2726 C C . THR B 1 42 ? 1.011 -3.193 11.742 1 98.06 42 THR B C 1
ATOM 2728 O O . THR B 1 42 ? 2.154 -3.24 11.289 1 98.06 42 THR B O 1
ATOM 2731 N N . ALA B 1 43 ? -0.014 -2.678 11.078 1 98.69 43 ALA B N 1
ATOM 2732 C CA . ALA B 1 43 ? 0.165 -2.123 9.742 1 98.69 43 ALA B CA 1
ATOM 2733 C C . ALA B 1 43 ? 1.132 -0.942 9.766 1 98.69 43 ALA B C 1
ATOM 2735 O O . ALA B 1 43 ? 1.967 -0.799 8.867 1 98.69 43 ALA B O 1
ATOM 2736 N N . LEU B 1 44 ? 1.061 -0.14 10.781 1 98.75 44 LEU B N 1
ATOM 2737 C CA . LEU B 1 44 ? 1.946 1.012 10.906 1 98.75 44 LEU B CA 1
ATOM 2738 C C . LEU B 1 44 ? 3.389 0.568 11.125 1 98.75 44 LEU B C 1
ATOM 2740 O O . LEU B 1 44 ? 4.32 1.19 10.609 1 98.75 44 LEU B O 1
ATOM 2744 N N . THR B 1 45 ? 3.604 -0.479 11.93 1 98.25 45 THR B N 1
ATOM 2745 C CA . THR B 1 45 ? 4.934 -0.952 12.297 1 98.25 45 THR B CA 1
ATOM 2746 C C . THR B 1 45 ? 5.711 -1.387 11.055 1 98.25 45 THR B C 1
ATOM 2748 O O . THR B 1 45 ? 6.945 -1.361 11.047 1 98.25 45 THR B O 1
ATOM 2751 N N . ALA B 1 46 ? 5.016 -1.711 10.031 1 98.31 46 ALA B N 1
ATOM 2752 C CA . ALA B 1 46 ? 5.656 -2.107 8.781 1 98.31 46 ALA B CA 1
ATOM 2753 C C . ALA B 1 46 ? 6.52 -0.979 8.227 1 98.31 46 ALA B C 1
ATOM 2755 O O . ALA B 1 46 ? 7.449 -1.223 7.449 1 98.31 46 ALA B O 1
ATOM 2756 N N . TYR B 1 47 ? 6.258 0.266 8.625 1 98.69 47 TYR B N 1
ATOM 2757 C CA . TYR B 1 47 ? 6.938 1.441 8.086 1 98.69 47 TYR B CA 1
ATOM 2758 C C . TYR B 1 47 ? 8.07 1.883 9.008 1 98.69 47 TYR B C 1
ATOM 2760 O O . TYR B 1 47 ? 8.805 2.82 8.688 1 98.69 47 TYR B O 1
ATOM 2768 N N . ARG B 1 48 ? 8.234 1.264 10.125 1 98.19 48 ARG B N 1
ATOM 2769 C CA . ARG B 1 48 ? 9.203 1.671 11.133 1 98.19 48 ARG B CA 1
ATOM 2770 C C . ARG B 1 48 ? 10.594 1.119 10.82 1 98.19 48 ARG B C 1
ATOM 2772 O O . ARG B 1 48 ? 10.719 -0.009 10.336 1 98.19 48 ARG B O 1
ATOM 2779 N N . ASN B 1 49 ? 11.531 1.89 11.039 1 97.5 49 ASN B N 1
ATOM 2780 C CA . ASN B 1 49 ? 12.922 1.478 10.891 1 97.5 49 ASN B CA 1
ATOM 2781 C C . ASN B 1 49 ? 13.578 1.206 12.242 1 97.5 49 ASN B C 1
ATOM 2783 O O . ASN B 1 49 ? 12.992 1.488 13.289 1 97.5 49 ASN B O 1
ATOM 2787 N N . GLU B 1 50 ? 14.805 0.716 12.195 1 95.38 50 GLU B N 1
ATOM 2788 C CA . GLU B 1 50 ? 15.547 0.332 13.398 1 95.38 50 GLU B CA 1
ATOM 2789 C C . GLU B 1 50 ? 15.938 1.556 14.219 1 95.38 50 GLU B C 1
ATOM 2791 O O . GLU B 1 50 ? 16.047 1.478 15.445 1 95.38 50 GLU B O 1
ATOM 2796 N N . ASP B 1 51 ? 16.109 2.689 13.594 1 95.94 51 ASP B N 1
ATOM 2797 C CA . ASP B 1 51 ? 16.547 3.902 14.273 1 95.94 51 ASP B CA 1
ATOM 2798 C C . ASP B 1 51 ? 15.398 4.551 15.047 1 95.94 51 ASP B C 1
ATOM 2800 O O . ASP B 1 51 ? 15.586 5.582 15.695 1 95.94 51 ASP B O 1
ATOM 2804 N N . GLY B 1 52 ? 14.188 3.975 14.922 1 95.69 52 GLY B N 1
ATOM 2805 C CA . GLY B 1 52 ? 13.023 4.508 15.617 1 95.69 52 GLY B CA 1
ATOM 2806 C C . GLY B 1 52 ? 12.18 5.426 14.758 1 95.69 52 GLY B C 1
ATOM 2807 O O . GLY B 1 52 ? 11.07 5.793 15.141 1 95.69 52 GLY B O 1
ATOM 2808 N N . GLY B 1 53 ? 12.703 5.797 13.602 1 97.75 53 GLY B N 1
ATOM 2809 C CA . GLY B 1 53 ? 11.945 6.605 12.664 1 97.75 53 GLY B CA 1
ATOM 2810 C C . GLY B 1 53 ? 11.078 5.777 11.734 1 97.75 53 GLY B C 1
ATOM 2811 O O . GLY B 1 53 ? 10.953 4.562 11.914 1 97.75 53 GLY B O 1
ATOM 2812 N N . TYR B 1 54 ? 10.43 6.469 10.875 1 98.31 54 TYR B N 1
ATOM 2813 C CA . TYR B 1 54 ? 9.539 5.855 9.898 1 98.31 54 TYR B CA 1
ATOM 2814 C C . TYR B 1 54 ? 9.914 6.266 8.477 1 98.31 54 TYR B C 1
ATOM 2816 O O . TYR B 1 54 ? 10.531 7.316 8.273 1 98.31 54 TYR B O 1
ATOM 2824 N N . ALA B 1 55 ? 9.547 5.434 7.473 1 98.38 55 ALA B N 1
ATOM 2825 C CA . ALA B 1 55 ? 9.914 5.629 6.074 1 98.38 55 ALA B CA 1
ATOM 2826 C C . ALA B 1 55 ? 8.953 4.891 5.145 1 98.38 55 ALA B C 1
ATOM 2828 O O . ALA B 1 55 ? 7.762 4.781 5.434 1 98.38 55 ALA B O 1
ATOM 2829 N N . HIS B 1 56 ? 9.375 4.598 3.912 1 97.75 56 HIS B N 1
ATOM 2830 C CA . HIS B 1 56 ? 8.734 3.691 2.969 1 97.75 56 HIS B CA 1
ATOM 2831 C C . HIS B 1 56 ? 7.395 4.246 2.498 1 97.75 56 HIS B C 1
ATOM 2833 O O . HIS B 1 56 ? 6.406 3.514 2.428 1 97.75 56 HIS B O 1
ATOM 2839 N N . ALA B 1 57 ? 7.387 5.5 2.309 1 97.25 57 ALA B N 1
ATOM 2840 C CA . ALA B 1 57 ? 6.258 6.18 1.68 1 97.25 57 ALA B CA 1
ATOM 2841 C C . ALA B 1 57 ? 5.039 6.191 2.602 1 97.25 57 ALA B C 1
ATOM 2843 O O . ALA B 1 57 ? 3.9 6.234 2.135 1 97.25 57 ALA B O 1
ATOM 2844 N N . LEU B 1 58 ? 5.32 6.109 3.939 1 98.19 58 LEU B N 1
ATOM 2845 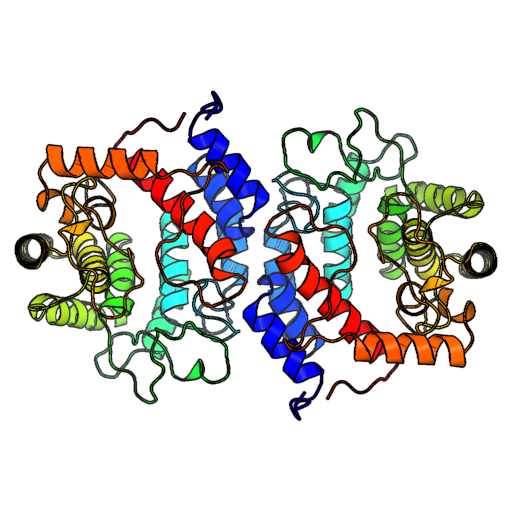C CA . LEU B 1 58 ? 4.203 6.352 4.844 1 98.19 58 LEU B CA 1
ATOM 2846 C C . LEU B 1 58 ? 3.502 7.664 4.504 1 98.19 58 LEU B C 1
ATOM 2848 O O . LEU B 1 58 ? 2.275 7.703 4.387 1 98.19 58 LEU B O 1
ATOM 2852 N N . GLU B 1 59 ? 4.262 8.688 4.426 1 96.44 59 GLU B N 1
ATOM 2853 C CA . GLU B 1 59 ? 3.84 9.898 3.73 1 96.44 59 GLU B CA 1
ATOM 2854 C C . GLU B 1 59 ? 4.062 9.781 2.227 1 96.44 59 GLU B C 1
ATOM 2856 O O . GLU B 1 59 ? 5.207 9.734 1.764 1 96.44 59 GLU B O 1
ATOM 2861 N N . PRO B 1 60 ? 2.996 9.836 1.426 1 95.69 60 PRO B N 1
ATOM 2862 C CA . PRO B 1 60 ? 3.092 9.445 0.018 1 95.69 60 PRO B CA 1
ATOM 2863 C C . PRO B 1 60 ? 4.039 10.336 -0.781 1 95.69 60 PRO B C 1
ATOM 2865 O O . PRO B 1 60 ? 4.543 9.922 -1.829 1 95.69 60 PRO B O 1
ATOM 2868 N N . ASP B 1 61 ? 4.336 11.492 -0.313 1 94.44 61 ASP B N 1
ATOM 2869 C CA . ASP B 1 61 ? 5.137 12.438 -1.082 1 94.44 61 ASP B CA 1
ATOM 2870 C C . ASP B 1 61 ? 6.629 12.234 -0.821 1 94.44 61 ASP B C 1
ATOM 2872 O O . ASP B 1 61 ? 7.469 12.906 -1.424 1 94.44 61 ASP B O 1
ATOM 2876 N N . LEU B 1 62 ? 6.984 11.406 0.096 1 94.94 62 LEU B N 1
ATOM 2877 C CA . LEU B 1 62 ? 8.359 11.039 0.392 1 94.94 62 LEU B CA 1
ATOM 2878 C C . LEU B 1 62 ? 8.562 9.531 0.23 1 94.94 62 LEU B C 1
ATOM 2880 O O . LEU B 1 62 ? 7.898 8.734 0.896 1 94.94 62 LEU B O 1
ATOM 2884 N N . ARG B 1 63 ? 9.523 9.227 -0.623 1 96.06 63 ARG B N 1
ATOM 2885 C CA . ARG B 1 63 ? 9.68 7.816 -0.957 1 96.06 63 ARG B CA 1
ATOM 2886 C C . ARG B 1 63 ? 11.062 7.305 -0.57 1 96.06 63 ARG B C 1
ATOM 2888 O O . ARG B 1 63 ? 11.984 8.094 -0.359 1 96.06 63 ARG B O 1
ATOM 2895 N N . GLY B 1 64 ? 11.156 5.938 -0.42 1 95.56 64 GLY B N 1
ATOM 2896 C CA . GLY B 1 64 ? 12.438 5.324 -0.096 1 95.56 64 GLY B CA 1
ATOM 2897 C C . GLY B 1 64 ? 12.508 4.812 1.33 1 95.56 64 GLY B C 1
ATOM 2898 O O . GLY B 1 64 ? 11.547 4.949 2.092 1 95.56 64 GLY B O 1
ATOM 2899 N N . PRO B 1 65 ? 13.609 4.273 1.684 1 97.31 65 PRO B N 1
ATOM 2900 C CA . PRO B 1 65 ? 13.742 3.514 2.928 1 97.31 65 PRO B CA 1
ATOM 2901 C C . PRO B 1 65 ? 14.273 4.363 4.082 1 97.31 65 PRO B C 1
ATOM 2903 O O . PRO B 1 65 ? 14.398 3.871 5.207 1 97.31 65 PRO B O 1
ATOM 2906 N N . VAL B 1 66 ? 14.523 5.645 3.877 1 96.94 66 VAL B N 1
ATOM 2907 C CA . VAL B 1 66 ? 15.203 6.426 4.906 1 96.94 66 VAL B CA 1
ATOM 2908 C C . VAL B 1 66 ? 14.172 7.117 5.793 1 96.94 66 VAL B C 1
ATOM 2910 O O . VAL B 1 66 ? 13.141 7.594 5.305 1 96.94 66 VAL B O 1
ATOM 2913 N N . SER B 1 67 ? 14.453 7.098 7.074 1 98.06 67 SER B N 1
ATOM 2914 C CA . SER B 1 67 ? 13.578 7.758 8.031 1 98.06 67 SER B CA 1
ATOM 2915 C C . SER B 1 67 ? 13.539 9.266 7.797 1 98.06 67 SER B C 1
ATOM 2917 O O . SER B 1 67 ? 14.555 9.875 7.48 1 98.06 67 SER B O 1
ATOM 2919 N N . GLN B 1 68 ? 12.391 9.812 7.926 1 97.81 68 GLN B N 1
ATOM 2920 C CA . GLN B 1 68 ? 12.195 11.25 7.801 1 97.81 68 GLN B CA 1
ATOM 2921 C C . GLN B 1 68 ? 11.242 11.773 8.875 1 97.81 68 GLN B C 1
ATOM 2923 O O . GLN B 1 68 ? 10.289 11.086 9.25 1 97.81 68 GLN B O 1
ATOM 2928 N N . PRO B 1 69 ? 11.391 12.984 9.32 1 97.12 69 PRO B N 1
ATOM 2929 C CA . PRO B 1 69 ? 10.484 13.555 10.32 1 97.12 69 PRO B CA 1
ATOM 2930 C C . PRO B 1 69 ? 9.031 13.586 9.852 1 97.12 69 PRO B C 1
ATOM 2932 O O . PRO B 1 69 ? 8.117 13.336 10.641 1 97.12 69 PRO B O 1
ATOM 2935 N N . LEU B 1 70 ? 8.836 13.836 8.594 1 96.38 70 LEU B N 1
ATOM 2936 C CA . LEU B 1 70 ? 7.477 13.922 8.078 1 96.38 70 LEU B CA 1
ATOM 2937 C C . LEU B 1 70 ? 6.773 12.57 8.172 1 96.38 70 LEU B C 1
ATOM 2939 O O . LEU B 1 70 ? 5.566 12.516 8.422 1 96.38 70 LEU B O 1
ATOM 2943 N N . HIS B 1 71 ? 7.527 11.484 7.902 1 97.88 71 HI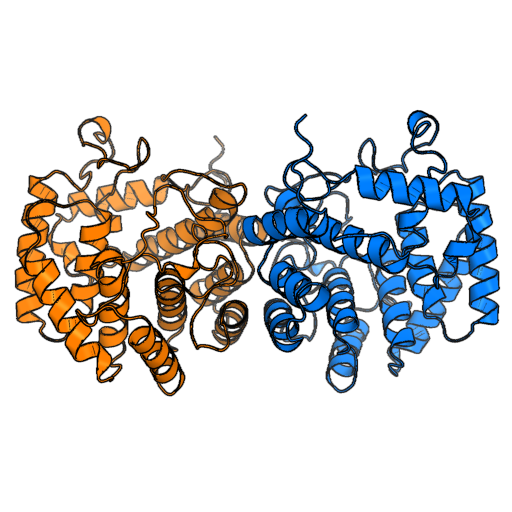S B N 1
ATOM 2944 C CA . HIS B 1 71 ? 6.953 10.156 8.133 1 97.88 71 HIS B CA 1
ATOM 2945 C C . HIS B 1 71 ? 6.578 9.961 9.594 1 97.88 71 HIS B C 1
ATOM 2947 O O . HIS B 1 71 ? 5.52 9.414 9.898 1 97.88 71 HIS B O 1
ATOM 2953 N N . THR B 1 72 ? 7.453 10.406 10.453 1 98 72 THR B N 1
ATOM 2954 C CA . THR B 1 72 ? 7.238 10.234 11.883 1 98 72 THR B CA 1
ATOM 2955 C C . THR B 1 72 ? 6.02 11.031 12.352 1 98 72 THR B C 1
ATOM 2957 O O . THR B 1 72 ? 5.258 10.57 13.203 1 98 72 THR B O 1
ATOM 2960 N N . ALA B 1 73 ? 5.871 12.227 11.781 1 97.5 73 ALA B N 1
ATOM 2961 C CA . ALA B 1 73 ? 4.668 13 12.07 1 97.5 73 ALA B CA 1
ATOM 2962 C C . ALA B 1 73 ? 3.408 12.219 11.695 1 97.5 73 ALA B C 1
ATOM 2964 O O . ALA B 1 73 ? 2.447 12.172 12.469 1 97.5 73 ALA B O 1
ATOM 2965 N N . HIS B 1 74 ? 3.439 11.633 10.539 1 97.88 74 HIS B N 1
ATOM 2966 C CA . HIS B 1 74 ? 2.322 10.812 10.086 1 97.88 74 HIS B CA 1
ATOM 2967 C C . HIS B 1 74 ? 2.086 9.633 11.023 1 97.88 74 HIS B C 1
ATOM 2969 O O . HIS B 1 74 ? 0.944 9.352 11.391 1 97.88 74 HIS B O 1
ATOM 2975 N N . ALA B 1 75 ? 3.117 8.969 11.391 1 98.56 75 ALA B N 1
ATOM 2976 C CA . ALA B 1 75 ? 3.027 7.824 12.289 1 98.56 75 ALA B CA 1
ATOM 2977 C C . ALA B 1 75 ? 2.402 8.227 13.625 1 98.56 75 ALA B C 1
ATOM 2979 O O . ALA B 1 75 ? 1.532 7.523 14.148 1 98.56 75 ALA B O 1
ATOM 2980 N N . LEU B 1 76 ? 2.842 9.344 14.148 1 98.19 76 LEU B N 1
ATOM 2981 C CA . LEU B 1 76 ? 2.301 9.844 15.406 1 98.19 76 LEU B CA 1
ATOM 2982 C C . LEU B 1 76 ? 0.807 10.125 15.289 1 98.19 76 LEU B C 1
ATOM 2984 O O . LEU B 1 76 ? 0.045 9.859 16.219 1 98.19 76 LEU B O 1
ATOM 2988 N N . GLY B 1 77 ? 0.454 10.68 14.125 1 97.75 77 GLY B N 1
ATOM 2989 C CA . GLY B 1 77 ? -0.966 10.875 13.883 1 97.75 77 GLY B CA 1
ATOM 2990 C C . GLY B 1 77 ? -1.766 9.586 13.945 1 97.75 77 GLY B C 1
ATOM 2991 O O . GLY B 1 77 ? -2.842 9.547 14.547 1 97.75 77 GLY B O 1
ATOM 2992 N N . VAL B 1 78 ? -1.271 8.555 13.375 1 98.5 78 VAL B N 1
ATOM 2993 C CA . VAL B 1 78 ? -1.93 7.254 13.398 1 98.5 78 VAL B CA 1
ATOM 2994 C C . VAL B 1 78 ? -1.972 6.715 14.82 1 98.5 78 VAL B C 1
ATOM 2996 O O . VAL B 1 78 ? -3.02 6.266 15.297 1 98.5 78 VAL B O 1
ATOM 2999 N N . LEU B 1 79 ? -0.824 6.785 15.523 1 98.31 79 LEU B N 1
ATOM 3000 C CA . LEU B 1 79 ? -0.75 6.297 16.891 1 98.31 79 LEU B CA 1
ATOM 3001 C C . LEU B 1 79 ? -1.728 7.051 17.797 1 98.31 79 LEU B C 1
ATOM 3003 O O . LEU B 1 79 ? -2.393 6.445 18.641 1 98.31 79 LEU B O 1
ATOM 3007 N N . ASP B 1 80 ? -1.809 8.336 17.594 1 97.5 80 ASP B N 1
ATOM 3008 C CA . ASP B 1 80 ? -2.746 9.164 18.344 1 97.5 80 ASP B CA 1
ATOM 3009 C C . ASP B 1 80 ? -4.184 8.703 18.125 1 97.5 80 ASP B C 1
ATOM 3011 O O . ASP B 1 80 ? -4.969 8.617 19.078 1 97.5 80 ASP B O 1
ATOM 3015 N N . SER B 1 81 ? -4.504 8.398 16.922 1 96.94 81 SER B N 1
ATOM 3016 C CA . SER B 1 81 ? -5.867 8.023 16.547 1 96.94 81 SER B CA 1
ATOM 3017 C C . SER B 1 81 ? -6.285 6.723 17.219 1 96.94 81 SER B C 1
ATOM 3019 O O . SER B 1 81 ? -7.48 6.438 17.359 1 96.94 81 SER B O 1
ATOM 3021 N N . ILE B 1 82 ? -5.336 5.93 17.672 1 97.44 82 ILE B N 1
ATOM 3022 C CA . ILE B 1 82 ? -5.688 4.652 18.281 1 97.44 82 ILE B CA 1
ATOM 3023 C C . ILE B 1 82 ? -5.281 4.656 19.75 1 97.44 82 ILE B C 1
ATOM 3025 O O . ILE B 1 82 ? -5.25 3.607 20.406 1 97.44 82 ILE B O 1
ATOM 3029 N N . GLY B 1 83 ? -4.84 5.793 20.281 1 96 83 GLY B N 1
ATOM 3030 C CA . GLY B 1 83 ? -4.547 5.965 21.703 1 96 83 GLY B CA 1
ATOM 3031 C C . GLY B 1 83 ? -3.268 5.273 22.125 1 96 83 GLY B C 1
ATOM 3032 O O . GLY B 1 83 ? -3.205 4.699 23.219 1 96 83 GLY B O 1
ATOM 3033 N N . ARG B 1 84 ? -2.275 5.312 21.25 1 96.12 84 ARG B N 1
ATOM 3034 C CA . ARG B 1 84 ? -1.065 4.551 21.531 1 96.12 84 ARG B CA 1
ATOM 3035 C C . ARG B 1 84 ? 0.172 5.438 21.469 1 96.12 84 ARG B C 1
ATOM 3037 O O . ARG B 1 84 ? 1.242 4.988 21.047 1 96.12 84 ARG B O 1
ATOM 3044 N N . CYS B 1 85 ? 0.067 6.691 21.703 1 94.94 85 CYS B N 1
ATOM 3045 C CA . CYS B 1 85 ? 1.195 7.613 21.781 1 94.94 85 CYS B CA 1
ATOM 3046 C C . CYS B 1 85 ? 1.704 7.73 23.219 1 94.94 85 CYS B C 1
ATOM 3048 O O . CYS B 1 85 ? 1.57 8.781 23.844 1 94.94 85 CYS B O 1
ATOM 3050 N N . GLU B 1 86 ? 2.25 6.719 23.812 1 92.75 86 GLU B N 1
ATOM 3051 C CA . GLU B 1 86 ? 2.678 6.762 25.203 1 92.75 86 GLU B CA 1
ATOM 3052 C C . GLU B 1 86 ? 3.773 5.734 25.484 1 92.75 86 GLU B C 1
ATOM 3054 O O . GLU B 1 86 ? 4.113 4.934 24.609 1 92.75 86 GLU B O 1
ATOM 3059 N N . GLY B 1 87 ? 4.363 5.875 26.609 1 92.06 87 GLY B N 1
ATOM 3060 C CA . GLY B 1 87 ? 5.289 4.875 27.109 1 92.06 87 GLY B CA 1
ATOM 3061 C C . GLY B 1 87 ? 6.566 4.773 26.297 1 92.06 87 GLY B C 1
ATOM 3062 O O . GLY B 1 87 ? 7.113 5.789 25.875 1 92.06 87 GLY B O 1
ATOM 3063 N N . LEU B 1 88 ? 7.043 3.543 26.203 1 91.88 88 LEU B N 1
ATOM 3064 C CA . LEU B 1 88 ? 8.328 3.27 25.578 1 91.88 88 LEU B CA 1
ATOM 3065 C C . LEU B 1 88 ? 8.305 3.666 24.109 1 91.88 88 LEU B C 1
ATOM 3067 O O . LEU B 1 88 ? 9.328 4.098 23.562 1 91.88 88 LEU B O 1
ATOM 3071 N N . ARG B 1 89 ? 7.184 3.59 23.547 1 93 89 ARG B N 1
ATOM 3072 C CA . ARG B 1 89 ? 7.047 3.963 22.141 1 93 89 ARG B CA 1
ATOM 3073 C C . ARG B 1 89 ? 7.309 5.453 21.953 1 93 89 ARG B C 1
ATOM 3075 O O . ARG B 1 89 ? 8.086 5.84 21.078 1 93 89 ARG B O 1
ATOM 3082 N N . ALA B 1 90 ? 6.617 6.258 22.719 1 94.44 90 ALA B N 1
ATOM 3083 C CA . ALA B 1 90 ? 6.824 7.699 22.641 1 94.44 90 ALA B CA 1
ATOM 3084 C C . ALA B 1 90 ? 8.281 8.062 22.922 1 94.44 90 ALA B C 1
ATOM 3086 O O . ALA B 1 90 ? 8.844 8.961 22.297 1 94.44 90 ALA B O 1
ATOM 3087 N N . GLU B 1 91 ? 8.844 7.324 23.844 1 95.62 91 GLU B N 1
ATOM 3088 C CA . GLU B 1 91 ? 10.242 7.566 24.188 1 95.62 91 GLU B CA 1
ATOM 3089 C C . GLU B 1 91 ? 11.156 7.293 23 1 95.62 91 GLU B C 1
ATOM 3091 O O . GLU B 1 91 ? 12.062 8.078 22.719 1 95.62 91 GLU B O 1
ATOM 3096 N N . ARG B 1 92 ? 10.93 6.207 22.359 1 95.62 92 ARG B N 1
ATOM 3097 C CA . ARG B 1 92 ? 11.742 5.832 21.203 1 95.62 92 ARG B CA 1
ATOM 3098 C C . ARG B 1 92 ? 11.578 6.844 20.078 1 95.62 92 ARG B C 1
ATOM 3100 O O . ARG B 1 92 ? 12.562 7.215 19.422 1 95.62 92 ARG B O 1
ATOM 3107 N N . ILE B 1 93 ? 10.383 7.258 19.859 1 97.19 93 ILE B N 1
ATOM 3108 C CA . ILE B 1 93 ? 10.109 8.234 18.828 1 97.19 93 ILE B CA 1
ATOM 3109 C C . ILE B 1 93 ? 10.805 9.555 19.156 1 97.19 93 ILE B C 1
ATOM 3111 O O . ILE B 1 93 ? 11.461 10.148 18.297 1 97.19 93 ILE B O 1
ATOM 3115 N N . CYS B 1 94 ? 10.734 9.961 20.375 1 97.56 94 CYS B N 1
ATOM 3116 C CA . CYS B 1 94 ? 11.352 11.219 20.781 1 97.56 94 CYS B CA 1
ATOM 3117 C C . CYS B 1 94 ? 12.867 11.133 20.703 1 97.56 94 CYS B C 1
ATOM 3119 O O . CYS B 1 94 ? 13.539 12.125 20.406 1 97.56 94 CYS B O 1
ATOM 3121 N N . ARG B 1 95 ? 13.406 9.969 21.016 1 97.5 95 ARG B N 1
ATOM 3122 C CA . ARG B 1 95 ? 14.844 9.781 20.875 1 97.5 95 ARG B CA 1
ATOM 3123 C C . ARG B 1 95 ? 15.273 9.969 19.422 1 97.5 95 ARG B C 1
ATOM 3125 O O . ARG B 1 95 ? 16.266 10.648 19.141 1 97.5 95 ARG B O 1
ATOM 3132 N N . TYR B 1 96 ? 14.555 9.391 18.516 1 98.19 96 TYR B N 1
ATOM 3133 C CA . TYR B 1 96 ? 14.836 9.578 17.094 1 98.19 96 TYR B CA 1
ATOM 3134 C C . TYR B 1 96 ? 14.742 11.055 16.719 1 98.19 96 TYR B C 1
ATOM 3136 O O . TYR B 1 96 ? 15.633 11.594 16.062 1 98.19 96 TYR B O 1
ATOM 3144 N N . LEU B 1 97 ? 13.625 11.688 17.109 1 98.25 97 LEU B N 1
ATOM 3145 C CA . LEU B 1 97 ? 13.414 13.094 16.766 1 98.25 97 LEU B CA 1
ATOM 3146 C C . LEU B 1 97 ? 14.539 13.961 17.312 1 98.25 97 LEU B C 1
ATOM 3148 O O . LEU B 1 97 ? 14.992 14.891 16.656 1 98.25 97 LEU B O 1
ATOM 3152 N N . SER B 1 98 ? 14.953 13.602 18.516 1 97.94 98 SER B N 1
ATOM 3153 C CA . SER B 1 98 ? 16.078 14.312 19.109 1 97.94 98 SER B CA 1
ATOM 3154 C C . SER B 1 98 ? 17.344 14.164 18.281 1 97.94 98 SER B C 1
ATOM 3156 O O . SER B 1 98 ? 18.062 15.133 18.047 1 97.94 98 SER B O 1
ATOM 3158 N N . ASP B 1 99 ? 17.578 12.992 17.766 1 97.44 99 ASP B N 1
ATOM 3159 C CA . ASP B 1 99 ? 18.781 12.672 17.031 1 97.44 99 ASP B CA 1
ATOM 3160 C C . ASP B 1 99 ? 18.828 13.438 15.703 1 97.44 99 ASP B C 1
ATOM 3162 O O . ASP B 1 99 ? 19.906 13.758 15.203 1 97.44 99 ASP B O 1
ATOM 3166 N N . VAL B 1 100 ? 17.703 13.773 15.203 1 97.5 100 VAL B N 1
ATOM 3167 C CA . VAL B 1 100 ? 17.703 14.352 13.859 1 97.5 100 VAL B CA 1
ATOM 3168 C C . VAL B 1 100 ? 17.344 15.836 13.938 1 97.5 100 VAL B C 1
ATOM 3170 O O . VAL B 1 100 ? 17.062 16.469 12.914 1 97.5 100 VAL B O 1
ATOM 3173 N N . SER B 1 101 ? 17.297 16.375 15.094 1 97.88 101 SER B N 1
ATOM 3174 C CA . SER B 1 101 ? 16.953 17.781 15.281 1 97.88 101 SER B CA 1
ATOM 3175 C C . SER B 1 101 ? 18.094 18.703 14.836 1 97.88 101 SER B C 1
ATOM 3177 O O . SER B 1 101 ? 19.266 18.312 14.891 1 97.88 101 SER B O 1
ATOM 3179 N N . THR B 1 102 ? 17.75 19.859 14.398 1 97.06 102 THR B N 1
ATOM 3180 C CA . THR B 1 102 ? 18.719 20.891 14.07 1 97.06 102 THR B CA 1
ATOM 3181 C C . THR B 1 102 ? 19.312 21.516 15.328 1 97.06 102 THR B C 1
ATOM 3183 O O . THR B 1 102 ? 18.984 21.094 16.438 1 97.06 102 THR B O 1
ATOM 3186 N N . LYS B 1 103 ? 20.203 22.516 15.07 1 94.62 103 LYS B N 1
ATOM 3187 C CA . LYS B 1 103 ? 20.844 23.219 16.188 1 94.62 103 LYS B CA 1
ATOM 3188 C C . LYS B 1 103 ? 19.812 23.984 17.016 1 94.62 103 LYS B C 1
ATOM 3190 O O . LYS B 1 103 ? 20.031 24.234 18.203 1 94.62 103 LYS B O 1
ATOM 3195 N N . GLU B 1 104 ? 18.688 24.312 16.422 1 93.94 104 GLU B N 1
ATOM 3196 C CA . GLU B 1 104 ? 17.625 25.047 17.109 1 93.94 104 GLU B CA 1
ATOM 3197 C C . GLU B 1 104 ? 16.812 24.125 18 1 93.94 104 GLU B C 1
ATOM 3199 O O . GLU B 1 104 ? 15.93 24.578 18.734 1 93.94 104 GLU B O 1
ATOM 3204 N N . GLY B 1 105 ? 17.094 22.797 17.875 1 95.62 105 GLY B N 1
ATOM 3205 C CA . GLY B 1 105 ? 16.359 21.828 18.688 1 95.62 105 GLY B CA 1
ATOM 3206 C C . GLY B 1 105 ? 15.016 21.453 18.094 1 95.62 105 GLY B C 1
ATOM 3207 O O . GLY B 1 105 ? 14.125 20.984 18.812 1 95.62 105 GLY B O 1
ATOM 3208 N N . ALA B 1 106 ? 14.797 21.719 16.891 1 98 106 ALA B N 1
ATOM 3209 C CA . ALA B 1 106 ? 13.57 21.422 16.172 1 98 106 ALA B CA 1
ATOM 3210 C C . ALA B 1 106 ? 13.867 20.672 14.875 1 98 106 ALA B C 1
ATOM 3212 O O . ALA B 1 106 ? 15 20.234 14.641 1 98 106 ALA B O 1
ATOM 3213 N N . LEU B 1 107 ? 12.859 20.422 14.117 1 98.38 107 LEU B N 1
ATOM 3214 C CA . LEU B 1 107 ? 13 19.453 13.031 1 98.38 107 LEU B CA 1
ATOM 3215 C C . LEU B 1 107 ? 13 20.156 11.68 1 98.38 107 LEU B C 1
ATOM 3217 O O . LEU B 1 107 ? 12.234 21.109 11.469 1 98.38 107 LEU B O 1
ATOM 3221 N N . PRO B 1 108 ? 13.867 19.688 10.773 1 96.75 108 PRO B N 1
ATOM 3222 C CA . PRO B 1 108 ? 13.727 20.125 9.383 1 96.75 108 PRO B CA 1
ATOM 3223 C C . PRO B 1 108 ? 12.586 19.422 8.656 1 96.75 108 PRO B C 1
ATOM 3225 O O . PRO B 1 108 ? 12.102 18.391 9.117 1 96.75 108 PRO B O 1
ATOM 3228 N N . ALA B 1 109 ? 12.133 20 7.57 1 91.88 109 ALA B N 1
ATOM 3229 C CA . ALA B 1 109 ? 11.094 19.375 6.766 1 91.88 109 ALA B CA 1
ATOM 3230 C C . ALA B 1 109 ? 11.602 18.109 6.094 1 91.88 109 ALA B C 1
ATOM 3232 O O . ALA B 1 109 ? 10.859 17.141 5.934 1 91.88 109 ALA B O 1
ATOM 3233 N N . LEU B 1 110 ? 12.844 18.156 5.684 1 95.12 110 LEU B N 1
ATOM 3234 C CA . LEU B 1 110 ? 13.453 17.047 4.961 1 95.12 110 LEU B CA 1
ATOM 3235 C C . LEU B 1 110 ? 14.922 16.891 5.336 1 95.12 110 LEU B C 1
ATOM 3237 O O . LEU B 1 110 ? 15.672 17.875 5.332 1 95.12 110 LEU B O 1
ATOM 3241 N N . LEU B 1 111 ? 15.32 15.672 5.648 1 97.06 111 LEU B N 1
ATOM 3242 C CA . LEU B 1 111 ? 16.719 15.375 5.938 1 97.06 111 LEU B CA 1
ATOM 3243 C C . LEU B 1 111 ? 17.5 15.102 4.656 1 97.06 111 LEU B C 1
ATOM 3245 O O . LEU B 1 111 ? 16.969 14.5 3.721 1 97.06 111 LEU B O 1
ATOM 3249 N N . PRO B 1 112 ? 18.734 15.453 4.625 1 95.81 112 PRO B N 1
ATOM 3250 C CA . PRO B 1 112 ? 19.562 15.266 3.434 1 95.81 112 PRO B CA 1
ATOM 3251 C C . PRO B 1 112 ? 19.688 13.805 3.021 1 95.81 112 PRO B C 1
ATOM 3253 O O . PRO B 1 112 ? 19.969 13.508 1.855 1 95.81 112 PRO B O 1
ATOM 3256 N N . LEU B 1 113 ? 19.469 12.938 3.947 1 93.94 113 LEU B N 1
ATOM 3257 C CA . LEU B 1 113 ? 19.562 11.508 3.67 1 93.94 113 LEU B CA 1
ATOM 3258 C C . LEU B 1 113 ? 18.562 11.094 2.6 1 93.94 113 LEU B C 1
ATOM 3260 O O . LEU B 1 113 ? 18.656 10 2.049 1 93.94 113 LEU B O 1
ATOM 3264 N N . GLN B 1 114 ? 17.594 11.953 2.297 1 95.31 114 GLN B N 1
ATOM 3265 C CA . GLN B 1 114 ? 16.609 11.703 1.249 1 95.31 114 GLN B CA 1
ATOM 3266 C C . GLN B 1 114 ? 17.266 11.711 -0.131 1 95.31 114 GLN B C 1
ATOM 3268 O O . GLN B 1 114 ? 16.672 11.242 -1.106 1 95.31 114 GLN B O 1
ATOM 3273 N N . ARG B 1 115 ? 18.469 12.281 -0.2 1 94.25 115 ARG B N 1
ATOM 3274 C CA . ARG B 1 115 ? 19.156 12.352 -1.487 1 94.25 115 ARG B CA 1
ATOM 3275 C C . ARG B 1 115 ? 19.281 10.969 -2.115 1 94.25 115 ARG B C 1
ATOM 3277 O O . ARG B 1 115 ? 19.703 10.023 -1.448 1 94.25 115 ARG B O 1
ATOM 3284 N N . GLY B 1 116 ? 18.922 10.844 -3.363 1 93.12 116 GLY B N 1
ATOM 3285 C CA . GLY B 1 116 ? 19.016 9.586 -4.074 1 93.12 116 GLY B CA 1
ATOM 3286 C C . GLY B 1 116 ? 17.703 8.812 -4.086 1 93.12 116 GLY B C 1
ATOM 3287 O O . GLY B 1 116 ? 17.578 7.812 -4.797 1 93.12 116 GLY B O 1
ATOM 3288 N N . TYR B 1 117 ? 16.781 9.203 -3.254 1 95.75 117 TYR B N 1
ATOM 3289 C CA . TYR B 1 117 ? 15.469 8.57 -3.238 1 95.75 117 TYR B CA 1
ATOM 3290 C C . TYR B 1 117 ? 14.398 9.539 -3.732 1 95.75 117 TYR B C 1
ATOM 3292 O O . TYR B 1 117 ? 14.539 10.758 -3.588 1 95.75 117 TYR B O 1
ATOM 3300 N N . PRO B 1 118 ? 13.375 9.008 -4.301 1 94.5 118 PRO B N 1
ATOM 3301 C CA . PRO B 1 118 ? 12.352 9.883 -4.887 1 94.5 118 PRO B CA 1
ATOM 3302 C C . PRO B 1 118 ? 11.602 10.703 -3.84 1 94.5 118 PRO B C 1
ATOM 3304 O O . PRO B 1 118 ? 11.32 10.203 -2.748 1 94.5 118 PRO B O 1
ATOM 3307 N N . ALA B 1 119 ? 11.266 11.914 -4.18 1 94.62 119 ALA B N 1
ATOM 3308 C CA . ALA B 1 119 ? 10.453 12.812 -3.361 1 94.62 119 ALA B CA 1
ATOM 3309 C C . ALA B 1 119 ? 9.711 13.828 -4.227 1 94.62 119 ALA B C 1
ATOM 3311 O O . ALA B 1 119 ? 10.141 14.125 -5.344 1 94.62 119 ALA B O 1
ATOM 3312 N N . ALA B 1 120 ? 8.602 14.297 -3.656 1 93.62 120 ALA B N 1
ATOM 3313 C CA . ALA B 1 120 ? 7.871 15.344 -4.359 1 93.62 120 ALA B CA 1
ATOM 3314 C C . ALA B 1 120 ? 8.766 16.562 -4.629 1 93.62 120 ALA B C 1
ATOM 3316 O O . ALA B 1 120 ? 9.531 16.969 -3.758 1 93.62 120 ALA B O 1
ATOM 3317 N N . PRO B 1 121 ? 8.641 17.156 -5.781 1 90 121 PRO B N 1
ATOM 3318 C CA . PRO B 1 121 ? 9.547 18.234 -6.172 1 90 121 PRO B CA 1
ATOM 3319 C C . PRO B 1 121 ? 9.312 19.516 -5.375 1 90 121 PRO B C 1
ATOM 3321 O O . PRO B 1 121 ? 10.172 20.406 -5.359 1 90 121 PRO B O 1
ATOM 3324 N N . PHE B 1 122 ? 8.242 19.641 -4.672 1 88.19 122 PHE B N 1
ATOM 3325 C CA . PHE B 1 122 ? 7.941 20.859 -3.934 1 88.19 122 PHE B CA 1
ATOM 3326 C C . PHE B 1 122 ? 8.445 20.75 -2.498 1 88.19 122 PHE B C 1
ATOM 3328 O O . PHE B 1 122 ? 8.227 21.672 -1.694 1 88.19 122 PHE B O 1
ATOM 3335 N N . VAL B 1 123 ? 9.086 19.719 -2.148 1 84.81 123 VAL B N 1
ATOM 3336 C CA . VAL B 1 123 ? 9.82 19.594 -0.892 1 84.81 123 VAL B CA 1
ATOM 3337 C C . VAL B 1 123 ? 11.305 19.812 -1.14 1 84.81 123 VAL B C 1
ATOM 3339 O O . VAL B 1 123 ? 12.008 18.906 -1.595 1 84.81 123 VAL B O 1
ATOM 3342 N N . PRO B 1 124 ? 11.82 20.891 -0.78 1 85.88 124 PRO B N 1
ATOM 3343 C CA . PRO B 1 124 ? 13.211 21.203 -1.132 1 85.88 124 PRO B CA 1
ATOM 3344 C C . PRO B 1 124 ? 14.219 20.328 -0.38 1 85.88 124 PRO B C 1
ATOM 3346 O O . PRO B 1 124 ? 14.086 20.141 0.831 1 85.88 124 PRO B O 1
ATOM 3349 N N . LEU B 1 125 ? 15.102 19.859 -1.068 1 91.81 125 LEU B N 1
ATOM 3350 C CA . LEU B 1 125 ? 16.219 19.109 -0.506 1 91.81 125 LEU B CA 1
ATOM 3351 C C . LEU B 1 125 ? 17.484 19.969 -0.472 1 91.81 125 LEU B C 1
ATOM 3353 O O . LEU B 1 125 ? 18.016 20.328 -1.521 1 91.81 125 LEU B O 1
ATOM 3357 N N . VAL B 1 126 ? 17.922 20.266 0.718 1 92.56 126 VAL B N 1
ATOM 3358 C CA . VAL B 1 126 ? 19.094 21.109 0.887 1 92.56 126 VAL B CA 1
ATOM 3359 C C . VAL B 1 126 ? 20.062 20.453 1.874 1 92.56 126 VAL B C 1
ATOM 3361 O O . VAL B 1 126 ? 19.656 19.594 2.664 1 92.56 126 VAL B O 1
ATOM 3364 N N . ASP B 1 127 ? 21.266 20.797 1.849 1 93.5 127 ASP B N 1
ATOM 3365 C CA . ASP B 1 127 ? 22.328 20.141 2.611 1 93.5 127 ASP B CA 1
ATOM 3366 C C . ASP B 1 127 ? 22.172 20.422 4.105 1 93.5 127 ASP B C 1
ATOM 3368 O O . ASP B 1 127 ? 22.375 19.531 4.934 1 93.5 127 ASP B O 1
ATOM 3372 N N . ASP B 1 128 ? 21.906 21.625 4.465 1 94.44 128 ASP B N 1
ATOM 3373 C CA . ASP B 1 128 ? 21.734 22.047 5.852 1 94.44 128 ASP B CA 1
ATOM 3374 C C . ASP B 1 128 ? 20.359 22.656 6.082 1 94.44 128 ASP B C 1
ATOM 3376 O O . ASP B 1 128 ? 20.234 23.875 6.238 1 94.44 128 ASP B O 1
ATOM 3380 N N . PRO B 1 129 ? 19.422 21.75 6.18 1 95.38 129 PRO B N 1
ATOM 3381 C CA . PRO B 1 129 ? 18.062 22.297 6.258 1 95.38 129 PRO B CA 1
ATOM 3382 C C . PRO B 1 129 ? 17.766 22.938 7.605 1 95.38 129 PRO B C 1
ATOM 3384 O O . PRO B 1 129 ? 18.172 22.422 8.648 1 95.38 129 PRO B O 1
ATOM 3387 N N . PRO B 1 130 ? 17.062 24.031 7.57 1 95.56 130 PRO B N 1
ATOM 3388 C CA . PRO B 1 130 ? 16.672 24.688 8.82 1 95.56 130 PRO B CA 1
ATOM 3389 C C . PRO B 1 130 ? 15.516 23.984 9.516 1 95.56 130 PRO B C 1
ATOM 3391 O O . PRO B 1 130 ? 14.867 23.125 8.922 1 95.56 130 PRO B O 1
ATOM 3394 N N . ALA B 1 131 ? 15.336 24.391 10.805 1 97.19 131 ALA B N 1
ATOM 3395 C CA . ALA B 1 131 ? 14.125 23.969 11.5 1 97.19 131 ALA B CA 1
ATOM 3396 C C . ALA B 1 131 ? 12.883 24.594 10.875 1 97.19 131 ALA B C 1
ATOM 3398 O O . ALA B 1 131 ? 12.914 25.75 10.453 1 97.19 131 ALA B O 1
ATOM 3399 N N . GLU B 1 132 ? 11.852 23.812 10.852 1 96.75 132 GLU B N 1
ATOM 3400 C CA . GLU B 1 132 ? 10.617 24.281 10.227 1 96.75 132 GLU B CA 1
ATOM 3401 C C . GLU B 1 132 ? 9.414 24.016 11.125 1 96.75 132 GLU B C 1
ATOM 3403 O O . GLU B 1 132 ? 9.258 22.922 11.656 1 96.75 132 GLU B O 1
ATOM 3408 N N . LEU B 1 133 ? 8.547 25.047 11.219 1 97.69 133 LEU B N 1
ATOM 3409 C CA . LEU B 1 133 ? 7.301 24.906 11.961 1 97.69 133 LEU B CA 1
ATOM 3410 C C . LEU B 1 133 ? 6.418 23.828 11.336 1 97.69 133 LEU B C 1
ATOM 3412 O O . LEU B 1 133 ? 5.73 23.094 12.047 1 97.69 133 LEU B O 1
ATOM 3416 N N . LEU B 1 134 ? 6.465 23.719 10.039 1 95.62 134 LEU B N 1
ATOM 3417 C CA . LEU B 1 134 ? 5.66 22.75 9.289 1 95.62 134 LEU B CA 1
ATOM 3418 C C . LEU B 1 134 ? 5.93 21.328 9.766 1 95.62 134 LEU B C 1
ATOM 3420 O O . LEU B 1 134 ? 5.008 20.516 9.859 1 95.62 134 LEU B O 1
ATOM 3424 N N . ALA B 1 135 ? 7.125 21.047 10.062 1 96.31 135 ALA B N 1
ATOM 3425 C CA . ALA B 1 135 ? 7.516 19.703 10.492 1 96.31 135 ALA B CA 1
ATOM 3426 C C . ALA B 1 135 ? 7.375 19.547 12.008 1 96.31 135 ALA B C 1
ATOM 3428 O O . ALA B 1 135 ? 6.93 18.5 12.492 1 96.31 135 ALA B O 1
ATOM 3429 N N . THR B 1 136 ? 7.703 20.547 12.734 1 98.62 136 THR B N 1
ATOM 3430 C CA . THR B 1 136 ? 7.848 20.469 14.18 1 98.62 136 THR B CA 1
ATOM 3431 C C . THR B 1 136 ? 6.5 20.656 14.875 1 98.62 136 THR B C 1
ATOM 3433 O O . THR B 1 136 ? 6.188 19.953 15.836 1 98.62 136 THR B O 1
ATOM 3436 N N . GLY B 1 137 ? 5.707 21.547 14.375 1 98.62 137 GLY B N 1
ATOM 3437 C CA . GLY B 1 137 ? 4.473 21.953 15.016 1 98.62 137 GLY B CA 1
ATOM 3438 C C . GLY B 1 137 ? 3.529 20.797 15.297 1 98.62 137 GLY B C 1
ATOM 3439 O O . GLY B 1 137 ? 3.16 20.547 16.453 1 98.62 137 GLY B O 1
ATOM 3440 N N . PRO B 1 138 ? 3.154 20.078 14.219 1 98.31 138 PRO B N 1
ATOM 3441 C CA . PRO B 1 138 ? 2.215 18.969 14.398 1 98.31 138 PRO B CA 1
ATOM 3442 C C . PRO B 1 138 ? 2.74 17.906 15.359 1 98.31 138 PRO B C 1
ATOM 3444 O O . PRO B 1 138 ? 1.974 17.344 16.156 1 98.31 138 PRO B O 1
ATOM 3447 N N . ILE B 1 139 ? 4.008 17.625 15.32 1 98.56 139 ILE B N 1
ATOM 3448 C CA . ILE B 1 139 ? 4.609 16.625 16.188 1 98.56 139 ILE B CA 1
ATOM 3449 C C . ILE B 1 139 ? 4.535 17.078 17.641 1 98.56 139 ILE B C 1
ATOM 3451 O O . ILE B 1 139 ? 4.051 16.344 18.5 1 98.56 139 ILE B O 1
ATOM 3455 N N . VAL B 1 140 ? 4.949 18.281 17.906 1 98.62 140 VAL B N 1
ATOM 3456 C CA . VAL B 1 140 ? 5.023 18.812 19.266 1 98.62 140 VAL B CA 1
ATOM 3457 C C . VAL B 1 140 ? 3.615 18.938 19.844 1 98.62 140 VAL B C 1
ATOM 3459 O O . VAL B 1 140 ? 3.365 18.547 20.984 1 98.62 140 VAL B O 1
ATOM 3462 N N . GLY B 1 141 ? 2.727 19.516 19.047 1 98.56 141 GLY B N 1
ATOM 3463 C CA . GLY B 1 141 ? 1.35 19.609 19.5 1 98.56 141 GLY B CA 1
ATOM 3464 C C . GLY B 1 141 ? 0.752 18.266 19.891 1 98.56 141 GLY B C 1
ATOM 3465 O O . GLY B 1 141 ? 0.121 18.156 20.953 1 98.56 141 GLY B O 1
ATOM 3466 N N . LEU B 1 142 ? 0.964 17.312 19.047 1 98.06 142 LEU B N 1
ATOM 3467 C CA . LEU B 1 142 ? 0.409 15.984 19.281 1 98.06 142 LEU B CA 1
ATOM 3468 C C . LEU B 1 142 ? 1.023 15.352 20.531 1 98.06 142 LEU B C 1
ATOM 3470 O O . LEU B 1 142 ? 0.32 14.719 21.312 1 98.06 142 LEU B O 1
ATOM 3474 N N . LEU B 1 143 ? 2.346 15.453 20.703 1 98.31 143 LEU B N 1
ATOM 3475 C CA . LEU B 1 143 ? 3.012 14.867 21.875 1 98.31 143 LEU B CA 1
ATOM 3476 C C . LEU B 1 143 ? 2.518 15.516 23.156 1 98.31 143 LEU B C 1
ATOM 3478 O O . LEU B 1 143 ? 2.289 14.828 24.156 1 98.31 143 LEU B O 1
ATOM 3482 N N . HIS B 1 144 ? 2.303 16.812 23.156 1 98.25 144 HIS B N 1
ATOM 3483 C CA . HIS B 1 144 ? 1.771 17.5 24.328 1 98.25 144 HIS B CA 1
ATOM 3484 C C . HIS B 1 144 ? 0.353 17.031 24.641 1 98.25 144 HIS B C 1
ATOM 3486 O O . HIS B 1 144 ? 0.026 16.766 25.797 1 98.25 144 HIS B O 1
ATOM 3492 N N . ARG B 1 145 ? -0.456 16.938 23.625 1 96.69 145 ARG B N 1
ATOM 3493 C CA . ARG B 1 145 ? -1.839 16.516 23.812 1 96.69 145 ARG B CA 1
ATOM 3494 C C . ARG B 1 145 ? -1.905 15.133 24.438 1 96.69 145 ARG B C 1
ATOM 3496 O O . ARG B 1 145 ? -2.861 14.812 25.156 1 96.69 145 ARG B O 1
ATOM 3503 N N . ASN B 1 146 ? -0.894 14.336 24.203 1 97.12 146 ASN B N 1
ATOM 3504 C CA . ASN B 1 146 ? -0.852 12.984 24.734 1 97.12 146 ASN B CA 1
ATOM 3505 C C . ASN B 1 146 ? -0.038 12.922 26.031 1 97.12 146 ASN B C 1
ATOM 3507 O O . ASN B 1 146 ? 0.306 11.836 26.5 1 97.12 146 ASN B O 1
ATOM 3511 N N . GLU B 1 147 ? 0.378 14.047 26.562 1 96.56 147 GLU B N 1
ATOM 3512 C CA . GLU B 1 147 ? 1.06 14.195 27.844 1 96.56 147 GLU B CA 1
ATOM 3513 C C . GLU B 1 147 ? 2.4 13.469 27.844 1 96.56 147 GLU B C 1
ATOM 3515 O O . GLU B 1 147 ? 2.768 12.836 28.828 1 96.56 147 GLU B O 1
ATOM 3520 N N . VAL B 1 148 ? 2.982 13.469 26.703 1 96.56 148 VAL B N 1
ATOM 3521 C CA . VAL B 1 148 ? 4.32 12.898 26.594 1 96.56 148 VAL B CA 1
ATOM 3522 C C . VAL B 1 148 ? 5.34 13.852 27.219 1 96.56 148 VAL B C 1
ATOM 3524 O O . VAL B 1 148 ? 5.262 15.07 27.016 1 96.56 148 VAL B O 1
ATOM 3527 N N . TRP B 1 149 ? 6.266 13.266 27.953 1 94.38 149 TRP B N 1
ATOM 3528 C CA . TRP B 1 149 ? 7.355 14.039 28.531 1 94.38 149 TRP B CA 1
ATOM 3529 C C . TRP B 1 149 ? 8.703 13.555 28 1 94.38 149 TRP B C 1
ATOM 3531 O O . TRP B 1 149 ? 9.008 12.359 28.062 1 94.38 149 TRP B O 1
ATOM 3541 N N . HIS B 1 150 ? 9.461 14.492 27.531 1 95.38 150 HIS B N 1
ATOM 3542 C CA . HIS B 1 150 ? 10.812 14.25 27.047 1 95.38 150 HIS B CA 1
ATOM 3543 C C . HIS B 1 150 ? 11.609 15.547 26.969 1 95.38 150 HIS B C 1
ATOM 3545 O O . HIS B 1 150 ? 11.07 16.609 26.656 1 95.38 150 HIS B O 1
ATOM 3551 N N . ALA B 1 151 ? 12.852 15.469 27.203 1 95.69 151 ALA B N 1
ATOM 3552 C CA . ALA B 1 151 ? 13.711 16.656 27.25 1 95.69 151 ALA B CA 1
ATOM 3553 C C . ALA B 1 151 ? 13.672 17.391 25.906 1 95.69 151 ALA B C 1
ATOM 3555 O O . ALA B 1 151 ? 13.664 18.625 25.875 1 95.69 151 ALA B O 1
ATOM 3556 N N . TRP B 1 152 ? 13.648 16.672 24.844 1 96.88 152 TRP B N 1
ATOM 3557 C CA . TRP B 1 152 ? 13.641 17.266 23.5 1 96.88 152 TRP B CA 1
ATOM 3558 C C . TRP B 1 152 ? 12.406 18.141 23.297 1 96.88 152 TRP B C 1
ATOM 3560 O O . TRP B 1 152 ? 12.461 19.141 22.578 1 96.88 152 TRP B O 1
ATOM 3570 N N . LEU B 1 153 ? 11.336 17.859 23.922 1 96.81 153 LEU B N 1
ATOM 3571 C CA . LEU B 1 153 ? 10.07 18.562 23.75 1 96.81 153 LEU B CA 1
ATOM 3572 C C . LEU B 1 153 ? 10.164 19.984 24.266 1 96.81 153 LEU B C 1
ATOM 3574 O O . LEU B 1 153 ? 9.484 20.891 23.766 1 96.81 153 LEU B O 1
ATOM 3578 N N . PHE B 1 154 ? 11.047 20.203 25.188 1 95.94 154 PHE B N 1
ATOM 3579 C CA . PHE B 1 154 ? 11.195 21.531 25.75 1 95.94 154 PHE B CA 1
ATOM 3580 C C . PHE B 1 154 ? 11.75 22.5 24.703 1 95.94 154 PHE B C 1
ATOM 3582 O O . PHE B 1 154 ? 11.172 23.547 24.453 1 95.94 154 PHE B O 1
ATOM 3589 N N . ARG B 1 155 ? 12.812 22.094 24.109 1 96.19 155 ARG B N 1
ATOM 3590 C CA . ARG B 1 155 ? 13.438 22.938 23.094 1 96.19 155 ARG B CA 1
ATOM 3591 C C . ARG B 1 155 ? 12.539 23.078 21.875 1 96.19 155 ARG B C 1
ATOM 3593 O O . ARG B 1 155 ? 12.438 24.156 21.297 1 96.19 155 ARG B O 1
ATOM 3600 N N . ALA B 1 156 ? 12.008 22 21.469 1 98.5 156 ALA B N 1
ATOM 3601 C CA . ALA B 1 156 ? 11.125 22.016 20.297 1 98.5 156 ALA B CA 1
ATOM 3602 C C . ALA B 1 156 ? 9.906 22.906 20.531 1 98.5 156 ALA B C 1
ATOM 3604 O O . ALA B 1 156 ? 9.43 23.578 19.625 1 98.5 156 ALA B O 1
ATOM 3605 N N . THR B 1 157 ? 9.383 22.875 21.766 1 98.56 157 THR B N 1
ATOM 3606 C CA . THR B 1 157 ? 8.258 23.719 22.125 1 98.56 157 THR B CA 1
ATOM 3607 C C . THR B 1 157 ? 8.641 25.188 22.062 1 98.56 157 THR B C 1
ATOM 3609 O O . THR B 1 157 ? 7.879 26.016 21.531 1 98.56 157 THR B O 1
ATOM 3612 N N . ASP B 1 158 ? 9.773 25.484 22.578 1 98.38 158 ASP B N 1
ATOM 3613 C CA . ASP B 1 158 ? 10.258 26.859 22.516 1 98.38 158 ASP B CA 1
ATOM 3614 C C . ASP B 1 158 ? 10.391 27.312 21.062 1 98.38 158 ASP B C 1
ATOM 3616 O O . ASP B 1 158 ? 10.023 28.453 20.734 1 98.38 158 ASP B O 1
ATOM 3620 N N . PHE B 1 159 ? 10.938 26.5 20.266 1 98.56 159 PHE B N 1
ATOM 3621 C CA . PHE B 1 159 ? 11.047 26.812 18.844 1 98.56 159 PHE B CA 1
ATOM 3622 C C . PHE B 1 159 ? 9.672 27.094 18.25 1 98.56 159 PHE B C 1
ATOM 3624 O O . PHE B 1 159 ? 9.508 28.062 17.516 1 98.56 159 PHE B O 1
ATOM 3631 N N . CYS B 1 160 ? 8.688 26.234 18.5 1 98.81 160 CYS B N 1
ATOM 3632 C CA . CYS B 1 160 ? 7.355 26.406 17.938 1 98.81 160 CYS B CA 1
ATOM 3633 C C . CYS B 1 160 ? 6.746 27.734 18.344 1 98.81 160 CYS B C 1
ATOM 3635 O O . CYS B 1 160 ? 6.141 28.438 17.531 1 98.81 160 CYS B O 1
ATOM 3637 N N . TRP B 1 161 ? 6.914 28.094 19.656 1 98.81 161 TRP B N 1
ATOM 3638 C CA . TRP B 1 161 ? 6.395 29.375 20.125 1 98.81 161 TRP B CA 1
ATOM 3639 C C . TRP B 1 161 ? 7.039 30.531 19.359 1 98.81 161 TRP B C 1
ATOM 3641 O O . TRP B 1 161 ? 6.344 31.422 18.891 1 98.81 161 TRP B O 1
ATOM 3651 N N . SER B 1 162 ? 8.344 30.469 19.25 1 98.5 162 SER B N 1
ATOM 3652 C CA . SER B 1 162 ? 9.07 31.531 18.547 1 98.5 162 SER B CA 1
ATOM 3653 C C . SER B 1 162 ? 8.633 31.625 17.094 1 98.5 162 SER B C 1
ATOM 3655 O O . SER B 1 162 ? 8.453 32.719 16.562 1 98.5 162 SER B O 1
ATOM 3657 N N . ALA B 1 163 ? 8.516 30.484 16.453 1 98.38 163 ALA B N 1
ATOM 3658 C CA . ALA B 1 163 ? 8.102 30.453 15.055 1 98.38 163 ALA B CA 1
ATOM 3659 C C . ALA B 1 163 ? 6.691 31 14.883 1 98.38 163 ALA B C 1
ATOM 3661 O O . ALA B 1 163 ? 6.434 31.781 13.969 1 98.38 163 ALA B O 1
ATOM 3662 N N . VAL B 1 164 ? 5.777 30.641 15.734 1 98.69 164 VAL B N 1
ATOM 3663 C CA . VAL B 1 164 ? 4.395 31.109 15.672 1 98.69 164 VAL B CA 1
ATOM 3664 C C . VAL B 1 164 ? 4.352 32.625 15.891 1 98.69 164 VAL B C 1
ATOM 3666 O O . VAL B 1 164 ? 3.654 33.344 15.164 1 98.69 164 VAL B O 1
ATOM 3669 N N . ASP B 1 165 ? 5.105 33.094 16.875 1 98.06 165 ASP B N 1
ATOM 3670 C CA . ASP B 1 165 ? 5.129 34.5 17.188 1 98.06 165 ASP B CA 1
ATOM 3671 C C . ASP B 1 165 ? 5.68 35.312 16.031 1 98.06 165 ASP B C 1
ATOM 3673 O O . ASP B 1 165 ? 5.312 36.5 15.852 1 98.06 165 ASP B O 1
ATOM 3677 N N . ALA B 1 166 ? 6.457 34.688 15.258 1 97.62 166 ALA B N 1
ATOM 3678 C CA . ALA B 1 166 ? 7.137 35.406 14.18 1 97.62 166 ALA B CA 1
ATOM 3679 C C . ALA B 1 166 ? 6.289 35.406 12.906 1 97.62 166 ALA B C 1
ATOM 3681 O O . ALA B 1 166 ? 6.613 36.125 11.945 1 97.62 166 ALA B O 1
ATOM 3682 N N . LEU B 1 167 ? 5.172 34.719 12.859 1 96.94 167 LEU B N 1
ATOM 3683 C CA . LEU B 1 167 ? 4.355 34.625 11.656 1 96.94 167 LEU B CA 1
ATOM 3684 C C . LEU B 1 167 ? 3.689 35.969 11.336 1 96.94 167 LEU B C 1
ATOM 3686 O O . LEU B 1 167 ? 2.9 36.469 12.141 1 96.94 167 LEU B O 1
ATOM 3690 N N . GLU B 1 168 ? 4.047 36.531 10.258 1 95.31 168 GLU B N 1
ATOM 3691 C CA . GLU B 1 168 ? 3.414 37.75 9.742 1 95.31 168 GLU B CA 1
ATOM 3692 C C . GLU B 1 168 ? 2.795 37.5 8.367 1 95.31 168 GLU B C 1
ATOM 3694 O O . GLU B 1 168 ? 1.604 37.75 8.164 1 95.31 168 GLU B O 1
ATOM 3699 N N . GLN B 1 169 ? 3.562 37.094 7.457 1 94.12 169 GLN B N 1
ATOM 3700 C CA . GLN B 1 169 ? 3.141 36.562 6.172 1 94.12 169 GLN B CA 1
ATOM 3701 C C . GLN B 1 169 ? 3.336 35.031 6.121 1 94.12 169 GLN B C 1
ATOM 3703 O O . GLN B 1 169 ? 4.379 34.531 6.543 1 94.12 169 GLN B O 1
ATOM 3708 N N . SER B 1 170 ? 2.229 34.406 5.711 1 95.31 170 SER B N 1
ATOM 3709 C CA . SER B 1 170 ? 2.318 32.938 5.777 1 95.31 170 SER B CA 1
ATOM 3710 C C . SER B 1 170 ? 1.507 32.281 4.664 1 95.31 170 SER B C 1
ATOM 3712 O O . SER B 1 170 ? 1.149 32.938 3.682 1 95.31 170 SER B O 1
ATOM 3714 N N . HIS B 1 171 ? 1.483 31.016 4.641 1 95.81 171 HIS B N 1
ATOM 3715 C CA . HIS B 1 171 ? 0.696 30.188 3.738 1 95.81 171 HIS B CA 1
ATOM 3716 C C . HIS B 1 171 ? -0.093 29.125 4.508 1 95.81 171 HIS B C 1
ATOM 3718 O O . HIS B 1 171 ? 0.196 28.859 5.676 1 95.81 171 HIS B O 1
ATOM 3724 N N . PRO B 1 172 ? -1.055 28.5 3.9 1 97.12 172 PRO B N 1
ATOM 3725 C CA . PRO B 1 172 ? -2.037 27.688 4.617 1 97.12 172 PRO B CA 1
ATOM 3726 C C . PRO B 1 172 ? -1.397 26.516 5.375 1 97.12 172 PRO B C 1
ATOM 3728 O O . PRO B 1 172 ? -1.75 26.266 6.527 1 97.12 172 PRO B O 1
ATOM 3731 N N . TYR B 1 173 ? -0.461 25.844 4.828 1 96.12 173 TYR B N 1
ATOM 3732 C CA . TYR B 1 173 ? 0.12 24.688 5.484 1 96.12 173 TYR B CA 1
ATOM 3733 C C . TYR B 1 173 ? 0.879 25.078 6.742 1 96.12 173 TYR B C 1
ATOM 3735 O O . TYR B 1 173 ? 0.916 24.344 7.719 1 96.12 173 TYR B O 1
ATOM 3743 N N . GLU B 1 174 ? 1.535 26.188 6.711 1 96.69 174 GLU B N 1
ATOM 3744 C CA . GLU B 1 174 ? 2.225 26.688 7.898 1 96.69 174 GLU B CA 1
ATOM 3745 C C . GLU B 1 174 ? 1.231 27.062 9 1 96.69 174 GLU B C 1
ATOM 3747 O O . GLU B 1 174 ? 1.484 26.812 10.18 1 96.69 174 GLU B O 1
ATOM 3752 N N . ILE B 1 175 ? 0.126 27.625 8.594 1 98.31 175 ILE B N 1
ATOM 3753 C CA . ILE B 1 175 ? -0.926 27.969 9.547 1 98.31 175 ILE B CA 1
ATOM 3754 C C . ILE B 1 175 ? -1.504 26.703 10.156 1 98.31 175 ILE B C 1
ATOM 3756 O O . ILE B 1 175 ? -1.742 26.625 11.367 1 98.31 175 ILE B O 1
ATOM 3760 N N . GLU B 1 176 ? -1.715 25.703 9.312 1 98.19 176 GLU B N 1
ATOM 3761 C CA . GLU B 1 176 ? -2.199 24.422 9.812 1 98.19 176 GLU B CA 1
ATOM 3762 C C . GLU B 1 176 ? -1.238 23.828 10.844 1 98.19 176 GLU B C 1
ATOM 3764 O O . GLU B 1 176 ? -1.669 23.281 11.859 1 98.19 176 GLU B O 1
ATOM 3769 N N . ALA B 1 177 ? 0.014 23.938 10.562 1 98.31 177 ALA B N 1
ATOM 3770 C CA . ALA B 1 177 ? 1.022 23.438 11.492 1 98.31 177 ALA B CA 1
ATOM 3771 C C . ALA B 1 177 ? 0.991 24.203 12.805 1 98.31 177 ALA B C 1
ATOM 3773 O O . ALA B 1 177 ? 1.121 23.625 13.883 1 98.31 177 ALA B O 1
ATOM 3774 N N . ALA B 1 178 ? 0.858 25.5 12.688 1 98.81 178 ALA B N 1
ATOM 3775 C CA . ALA B 1 178 ? 0.784 26.344 13.875 1 98.81 178 ALA B CA 1
ATOM 3776 C C . ALA B 1 178 ? -0.404 25.969 14.75 1 98.81 178 ALA B C 1
ATOM 3778 O O . ALA B 1 178 ? -0.262 25.812 15.969 1 98.81 178 ALA B O 1
ATOM 3779 N N . ILE B 1 179 ? -1.514 25.766 14.133 1 98.75 179 ILE B N 1
ATOM 3780 C CA . ILE B 1 179 ? -2.711 25.453 14.906 1 98.75 179 ILE B CA 1
ATOM 3781 C C . ILE B 1 179 ? -2.578 24.062 15.516 1 98.75 179 ILE B C 1
ATOM 3783 O O . ILE B 1 179 ? -3.045 23.812 16.625 1 98.75 179 ILE B O 1
ATOM 3787 N N . ALA B 1 180 ? -1.986 23.141 14.758 1 98.5 180 ALA B N 1
ATOM 3788 C CA . ALA B 1 180 ? -1.742 21.812 15.305 1 98.5 180 ALA B CA 1
ATOM 3789 C C . ALA B 1 180 ? -0.917 21.891 16.594 1 98.5 180 ALA B C 1
ATOM 3791 O O . ALA B 1 180 ? -1.173 21.156 17.547 1 98.5 180 ALA B O 1
ATOM 3792 N N . PHE B 1 181 ? 0.061 22.75 16.625 1 98.88 181 PHE B N 1
ATOM 3793 C CA . PHE B 1 181 ? 0.863 22.969 17.828 1 98.88 181 PHE B CA 1
ATOM 3794 C C . PHE B 1 181 ? 0.028 23.625 18.922 1 98.88 181 PHE B C 1
ATOM 3796 O O . PHE B 1 181 ? -0.024 23.125 20.047 1 98.88 181 PHE B O 1
ATOM 3803 N N . LEU B 1 182 ? -0.68 24.641 18.562 1 98.88 182 LEU B N 1
ATOM 3804 C CA . LEU B 1 182 ? -1.395 25.453 19.547 1 98.88 182 LEU B CA 1
ATOM 3805 C C . LEU B 1 182 ? -2.518 24.656 20.188 1 98.88 182 LEU B C 1
ATOM 3807 O O . LEU B 1 182 ? -2.811 24.828 21.375 1 98.88 182 LEU B O 1
ATOM 3811 N N . ASP B 1 183 ? -3.133 23.828 19.422 1 98.56 183 ASP B N 1
ATOM 3812 C CA . ASP B 1 183 ? -4.211 23 19.953 1 98.56 183 ASP B CA 1
ATOM 3813 C C . ASP B 1 183 ? -3.705 22.078 21.047 1 98.56 183 ASP B C 1
ATOM 3815 O O . ASP B 1 183 ? -4.48 21.625 21.891 1 98.56 183 ASP B O 1
ATOM 3819 N N . GLY B 1 184 ? -2.422 21.781 21.062 1 98.06 184 GLY B N 1
ATOM 3820 C CA . GLY B 1 184 ? -1.887 20.844 22.031 1 98.06 184 GLY B CA 1
ATOM 3821 C C . GLY B 1 184 ? -0.994 21.5 23.078 1 98.06 184 GLY B C 1
ATOM 3822 O O . GLY B 1 184 ? -0.583 20.859 24.047 1 98.06 184 GLY B O 1
ATOM 3823 N N . ALA B 1 185 ? -0.722 22.797 22.938 1 98.12 185 ALA B N 1
ATOM 3824 C CA . ALA B 1 185 ? 0.22 23.5 23.812 1 98.12 185 ALA B CA 1
ATOM 3825 C C . ALA B 1 185 ? -0.302 23.562 25.234 1 98.12 185 ALA B C 1
ATOM 3827 O O . ALA B 1 185 ? -1.465 23.906 25.469 1 98.12 185 ALA B O 1
ATOM 3828 N N . PRO B 1 186 ? 0.552 23.312 26.156 1 97.12 186 PRO B N 1
ATOM 3829 C CA . PRO B 1 186 ? 0.099 23.312 27.547 1 97.12 186 PRO B CA 1
ATOM 3830 C C . PRO B 1 186 ? -0.321 24.688 28.047 1 97.12 186 PRO B C 1
ATOM 3832 O O . PRO B 1 186 ? -1.269 24.812 28.828 1 97.12 186 PRO B O 1
ATOM 3835 N N . ASP B 1 187 ? 0.396 25.734 27.719 1 97.88 187 ASP B N 1
ATOM 3836 C CA . ASP B 1 187 ? -0.002 27.094 28.062 1 97.88 187 ASP B CA 1
ATOM 3837 C C . ASP B 1 187 ? -1.227 27.531 27.25 1 97.88 187 ASP B C 1
ATOM 3839 O O . ASP B 1 187 ? -1.096 28.172 26.219 1 97.88 187 ASP B O 1
ATOM 3843 N N . ARG B 1 188 ? -2.352 27.266 27.797 1 98.25 188 ARG B N 1
ATOM 3844 C CA .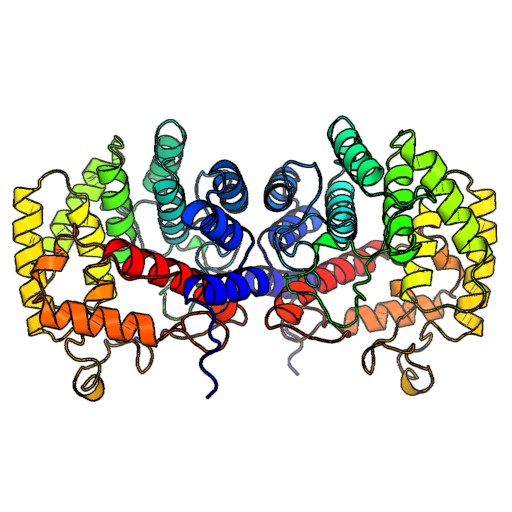 ARG B 1 188 ? -3.604 27.438 27.062 1 98.25 188 ARG B CA 1
ATOM 3845 C C . ARG B 1 188 ? -3.906 28.906 26.797 1 98.25 188 ARG B C 1
ATOM 3847 O O . ARG B 1 188 ? -4.398 29.266 25.734 1 98.25 188 ARG B O 1
ATOM 3854 N N . THR B 1 189 ? -3.658 29.719 27.734 1 98.5 189 THR B N 1
ATOM 3855 C CA . THR B 1 189 ? -3.924 31.141 27.578 1 98.5 189 THR B CA 1
ATOM 3856 C C . THR B 1 189 ? -3.076 31.734 26.453 1 98.5 189 THR B C 1
ATOM 3858 O O . THR B 1 189 ? -3.59 32.469 25.609 1 98.5 189 THR B O 1
ATOM 3861 N N . ARG B 1 190 ? -1.815 31.422 26.516 1 98.69 190 ARG B N 1
ATOM 3862 C CA . ARG B 1 190 ? -0.922 31.891 25.453 1 98.69 190 ARG B CA 1
ATOM 3863 C C . ARG B 1 190 ? -1.341 31.344 24.094 1 98.69 190 ARG B C 1
ATOM 3865 O O . ARG B 1 190 ? -1.293 32.031 23.094 1 98.69 190 ARG B O 1
ATOM 3872 N N . ALA B 1 191 ? -1.708 30.078 24.062 1 98.81 191 ALA B N 1
ATOM 3873 C CA . ALA B 1 191 ? -2.143 29.438 22.828 1 98.81 191 ALA B CA 1
ATOM 3874 C C . ALA B 1 191 ? -3.373 30.125 22.25 1 98.81 191 ALA B C 1
ATOM 3876 O O . ALA B 1 191 ? -3.453 30.359 21.031 1 98.81 191 ALA B O 1
ATOM 3877 N N . GLU B 1 192 ? -4.328 30.453 23.078 1 98.62 192 GLU B N 1
ATOM 3878 C CA . GLU B 1 192 ? -5.551 31.109 22.641 1 98.62 192 GLU B CA 1
ATOM 3879 C C . GLU B 1 192 ? -5.25 32.5 22.047 1 98.62 192 GLU B C 1
ATOM 3881 O O . GLU B 1 192 ? -5.805 32.844 21.016 1 98.62 192 GLU B O 1
ATOM 3886 N N . ARG B 1 193 ? -4.375 33.219 22.703 1 98.56 193 ARG B N 1
ATOM 3887 C CA . ARG B 1 193 ? -3.994 34.531 22.203 1 98.56 193 ARG B CA 1
ATOM 3888 C C . ARG B 1 193 ? -3.299 34.406 20.844 1 98.56 193 ARG B C 1
ATOM 3890 O O . ARG B 1 193 ? -3.592 35.188 19.938 1 98.56 193 ARG B O 1
ATOM 3897 N N . ALA B 1 194 ? -2.385 33.531 20.797 1 98.75 194 ALA B N 1
ATOM 3898 C CA . ALA B 1 194 ? -1.669 33.312 19.531 1 98.75 194 ALA B CA 1
ATOM 3899 C C . ALA B 1 194 ? -2.623 32.875 18.422 1 98.75 194 ALA B C 1
ATOM 3901 O O . ALA B 1 194 ? -2.498 33.344 17.281 1 98.75 194 ALA B O 1
ATOM 3902 N N . ALA B 1 195 ? -3.527 32.031 18.734 1 98.81 195 ALA B N 1
ATOM 3903 C CA . ALA B 1 195 ? -4.508 31.562 17.766 1 98.81 195 ALA B CA 1
ATOM 3904 C C . ALA B 1 195 ? -5.379 32.719 17.266 1 98.81 195 ALA B C 1
ATOM 3906 O O . ALA B 1 195 ? -5.699 32.781 16.078 1 98.81 195 ALA B O 1
ATOM 3907 N N . ASP B 1 196 ? -5.801 33.531 18.188 1 98.5 196 ASP B N 1
ATOM 3908 C CA . ASP B 1 196 ? -6.605 34.688 17.797 1 98.5 196 ASP B CA 1
ATOM 3909 C C . ASP B 1 196 ? -5.855 35.562 16.797 1 98.5 196 ASP B C 1
ATOM 3911 O O . ASP B 1 196 ? -6.441 36.031 15.812 1 98.5 196 ASP B O 1
ATOM 3915 N N . ARG B 1 197 ? -4.633 35.75 17.125 1 98.44 197 ARG B N 1
ATOM 3916 C CA . ARG B 1 197 ? -3.803 36.531 16.203 1 98.44 197 ARG B CA 1
ATOM 3917 C C . ARG B 1 197 ? -3.709 35.844 14.844 1 98.44 197 ARG B C 1
ATOM 3919 O O . ARG B 1 197 ? -3.805 36.5 13.805 1 98.44 197 ARG B O 1
ATOM 3926 N N . LEU B 1 198 ? -3.5 34.594 14.789 1 98.56 198 LEU B N 1
ATOM 3927 C CA . LEU B 1 198 ? -3.416 33.812 13.555 1 98.56 198 LEU B CA 1
ATOM 3928 C C . LEU B 1 198 ? -4.719 33.906 12.766 1 98.56 198 LEU B C 1
ATOM 3930 O O . LEU B 1 198 ? -4.703 33.938 11.531 1 98.56 198 LEU B O 1
ATOM 3934 N N . GLY B 1 199 ? -5.828 33.844 13.484 1 98.56 199 GLY B N 1
ATOM 3935 C CA . GLY B 1 199 ? -7.117 33.969 12.82 1 98.56 199 GLY B CA 1
ATOM 3936 C C . GLY B 1 199 ? -7.258 35.281 12.039 1 98.56 199 GLY B C 1
ATOM 3937 O O . GLY B 1 199 ? -7.758 35.25 10.906 1 98.56 199 GLY B O 1
ATOM 3938 N N . ARG B 1 200 ? -6.824 36.344 12.641 1 98.12 200 ARG B N 1
ATOM 3939 C CA . ARG B 1 200 ? -6.832 37.625 11.945 1 98.12 200 ARG B CA 1
ATOM 3940 C C . ARG B 1 200 ? -5.918 37.594 10.727 1 98.12 200 ARG B C 1
ATOM 3942 O O . ARG B 1 200 ? -6.258 38.125 9.672 1 98.12 200 ARG B O 1
ATOM 3949 N N . LEU B 1 201 ? -4.801 36.969 10.914 1 98 201 L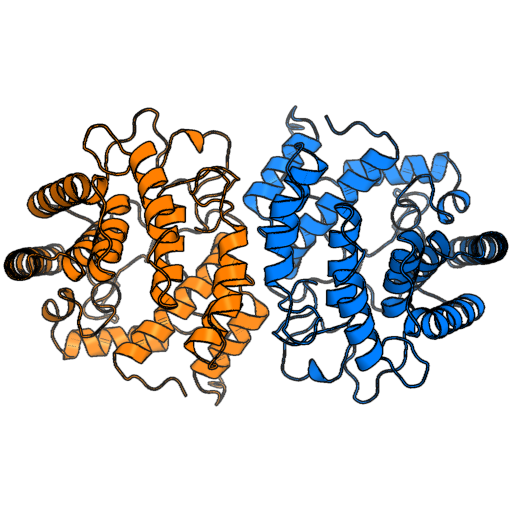EU B N 1
ATOM 3950 C CA . LEU B 1 201 ? -3.859 36.844 9.812 1 98 201 LEU B CA 1
ATOM 3951 C C . LEU B 1 201 ? -4.48 36.031 8.664 1 98 201 LEU B C 1
ATOM 3953 O O . LEU B 1 201 ? -4.367 36.438 7.504 1 98 201 LEU B O 1
ATOM 3957 N N . VAL B 1 202 ? -5.16 34.938 8.906 1 98.25 202 VAL B N 1
ATOM 3958 C CA . VAL B 1 202 ? -5.777 34.062 7.93 1 98.25 202 VAL B CA 1
ATOM 3959 C C . VAL B 1 202 ? -6.867 34.812 7.16 1 98.25 202 VAL B C 1
ATOM 3961 O O . VAL B 1 202 ? -6.93 34.719 5.934 1 98.25 202 VAL B O 1
ATOM 3964 N N . ARG B 1 203 ? -7.707 35.531 7.906 1 97.44 203 ARG B N 1
ATOM 3965 C CA . ARG B 1 203 ? -8.766 36.281 7.258 1 97.44 203 ARG B CA 1
ATOM 3966 C C . ARG B 1 203 ? -8.188 37.438 6.445 1 97.44 203 ARG B C 1
ATOM 3968 O O . ARG B 1 203 ? -8.594 37.656 5.305 1 97.44 203 ARG B O 1
ATOM 3975 N N . GLY B 1 204 ? -7.215 38.125 7.062 1 97.12 204 GLY B N 1
ATOM 3976 C CA . GLY B 1 204 ? -6.617 39.281 6.406 1 97.12 204 GLY B CA 1
ATOM 3977 C C . GLY B 1 204 ? -5.891 38.906 5.121 1 97.12 204 GLY B C 1
ATOM 3978 O O . GLY B 1 204 ? -5.945 39.656 4.145 1 97.12 204 GLY B O 1
ATOM 3979 N N . GLN B 1 205 ? -5.242 37.844 5.129 1 97.38 205 GLN B N 1
ATOM 3980 C CA . GLN B 1 205 ? -4.449 37.406 3.973 1 97.38 205 GLN B CA 1
ATOM 3981 C C . GLN B 1 205 ? -5.254 36.5 3.061 1 97.38 205 GLN B C 1
ATOM 3983 O O . GLN B 1 205 ? -4.715 35.938 2.104 1 97.38 205 GLN B O 1
ATOM 3988 N N . ARG B 1 206 ? -6.488 36.219 3.359 1 97.62 206 ARG B N 1
ATOM 3989 C CA . ARG B 1 206 ? -7.418 35.438 2.564 1 97.62 206 ARG B CA 1
ATOM 3990 C C . ARG B 1 206 ? -6.875 34.031 2.322 1 97.62 206 ARG B C 1
ATOM 3992 O O . ARG B 1 206 ? -6.875 33.531 1.188 1 97.62 206 ARG B O 1
ATOM 3999 N N . LEU B 1 207 ? -6.445 33.406 3.393 1 97.81 207 LEU B N 1
ATOM 4000 C CA . LEU B 1 207 ? -5.84 32.094 3.318 1 97.81 207 LEU B CA 1
ATOM 4001 C C . LEU B 1 207 ? -6.902 31 3.43 1 97.81 207 LEU B C 1
ATOM 4003 O O . LEU B 1 207 ? -6.602 29.828 3.264 1 97.81 207 LEU B O 1
ATOM 4007 N N . ALA B 1 208 ? -8.141 31.359 3.682 1 98.44 208 ALA B N 1
ATOM 4008 C CA . ALA B 1 208 ? -9.273 30.438 3.748 1 98.44 208 ALA B CA 1
ATOM 4009 C C . ALA B 1 208 ? -10.422 30.906 2.861 1 98.44 208 ALA B C 1
ATOM 4011 O O . ALA B 1 208 ? -10.852 32.062 2.957 1 98.44 208 ALA B O 1
ATOM 4012 N N . VAL B 1 209 ? -10.914 30.031 2.027 1 98.44 209 VAL B N 1
ATOM 4013 C CA . VAL B 1 209 ? -12.094 30.328 1.218 1 98.44 209 VAL B CA 1
ATOM 4014 C C . VAL B 1 209 ? -13.344 30.234 2.082 1 98.44 209 VAL B C 1
ATOM 4016 O O . VAL B 1 209 ? -13.805 29.141 2.412 1 98.44 209 VAL B O 1
ATOM 4019 N N . LEU B 1 210 ? -13.961 31.312 2.375 1 98.25 210 LEU B N 1
ATOM 4020 C CA . LEU B 1 210 ? -15.062 31.375 3.326 1 98.25 210 LEU B CA 1
ATOM 4021 C C . LEU B 1 210 ? -16.391 31.016 2.652 1 98.25 210 LEU B C 1
ATOM 4023 O O . LEU B 1 210 ? -17.328 30.609 3.32 1 98.25 210 LEU B O 1
ATOM 4027 N N . ASP B 1 211 ? -16.453 31.219 1.327 1 97.75 211 ASP B N 1
ATOM 4028 C CA . ASP B 1 211 ? -17.578 30.844 0.489 1 97.75 211 ASP B CA 1
ATOM 4029 C C . ASP B 1 211 ? -17.109 30.031 -0.722 1 97.75 211 ASP B C 1
ATOM 4031 O O . ASP B 1 211 ? -16.625 30.594 -1.704 1 97.75 211 ASP B O 1
ATOM 4035 N N . PRO B 1 212 ? -17.328 28.781 -0.681 1 97 212 PRO B N 1
ATOM 4036 C CA . PRO B 1 212 ? -16.859 27.922 -1.775 1 97 212 PRO B CA 1
ATOM 4037 C C . PRO B 1 212 ? -17.375 28.391 -3.141 1 97 212 PRO B C 1
ATOM 4039 O O . PRO B 1 212 ? -16.703 28.188 -4.156 1 97 212 PRO B O 1
ATOM 4042 N N . ALA B 1 213 ? -18.484 29 -3.219 1 96.62 213 ALA B N 1
ATOM 4043 C CA . ALA B 1 213 ? -19.047 29.5 -4.473 1 96.62 213 ALA B CA 1
ATOM 4044 C C . ALA B 1 213 ? -18.219 30.656 -5.027 1 96.62 213 ALA B C 1
ATOM 4046 O O . ALA B 1 213 ? -18.297 30.969 -6.215 1 96.62 213 ALA B O 1
ATOM 4047 N N . ARG B 1 214 ? -17.391 31.219 -4.215 1 96.75 214 ARG B N 1
ATOM 4048 C CA . ARG B 1 214 ? -16.562 32.344 -4.613 1 96.75 214 ARG B CA 1
ATOM 4049 C C . ARG B 1 214 ? -15.086 32 -4.582 1 96.75 214 ARG B C 1
ATOM 4051 O O . ARG B 1 214 ? -14.242 32.875 -4.336 1 96.75 214 ARG B O 1
ATOM 4058 N N . ARG B 1 215 ? -14.797 30.844 -4.684 1 95.38 215 ARG B N 1
ATOM 4059 C CA . ARG B 1 215 ? -13.438 30.328 -4.598 1 95.38 215 ARG B CA 1
ATOM 4060 C C . ARG B 1 215 ? -12.5 31.078 -5.547 1 95.38 215 ARG B C 1
ATOM 4062 O O . ARG B 1 215 ? -11.336 31.297 -5.227 1 95.38 215 ARG B O 1
ATOM 4069 N N . ALA B 1 216 ? -12.977 31.5 -6.684 1 94.56 216 ALA B N 1
ATOM 4070 C CA . ALA B 1 216 ? -12.18 32.156 -7.719 1 94.56 216 ALA B CA 1
ATOM 4071 C C . ALA B 1 216 ? -11.617 33.5 -7.227 1 94.56 216 ALA B C 1
ATOM 4073 O O . ALA B 1 216 ? -10.641 34 -7.773 1 94.56 216 ALA B O 1
ATOM 4074 N N . GLU B 1 217 ? -12.219 34 -6.203 1 94.81 217 GLU B N 1
ATOM 4075 C CA . GLU B 1 217 ? -11.82 35.312 -5.672 1 94.81 217 GLU B CA 1
ATOM 4076 C C . GLU B 1 217 ? -10.648 35.188 -4.699 1 94.81 217 GLU B C 1
ATOM 4078 O O . GLU B 1 217 ? -10.062 36.188 -4.285 1 94.81 217 GLU B O 1
ATOM 4083 N N . TYR B 1 218 ? -10.344 34.031 -4.324 1 96.25 218 TYR B N 1
ATOM 4084 C CA . TYR B 1 218 ? -9.273 33.812 -3.359 1 96.25 218 TYR B CA 1
ATOM 4085 C C . TYR B 1 218 ? -7.992 33.375 -4.062 1 96.25 218 TYR B C 1
ATOM 4087 O O . TYR B 1 218 ? -8.023 32.531 -4.969 1 96.25 218 TYR B O 1
ATOM 4095 N N . PRO B 1 219 ? -6.902 33.938 -3.656 1 94.5 219 PRO B N 1
ATOM 4096 C CA . PRO B 1 219 ? -5.633 33.531 -4.262 1 94.5 219 PRO B CA 1
ATOM 4097 C C . PRO B 1 219 ? -5.184 32.125 -3.809 1 94.5 219 PRO B C 1
ATOM 4099 O O . PRO B 1 219 ? -5.477 31.719 -2.686 1 94.5 219 PRO B O 1
ATOM 4102 N N . VAL B 1 220 ? -4.488 31.422 -4.699 1 95.06 220 VAL B N 1
ATOM 4103 C CA . VAL B 1 220 ? -3.76 30.219 -4.328 1 95.06 220 VAL B CA 1
ATOM 4104 C C . VAL B 1 220 ? -2.348 30.578 -3.875 1 95.06 220 VAL B C 1
ATOM 4106 O O . VAL B 1 220 ? -1.696 31.438 -4.484 1 95.06 220 VAL B O 1
ATOM 4109 N N . ALA B 1 221 ? -1.89 29.969 -2.795 1 92.75 221 ALA B N 1
ATOM 4110 C CA . ALA B 1 221 ? -0.572 30.312 -2.26 1 92.75 221 ALA B CA 1
ATOM 4111 C C . ALA B 1 221 ? 0.527 29.969 -3.266 1 92.75 221 ALA B C 1
ATOM 4113 O O . ALA B 1 221 ? 0.427 29 -4.004 1 92.75 221 ALA B O 1
ATOM 4114 N N . PRO B 1 222 ? 1.541 30.797 -3.326 1 91 222 PRO B N 1
ATOM 4115 C CA . PRO B 1 222 ? 2.652 30.5 -4.234 1 91 222 PRO B CA 1
ATOM 4116 C C . PRO B 1 222 ? 3.223 29.109 -4.047 1 91 222 PRO B C 1
ATOM 4118 O O . PRO B 1 222 ? 3.424 28.656 -2.91 1 91 222 PRO B O 1
ATOM 4121 N N . GLY B 1 223 ? 3.389 28.453 -5.172 1 89.88 223 GLY B N 1
ATOM 4122 C CA . GLY B 1 223 ? 3.979 27.125 -5.117 1 89.88 223 GLY B CA 1
ATOM 4123 C C . GLY B 1 223 ? 2.947 26.016 -5.02 1 89.88 223 GLY B C 1
ATOM 4124 O O . GLY B 1 223 ? 3.27 24.844 -5.211 1 89.88 223 GLY B O 1
ATOM 4125 N N . TYR B 1 224 ? 1.73 26.406 -4.695 1 93.88 224 TYR B N 1
ATOM 4126 C CA . TYR B 1 224 ? 0.652 25.438 -4.609 1 93.88 224 TYR B CA 1
ATOM 4127 C C . TYR B 1 224 ? 0.12 25.078 -5.992 1 93.88 224 TYR B C 1
ATOM 4129 O O . TYR B 1 224 ? 0.401 25.781 -6.969 1 93.88 224 TYR B O 1
ATOM 4137 N N . ALA B 1 225 ? -0.564 23.953 -6.078 1 93.38 225 ALA B N 1
ATOM 4138 C CA . ALA B 1 225 ? -1.224 23.578 -7.328 1 93.38 225 ALA B CA 1
ATOM 4139 C C . ALA B 1 225 ? -2.428 24.469 -7.602 1 93.38 225 ALA B C 1
ATOM 4141 O O . ALA B 1 225 ? -3.018 25.031 -6.676 1 93.38 225 ALA B O 1
ATOM 4142 N N . PRO B 1 226 ? -2.748 24.5 -8.922 1 91.44 226 PRO B N 1
ATOM 4143 C CA . PRO B 1 226 ? -3.977 25.25 -9.219 1 91.44 226 PRO B CA 1
ATOM 4144 C C . PRO B 1 226 ? -5.191 24.688 -8.484 1 91.44 226 PRO B C 1
ATOM 4146 O O . PRO B 1 226 ? -5.398 23.484 -8.453 1 91.44 226 PRO B O 1
ATOM 4149 N N . GLY B 1 227 ? -5.879 25.531 -7.785 1 91.19 227 GLY B N 1
ATOM 4150 C CA . GLY B 1 227 ? -7.086 25.125 -7.09 1 91.19 227 GLY B CA 1
ATOM 4151 C C . GLY B 1 227 ? -6.82 24.562 -5.699 1 91.19 227 GLY B C 1
ATOM 4152 O O . GLY B 1 227 ? -7.746 24.141 -5.008 1 91.19 227 GLY B O 1
ATOM 4153 N N . GLU B 1 228 ? -5.578 24.547 -5.305 1 95.56 228 GLU B N 1
ATOM 4154 C CA . GLU B 1 228 ? -5.227 24.062 -3.977 1 95.56 228 GLU B CA 1
ATOM 4155 C C . GLU B 1 228 ? -5.566 25.078 -2.9 1 95.56 228 GLU B C 1
ATOM 4157 O O . GLU B 1 228 ? -4.672 25.609 -2.236 1 95.56 228 GLU B O 1
ATOM 4162 N N . HIS B 1 229 ? -6.855 25.297 -2.727 1 97.19 229 HIS B N 1
ATOM 4163 C CA . HIS B 1 229 ? -7.391 26.203 -1.723 1 97.19 229 HIS B CA 1
ATOM 4164 C C . HIS B 1 229 ? -7.664 25.469 -0.409 1 97.19 229 HIS B C 1
ATOM 4166 O O . HIS B 1 229 ? -7.766 24.25 -0.383 1 97.19 229 HIS B O 1
ATOM 4172 N N . HIS B 1 230 ? -7.711 26.234 0.589 1 98 230 HIS B N 1
ATOM 4173 C CA . HIS B 1 230 ? -8.062 25.734 1.913 1 98 230 HIS B CA 1
ATOM 4174 C C . HIS B 1 230 ? -9.352 26.375 2.42 1 98 230 HIS B C 1
ATOM 4176 O O . HIS B 1 230 ? -9.664 27.516 2.061 1 98 230 HIS B O 1
ATOM 4182 N N . PHE B 1 231 ? -10.086 25.656 3.111 1 98.56 231 PHE B N 1
ATOM 4183 C CA . PHE B 1 231 ? -11.383 26.047 3.637 1 98.56 231 PHE B CA 1
ATOM 4184 C C . PHE B 1 231 ? -11.383 26.031 5.16 1 98.56 231 PHE B C 1
ATOM 4186 O O . PHE B 1 231 ? -10.461 25.484 5.777 1 98.56 231 PHE B O 1
ATOM 4193 N N . PRO B 1 232 ? -12.367 26.609 5.777 1 98.81 232 PRO B N 1
ATOM 4194 C CA . PRO B 1 232 ? -12.438 26.656 7.238 1 98.81 232 PRO B CA 1
ATOM 4195 C C . PRO B 1 232 ? -12.25 25.281 7.887 1 98.81 232 PRO B C 1
ATOM 4197 O O . PRO B 1 232 ? -11.539 25.156 8.883 1 98.81 232 PRO B O 1
ATOM 4200 N N . HIS B 1 233 ? -12.789 24.25 7.25 1 98.62 233 HIS B N 1
ATOM 4201 C CA . HIS B 1 233 ? -12.711 22.922 7.844 1 98.62 233 HIS B CA 1
ATOM 4202 C C . HIS B 1 233 ? -11.281 22.375 7.793 1 98.62 233 HIS B C 1
ATOM 4204 O O . HIS B 1 233 ? -10.961 21.406 8.484 1 98.62 233 HIS B O 1
ATOM 4210 N N . ASP B 1 234 ? -10.453 22.922 6.984 1 98.25 234 ASP B N 1
ATOM 4211 C CA . ASP B 1 234 ? -9.062 22.469 6.902 1 98.25 234 ASP B CA 1
ATOM 4212 C C . ASP B 1 234 ? -8.273 22.938 8.125 1 98.25 234 ASP B C 1
ATOM 4214 O O . ASP B 1 234 ? -7.316 22.266 8.539 1 98.25 234 ASP B O 1
ATOM 4218 N N . TYR B 1 235 ? -8.633 24.094 8.664 1 98.69 235 TYR B N 1
ATOM 4219 C CA . TYR B 1 235 ? -7.984 24.641 9.852 1 98.69 235 TYR B CA 1
ATOM 4220 C C . TYR B 1 235 ? -8.664 24.156 11.125 1 98.69 235 TYR B C 1
ATOM 4222 O O . TYR B 1 235 ? -8 23.719 12.062 1 98.69 235 TYR B O 1
ATOM 4230 N N . ALA B 1 236 ? -9.961 24.266 11.117 1 98.62 236 ALA B N 1
ATOM 4231 C CA . ALA B 1 236 ? -10.781 23.828 12.242 1 98.62 236 ALA B CA 1
ATOM 4232 C C . ALA B 1 236 ? -11.352 22.438 12 1 98.62 236 ALA B C 1
ATOM 4234 O O . ALA B 1 236 ? -12.562 22.266 11.82 1 98.62 236 ALA B O 1
ATOM 4235 N N . ARG B 1 237 ? -10.57 21.438 12.148 1 97 237 ARG B N 1
ATOM 4236 C CA . ARG B 1 237 ? -10.938 20.078 11.781 1 97 237 ARG B CA 1
ATOM 4237 C C . ARG B 1 237 ? -11.914 19.484 12.797 1 97 237 ARG B C 1
ATOM 4239 O O . ARG B 1 237 ? -12.633 18.531 12.492 1 97 237 ARG B O 1
ATOM 4246 N N . THR B 1 238 ? -11.891 20.016 13.984 1 97.88 238 THR B N 1
ATOM 4247 C CA . THR B 1 238 ? -12.812 19.625 15.039 1 97.88 238 THR B CA 1
ATOM 4248 C C . THR B 1 238 ? -13.398 20.859 15.727 1 97.88 238 THR B C 1
ATOM 4250 O O . THR B 1 238 ? -12.789 21.938 15.703 1 97.88 238 THR B O 1
ATOM 4253 N N . PRO B 1 239 ? -14.562 20.703 16.344 1 97.94 239 PRO B N 1
ATOM 4254 C CA . PRO B 1 239 ? -15.156 21.844 17.047 1 97.94 239 PRO B CA 1
ATOM 4255 C C . PRO B 1 239 ? -14.305 22.328 18.219 1 97.94 239 PRO B C 1
ATOM 4257 O O . PRO B 1 239 ? -14.445 23.469 18.656 1 97.94 239 PRO B O 1
ATOM 4260 N N . GLY B 1 240 ? -13.398 21.531 18.688 1 97.5 240 GLY B N 1
ATOM 4261 C CA . GLY B 1 240 ? -12.578 21.891 19.844 1 97.5 240 GLY B CA 1
ATOM 4262 C C . GLY B 1 240 ? -11.297 22.594 19.453 1 97.5 240 GLY B C 1
ATOM 4263 O O . GLY B 1 240 ? -10.562 23.078 20.328 1 97.5 240 GLY B O 1
ATOM 4264 N N . SER B 1 241 ? -11.016 22.672 18.25 1 98.56 241 SER B N 1
ATOM 4265 C CA . SER B 1 241 ? -9.805 23.359 17.781 1 98.56 241 SER B CA 1
ATOM 4266 C C . SER B 1 241 ? -9.875 24.859 18.078 1 98.56 241 SER B C 1
ATOM 4268 O O . SER B 1 241 ? -10.945 25.453 18 1 98.56 241 SER B O 1
ATOM 4270 N N . LEU B 1 242 ? -8.742 25.438 18.328 1 98.75 242 LEU B N 1
ATOM 4271 C CA . LEU B 1 242 ? -8.656 26.875 18.531 1 98.75 242 LEU B CA 1
ATOM 4272 C C . LEU B 1 242 ? -9.016 27.641 17.25 1 98.75 242 LEU B C 1
ATOM 4274 O O . LEU B 1 242 ? -9.461 28.781 17.312 1 98.75 242 LEU B O 1
ATOM 4278 N N . ALA B 1 243 ? -8.859 27.031 16.125 1 98.81 243 ALA B N 1
ATOM 4279 C CA . ALA B 1 243 ? -9.141 27.672 14.844 1 98.81 243 ALA B CA 1
ATOM 4280 C C . ALA B 1 243 ? -10.648 27.812 14.625 1 98.81 243 ALA B C 1
ATOM 4282 O O . ALA B 1 243 ? -11.078 28.547 13.734 1 98.81 243 ALA B O 1
ATOM 4283 N N . ARG B 1 244 ? -11.438 27.078 15.398 1 98.69 244 ARG B N 1
ATOM 4284 C CA . ARG B 1 244 ? -12.891 27.156 15.234 1 98.69 244 ARG B CA 1
ATOM 4285 C C . ARG B 1 244 ? -13.383 28.594 15.359 1 98.69 244 ARG B C 1
ATOM 4287 O O . ARG B 1 244 ? -14.328 28.984 14.672 1 98.69 244 ARG B O 1
ATOM 4294 N N . ARG B 1 245 ? -12.789 29.344 16.172 1 97.69 245 ARG B N 1
ATOM 4295 C CA . ARG B 1 245 ? -13.234 30.688 16.484 1 97.69 245 ARG B CA 1
ATOM 4296 C C . ARG B 1 245 ? -12.883 31.656 15.359 1 97.69 245 ARG B C 1
ATOM 4298 O O . ARG B 1 245 ? -13.367 32.781 15.336 1 97.69 245 ARG B O 1
ATOM 4305 N N . TRP B 1 246 ? -12.086 31.188 14.453 1 98.75 246 TRP B N 1
ATOM 4306 C CA . TRP B 1 246 ? -11.695 32.062 13.344 1 98.75 246 TRP B CA 1
ATOM 4307 C C . TRP B 1 246 ? -12.875 32.312 12.414 1 98.75 246 TRP B C 1
ATOM 4309 O O . TRP B 1 246 ? -12.844 33.25 11.609 1 98.75 246 TRP B O 1
ATOM 4319 N N . PHE B 1 247 ? -13.875 31.484 12.523 1 98.62 247 PHE B N 1
ATOM 4320 C CA . PHE B 1 247 ? -14.938 31.469 11.523 1 98.62 247 PHE B CA 1
ATOM 4321 C C . PHE B 1 247 ? -16.312 31.531 12.195 1 98.62 247 PHE B C 1
ATOM 4323 O O . PHE B 1 247 ? -16.5 30.984 13.273 1 98.62 247 PHE B O 1
ATOM 4330 N N . THR B 1 248 ? -17.25 32.156 11.492 1 98.44 248 THR B N 1
ATOM 4331 C CA . THR B 1 248 ? -18.641 32.125 11.961 1 98.44 248 THR B CA 1
ATOM 4332 C C . THR B 1 248 ? -19.266 30.766 11.742 1 98.44 248 THR B C 1
ATOM 4334 O O . THR B 1 248 ? -18.734 29.953 10.977 1 98.44 248 THR B O 1
ATOM 4337 N N . ASP B 1 249 ? -20.359 30.531 12.438 1 98.19 249 ASP B N 1
ATOM 4338 C CA . ASP B 1 249 ? -21.078 29.281 12.242 1 98.19 249 ASP B CA 1
ATOM 4339 C C . ASP B 1 249 ? -21.484 29.109 10.781 1 98.19 249 ASP B C 1
ATOM 4341 O O . ASP B 1 249 ? -21.406 28.016 10.234 1 98.19 249 ASP B O 1
ATOM 4345 N N . GLU B 1 250 ? -21.922 30.172 10.188 1 98.38 250 GLU B N 1
ATOM 4346 C CA . GLU B 1 250 ? -22.359 30.125 8.797 1 98.38 250 GLU B CA 1
ATOM 4347 C C . GLU B 1 250 ? -21.203 29.75 7.867 1 98.38 250 GLU B C 1
ATOM 4349 O O . GLU B 1 250 ? -21.375 28.938 6.965 1 98.38 250 GLU B O 1
ATOM 4354 N N . GLU B 1 251 ? -20.078 30.391 8.047 1 98.56 251 GLU B N 1
ATOM 4355 C CA . GLU B 1 251 ? -18.891 30.109 7.238 1 98.56 251 GLU B CA 1
ATOM 4356 C C . GLU B 1 251 ? -18.469 28.656 7.371 1 98.56 251 GLU B C 1
ATOM 4358 O O . GLU B 1 251 ? -18.156 28 6.371 1 98.56 251 GLU B O 1
ATOM 4363 N N . LEU B 1 252 ? -18.438 28.156 8.57 1 98.56 252 LEU B N 1
ATOM 4364 C CA . LEU B 1 252 ? -18.047 26.781 8.812 1 98.56 252 LEU B CA 1
ATOM 4365 C C . LEU B 1 252 ? -19.062 25.812 8.227 1 98.56 252 LEU B C 1
ATOM 4367 O O . LEU B 1 252 ? -18.688 24.797 7.637 1 98.56 252 LEU B O 1
ATOM 4371 N N . GLU B 1 253 ? -20.359 26.125 8.375 1 98.12 253 GLU B N 1
ATOM 4372 C CA . GLU B 1 253 ? -21.406 25.25 7.824 1 98.12 253 GLU B CA 1
ATOM 4373 C C . GLU B 1 253 ? -21.281 25.156 6.305 1 98.12 253 GLU B C 1
ATOM 4375 O O . GLU B 1 253 ? -21.406 24.062 5.738 1 98.12 253 GLU B O 1
ATOM 4380 N N . ARG B 1 254 ? -21.047 26.266 5.656 1 98.31 254 ARG B N 1
ATOM 4381 C CA . ARG B 1 254 ? -20.828 26.25 4.215 1 98.31 254 ARG B CA 1
ATOM 4382 C C . ARG B 1 254 ? -19.625 25.406 3.838 1 98.31 254 ARG B C 1
ATOM 4384 O O . ARG B 1 254 ? -19.656 24.688 2.838 1 98.31 254 ARG B O 1
ATOM 4391 N N . SER B 1 255 ? -18.609 25.578 4.609 1 98.69 255 SER B N 1
ATOM 4392 C CA . SER B 1 255 ? -17.375 24.812 4.391 1 98.69 255 SER B CA 1
ATOM 4393 C C . SER B 1 255 ? -17.625 23.312 4.531 1 98.69 255 SER B C 1
ATOM 4395 O O . SER B 1 255 ? -17.156 22.516 3.717 1 98.69 255 SER B O 1
ATOM 4397 N N . LEU B 1 256 ? -18.359 22.906 5.562 1 98.62 256 LEU B N 1
ATOM 4398 C CA . LEU B 1 256 ? -18.656 21.5 5.805 1 98.62 256 LEU B CA 1
ATOM 4399 C C . LEU B 1 256 ? -19.578 20.953 4.723 1 98.62 256 LEU B C 1
ATOM 4401 O O . LEU B 1 256 ? -19.438 19.797 4.316 1 98.62 256 LEU B O 1
ATOM 4405 N N . ASP B 1 257 ? -20.547 21.766 4.258 1 98.25 257 ASP B N 1
ATOM 4406 C CA . ASP B 1 257 ? -21.391 21.359 3.129 1 98.25 257 ASP B CA 1
ATOM 4407 C C . ASP B 1 257 ? -20.547 21.109 1.884 1 98.25 257 ASP B C 1
ATOM 4409 O O . ASP B 1 257 ? -20.781 20.141 1.155 1 98.25 257 ASP B O 1
ATOM 4413 N N . HIS B 1 258 ? -19.641 22.016 1.72 1 98.25 258 HIS B N 1
ATOM 4414 C CA . HIS B 1 258 ? -18.734 21.859 0.589 1 98.25 258 HIS B CA 1
ATOM 4415 C C . HIS B 1 258 ? -17.922 20.578 0.703 1 98.25 258 HIS B C 1
ATOM 4417 O O . HIS B 1 258 ? -17.781 19.828 -0.271 1 98.25 258 HIS B O 1
ATOM 4423 N N . LEU B 1 259 ? -17.359 20.344 1.864 1 98.44 259 LEU B N 1
ATOM 4424 C CA . LEU B 1 259 ? -16.594 19.141 2.107 1 98.44 259 LEU B CA 1
ATOM 4425 C C . LEU B 1 259 ? -17.422 17.891 1.82 1 98.44 259 LEU B C 1
ATOM 4427 O O . LEU B 1 259 ? -16.969 16.969 1.137 1 98.44 259 LEU B O 1
ATOM 4431 N N . ALA B 1 260 ? -18.656 17.844 2.303 1 98.25 260 ALA B N 1
ATOM 4432 C CA . ALA B 1 260 ? -19.531 16.703 2.084 1 98.25 260 ALA B CA 1
ATOM 4433 C C . ALA B 1 260 ? -19.812 16.5 0.597 1 98.25 260 ALA B C 1
ATOM 4435 O O . ALA B 1 260 ? -19.844 15.367 0.107 1 98.25 260 ALA B O 1
ATOM 4436 N N . ALA B 1 261 ? -19.938 17.578 -0.106 1 97.5 261 ALA B N 1
ATOM 4437 C CA . ALA B 1 261 ? -20.328 17.531 -1.514 1 97.5 261 ALA B CA 1
ATOM 4438 C C . ALA B 1 261 ? -19.156 17.125 -2.396 1 97.5 261 ALA B C 1
ATOM 4440 O O . ALA B 1 261 ? -19.344 16.781 -3.566 1 97.5 261 ALA B O 1
ATOM 4441 N N . GLU B 1 262 ? -17.984 17.125 -1.825 1 97.62 262 GLU B N 1
ATOM 4442 C CA . GLU B 1 262 ? -16.781 16.844 -2.613 1 97.62 262 GLU B CA 1
ATOM 4443 C C . GLU B 1 262 ? -16.594 15.344 -2.807 1 97.62 262 GLU B C 1
ATOM 4445 O O . GLU B 1 262 ? -15.727 14.922 -3.58 1 97.62 262 GLU B O 1
ATOM 4450 N N . GLN B 1 263 ? -17.359 14.516 -2.104 1 98.44 263 GLN B N 1
ATOM 4451 C CA . GLN B 1 263 ? -17.234 13.078 -2.322 1 98.44 263 GLN B CA 1
ATOM 4452 C C . GLN B 1 263 ? -17.516 12.719 -3.777 1 98.44 263 GLN B C 1
ATOM 4454 O O . GLN B 1 263 ? -18.547 13.109 -4.328 1 98.44 263 GLN B O 1
ATOM 4459 N N . GLN B 1 264 ? -16.578 12.023 -4.383 1 98.19 264 GLN B N 1
ATOM 4460 C CA . GLN B 1 264 ? -16.688 11.688 -5.797 1 98.19 264 GLN B CA 1
ATOM 4461 C C . GLN B 1 264 ? -17.578 10.453 -6.004 1 98.19 264 GLN B C 1
ATOM 4463 O O . GLN B 1 264 ? -17.969 9.805 -5.035 1 98.19 264 GLN B O 1
ATOM 4468 N N . GLU B 1 265 ? -17.812 10.117 -7.227 1 97.06 265 GLU B N 1
ATOM 4469 C CA . GLU B 1 265 ? -18.703 9.023 -7.586 1 97.06 265 GLU B CA 1
ATOM 4470 C C . GLU B 1 265 ? -18.188 7.691 -7.059 1 97.06 265 GLU B C 1
ATOM 4472 O O . GLU B 1 265 ? -18.984 6.82 -6.68 1 97.06 265 GLU B O 1
ATOM 4477 N N . ASP B 1 266 ? -16.953 7.543 -6.945 1 96.75 266 ASP B N 1
ATOM 4478 C CA . ASP B 1 266 ? -16.375 6.277 -6.508 1 96.75 266 ASP B CA 1
ATOM 4479 C C . ASP B 1 266 ? -16.359 6.18 -4.98 1 96.75 266 ASP B C 1
ATOM 4481 O O . ASP B 1 266 ? -15.883 5.191 -4.422 1 96.75 266 ASP B O 1
ATOM 4485 N N . GLY B 1 267 ? -16.766 7.211 -4.348 1 98.06 267 GLY B N 1
ATOM 4486 C CA . GLY B 1 267 ? -16.922 7.184 -2.9 1 98.06 267 GLY B CA 1
ATOM 4487 C C . GLY B 1 267 ? -15.789 7.883 -2.166 1 98.06 267 GLY B C 1
ATOM 4488 O O . GLY B 1 267 ? -15.891 8.141 -0.964 1 98.06 267 GLY B O 1
ATOM 4489 N N . GLY B 1 268 ? -14.727 8.219 -2.812 1 98.31 268 GLY B N 1
ATOM 4490 C CA . GLY B 1 268 ? -13.586 8.875 -2.191 1 98.31 268 GLY B CA 1
ATOM 4491 C C . GLY B 1 268 ? -13.594 10.383 -2.377 1 98.31 268 GLY B C 1
ATOM 4492 O O . GLY B 1 268 ? -14.43 10.922 -3.104 1 98.31 268 GLY B O 1
ATOM 4493 N N . TRP B 1 269 ? -12.805 11.086 -1.682 1 98.44 269 TRP B N 1
ATOM 4494 C CA . TRP B 1 269 ? -12.562 12.516 -1.833 1 98.44 269 TRP B CA 1
ATOM 4495 C C . TRP B 1 269 ? -11.312 12.773 -2.668 1 98.44 269 TRP B C 1
ATOM 4497 O O . TRP B 1 269 ? -10.383 11.961 -2.674 1 98.44 269 TRP B O 1
ATOM 4507 N N . PRO B 1 270 ? -11.234 13.852 -3.359 1 97 270 PRO B N 1
ATOM 4508 C CA . PRO B 1 270 ? -10.109 14.125 -4.25 1 97 270 PRO B CA 1
ATOM 4509 C C . PRO B 1 270 ? -8.922 14.766 -3.527 1 97 270 PRO B C 1
ATOM 4511 O O . PRO B 1 270 ? -9.109 15.453 -2.521 1 97 270 PRO B O 1
ATOM 4514 N N . VAL B 1 271 ? -7.734 14.5 -4.016 1 95.25 271 VAL B N 1
ATOM 4515 C CA . VAL B 1 271 ? -6.562 15.289 -3.648 1 95.25 271 VAL B CA 1
ATOM 4516 C C . VAL B 1 271 ? -6.512 16.562 -4.5 1 95.25 271 VAL B C 1
ATOM 4518 O O . VAL B 1 271 ? -6.832 16.531 -5.691 1 95.25 271 VAL B O 1
ATOM 4521 N N . ASN B 1 272 ? -6.164 17.656 -3.945 1 92.06 272 ASN B N 1
ATOM 4522 C CA . ASN B 1 272 ? -6.176 18.922 -4.688 1 92.06 272 ASN B CA 1
ATOM 4523 C C . ASN B 1 272 ? -4.77 19.469 -4.867 1 92.06 272 ASN B C 1
ATOM 4525 O O . ASN B 1 272 ? -4.598 20.578 -5.391 1 92.06 272 ASN B O 1
ATOM 4529 N N . TRP B 1 273 ? -3.777 18.766 -4.379 1 92.62 273 TRP B N 1
ATOM 4530 C CA . TRP B 1 273 ? -2.395 19.203 -4.57 1 92.62 273 TRP B CA 1
ATOM 4531 C C . TRP B 1 273 ? -1.757 18.469 -5.746 1 92.62 273 TRP B C 1
ATOM 4533 O O . TRP B 1 273 ? -2.377 17.594 -6.352 1 92.62 273 TRP B O 1
ATOM 4543 N N . ARG B 1 274 ? -0.572 18.844 -6.035 1 91.94 274 ARG B N 1
ATOM 4544 C CA . ARG B 1 274 ? 0.112 18.391 -7.246 1 91.94 274 ARG B CA 1
ATOM 4545 C C . ARG B 1 274 ? 0.416 16.906 -7.188 1 91.94 274 ARG B C 1
ATOM 4547 O O . ARG B 1 274 ? 0.949 16.406 -6.188 1 91.94 274 ARG B O 1
ATOM 4554 N N . GLN B 1 275 ? 0.003 16.188 -8.164 1 92.5 275 GLN B N 1
ATOM 4555 C CA . GLN B 1 275 ? 0.358 14.773 -8.352 1 92.5 275 GLN B CA 1
ATOM 4556 C C . GLN B 1 275 ? 1.682 14.641 -9.094 1 92.5 275 GLN B C 1
ATOM 4558 O O . GLN B 1 275 ? 1.84 15.172 -10.195 1 92.5 275 GLN B O 1
ATOM 4563 N N . TRP B 1 276 ? 2.621 13.961 -8.539 1 93.88 276 TRP B N 1
ATOM 4564 C CA . TRP B 1 276 ? 3.965 13.992 -9.109 1 93.88 276 TRP B CA 1
ATOM 4565 C C . TRP B 1 276 ? 4.473 12.578 -9.391 1 93.88 276 TRP B C 1
ATOM 4567 O O . TRP B 1 276 ? 5.449 12.398 -10.125 1 93.88 276 TRP B O 1
ATOM 4577 N N . ALA B 1 277 ? 3.793 11.609 -8.844 1 92.75 277 ALA B N 1
ATOM 4578 C CA . ALA B 1 277 ? 4.191 10.211 -9.023 1 92.75 277 ALA B CA 1
ATOM 4579 C C . ALA B 1 277 ? 2.975 9.328 -9.266 1 92.75 277 ALA B C 1
ATOM 4581 O O . ALA B 1 277 ? 1.844 9.711 -8.961 1 92.75 277 ALA B O 1
ATOM 4582 N N . PRO B 1 278 ? 3.18 8.086 -9.789 1 88.38 278 PRO B N 1
ATOM 4583 C CA . PRO B 1 278 ? 2.07 7.188 -10.109 1 88.38 278 PRO B CA 1
ATOM 4584 C C . PRO B 1 278 ? 1.176 6.898 -8.906 1 88.38 278 PRO B C 1
ATOM 4586 O O . PRO B 1 278 ? -0.037 6.727 -9.062 1 88.38 278 PRO B O 1
ATOM 4589 N N . GLY B 1 279 ? 1.716 6.879 -7.781 1 91 279 GLY B N 1
ATOM 4590 C CA . GLY B 1 279 ? 0.956 6.449 -6.617 1 91 279 GLY B CA 1
ATOM 4591 C C . GLY B 1 279 ? 0.407 7.605 -5.805 1 91 279 GLY B C 1
ATOM 4592 O O . GLY B 1 279 ? -0.323 7.398 -4.832 1 91 279 GLY B O 1
ATOM 4593 N N . THR B 1 280 ? 0.637 8.836 -6.215 1 89.38 280 THR B N 1
ATOM 4594 C CA . THR B 1 280 ? 0.308 9.984 -5.379 1 89.38 280 THR B CA 1
ATOM 4595 C C . THR B 1 280 ? -1.196 10.055 -5.133 1 89.38 280 THR B C 1
ATOM 4597 O O . THR B 1 280 ? -1.638 10.172 -3.986 1 89.38 280 THR B O 1
ATOM 4600 N N . ALA B 1 281 ? -1.873 9.922 -6.203 1 92.12 281 ALA B N 1
ATOM 4601 C CA . ALA B 1 281 ? -3.322 10.023 -6.059 1 92.12 281 ALA B CA 1
ATOM 4602 C C . ALA B 1 281 ? -3.889 8.789 -5.363 1 92.12 281 ALA B C 1
ATOM 4604 O O . ALA B 1 281 ? -4.719 8.898 -4.461 1 92.12 281 ALA B O 1
ATOM 4605 N N . LEU B 1 282 ? -3.449 7.648 -5.719 1 94.75 282 LEU B N 1
ATOM 4606 C CA . LEU B 1 282 ? -3.986 6.391 -5.211 1 94.75 282 LEU B CA 1
ATOM 4607 C C . LEU B 1 282 ? -3.717 6.254 -3.715 1 94.75 282 LEU B C 1
ATOM 4609 O O . LEU B 1 282 ? -4.539 5.699 -2.98 1 94.75 282 LEU B O 1
ATOM 4613 N N . GLU B 1 283 ? -2.596 6.773 -3.279 1 96.69 283 GLU B N 1
ATOM 4614 C CA . GLU B 1 283 ? -2.234 6.695 -1.866 1 96.69 283 GLU B CA 1
ATOM 4615 C C . GLU B 1 283 ? -2.785 7.891 -1.091 1 96.69 283 GLU B C 1
ATOM 4617 O O . GLU B 1 283 ? -3.117 7.77 0.09 1 96.69 283 GLU B O 1
ATOM 4622 N N . GLY B 1 284 ? -2.912 9 -1.728 1 97.38 284 GLY B N 1
ATOM 4623 C CA . GLY B 1 284 ? -3.352 10.234 -1.084 1 97.38 284 GLY B CA 1
ATOM 4624 C C . GLY B 1 284 ? -4.855 10.289 -0.875 1 97.38 284 GLY B C 1
ATOM 4625 O O . GLY B 1 284 ? -5.324 10.797 0.145 1 97.38 284 GLY B O 1
ATOM 4626 N N . ARG B 1 285 ? -5.621 9.789 -1.793 1 98.12 285 ARG B N 1
ATOM 4627 C CA . ARG B 1 285 ? -7.07 9.922 -1.752 1 98.12 285 ARG B CA 1
ATOM 4628 C C . ARG B 1 285 ? -7.652 9.188 -0.549 1 98.12 285 ARG B C 1
ATOM 4630 O O . ARG B 1 285 ? -8.547 9.703 0.128 1 98.12 285 ARG B O 1
ATOM 4637 N N . PRO B 1 286 ? -7.203 7.973 -0.247 1 98.44 286 PRO B N 1
ATOM 4638 C CA . PRO B 1 286 ? -7.715 7.348 0.974 1 98.44 286 PRO B CA 1
ATOM 4639 C C . PRO B 1 286 ? -7.426 8.172 2.227 1 98.44 286 PRO B C 1
ATOM 4641 O O . PRO B 1 286 ? -8.258 8.234 3.133 1 98.44 286 PRO B O 1
ATOM 4644 N N . LEU B 1 287 ? -6.273 8.828 2.285 1 98.31 287 LEU B N 1
ATOM 4645 C CA . LEU B 1 287 ? -5.926 9.68 3.42 1 98.31 287 LEU B CA 1
ATOM 4646 C C . LEU B 1 287 ? -6.887 10.859 3.527 1 98.31 287 LEU B C 1
ATOM 4648 O O . LEU B 1 287 ? -7.398 11.156 4.609 1 98.31 287 LEU B O 1
ATOM 4652 N N . VAL B 1 288 ? -7.133 11.453 2.404 1 98.12 288 VAL B N 1
ATOM 4653 C CA . VAL B 1 288 ? -8.023 12.602 2.379 1 98.12 288 VAL B CA 1
ATOM 4654 C C . VAL B 1 288 ? -9.453 12.156 2.689 1 98.12 288 VAL B C 1
ATOM 4656 O O . VAL B 1 288 ? -10.211 12.883 3.34 1 98.12 288 VAL B O 1
ATOM 4659 N N . THR B 1 289 ? -9.797 10.992 2.244 1 98.75 289 THR B N 1
ATOM 4660 C CA . THR B 1 289 ? -11.117 10.438 2.5 1 98.75 289 THR B CA 1
ATOM 4661 C C . THR B 1 289 ? -11.328 10.195 3.992 1 98.75 289 THR B C 1
ATOM 4663 O O . THR B 1 289 ? -12.344 10.586 4.559 1 98.75 289 THR B O 1
ATOM 4666 N N . LEU B 1 290 ? -10.359 9.586 4.617 1 98.62 290 LEU B N 1
ATOM 4667 C CA . LEU B 1 290 ? -10.438 9.375 6.059 1 98.62 290 LEU B CA 1
ATOM 4668 C C . LEU B 1 290 ? -10.562 10.695 6.801 1 98.62 290 LEU B C 1
ATOM 4670 O O . LEU B 1 290 ? -11.375 10.828 7.711 1 98.62 290 LEU B O 1
ATOM 4674 N N . ARG B 1 291 ? -9.789 11.688 6.398 1 98.19 291 ARG B N 1
ATOM 4675 C CA . ARG B 1 291 ? -9.805 13 7.039 1 98.19 291 ARG B CA 1
ATOM 4676 C C . ARG B 1 291 ? -11.164 13.672 6.871 1 98.19 291 ARG B C 1
ATOM 4678 O O . ARG B 1 291 ? -11.688 14.266 7.812 1 98.19 291 ARG B O 1
ATOM 4685 N N . ALA B 1 292 ? -11.672 13.539 5.699 1 98.62 292 ALA B N 1
ATOM 4686 C CA . ALA B 1 292 ? -12.977 14.133 5.426 1 98.62 292 ALA B CA 1
ATOM 4687 C C . ALA B 1 292 ? -14.055 13.508 6.312 1 98.62 292 ALA B C 1
ATOM 4689 O O . ALA B 1 292 ? -14.844 14.219 6.938 1 98.62 292 ALA B O 1
ATOM 4690 N N . LEU B 1 293 ? -14.078 12.195 6.371 1 98.69 293 LEU B N 1
ATOM 4691 C CA . LEU B 1 293 ? -15.062 11.492 7.18 1 98.69 293 LEU B CA 1
ATOM 4692 C C . LEU B 1 293 ? -14.922 11.859 8.656 1 98.69 293 LEU B C 1
ATOM 4694 O O . LEU B 1 293 ? -15.922 12.094 9.336 1 98.69 293 LEU B O 1
ATOM 4698 N N . GLU B 1 294 ? -13.719 11.953 9.094 1 98.06 294 GLU B N 1
ATOM 4699 C CA . GLU B 1 294 ? -13.477 12.289 10.492 1 98.06 294 GLU B CA 1
ATOM 4700 C C . GLU B 1 294 ? -13.93 13.711 10.812 1 98.06 294 GLU B C 1
ATOM 4702 O O . GLU B 1 294 ? -14.508 13.953 11.875 1 98.06 294 GLU B O 1
ATOM 4707 N N . THR B 1 295 ? -13.617 14.609 9.914 1 98.62 295 THR B N 1
ATOM 4708 C CA . THR B 1 295 ? -14.031 15.992 10.102 1 98.62 295 THR B CA 1
ATOM 4709 C C . THR B 1 295 ? -15.547 16.109 10.133 1 98.62 295 THR B C 1
ATOM 4711 O O . THR B 1 295 ? -16.109 16.703 11.055 1 98.62 295 THR B O 1
ATOM 4714 N N . LEU B 1 296 ? -16.172 15.508 9.18 1 98.62 296 LEU B N 1
ATOM 4715 C CA . LEU B 1 296 ? -17.625 15.555 9.125 1 98.62 296 LEU B CA 1
ATOM 4716 C C . LEU B 1 296 ? -18.234 14.93 10.375 1 98.62 296 LEU B C 1
ATOM 4718 O O . LEU B 1 296 ? -19.172 15.492 10.961 1 98.62 296 LEU B O 1
ATOM 4722 N N . ARG B 1 297 ? -17.688 13.859 10.789 1 97.44 297 ARG B N 1
ATOM 4723 C CA . ARG B 1 297 ? -18.172 13.195 11.992 1 97.44 297 ARG B CA 1
ATOM 4724 C C . ARG B 1 297 ? -17.969 14.078 13.219 1 97.44 297 ARG B C 1
ATOM 4726 O O . ARG B 1 297 ? -18.844 14.125 14.102 1 97.44 297 ARG B O 1
ATOM 4733 N N . SER B 1 298 ? -16.875 14.68 13.312 1 97.62 298 SER B N 1
ATOM 4734 C CA . SER B 1 298 ? -16.562 15.5 14.477 1 97.62 298 SER B CA 1
ATOM 4735 C C . SER B 1 298 ? -17.547 16.656 14.633 1 97.62 298 SER B C 1
ATOM 4737 O O . SER B 1 298 ? -17.797 17.109 15.742 1 97.62 298 SER B O 1
ATOM 4739 N N . TYR B 1 299 ? -18.125 17.094 13.57 1 98.19 299 TYR B N 1
ATOM 4740 C CA . TYR B 1 299 ? -19.078 18.188 13.602 1 98.19 299 TYR B CA 1
ATOM 4741 C C . TYR B 1 299 ? -20.516 17.656 13.586 1 98.19 299 TYR B C 1
ATOM 4743 O O . TYR B 1 299 ? -21.453 18.422 13.352 1 98.19 299 TYR B O 1
ATOM 4751 N N . GLY B 1 300 ? -20.641 16.344 13.727 1 96.81 300 GLY B N 1
ATOM 4752 C CA . GLY B 1 300 ? -21.953 15.742 13.891 1 96.81 300 GLY B CA 1
ATOM 4753 C C . GLY B 1 300 ? -22.719 15.609 12.586 1 96.81 300 GLY B C 1
ATOM 4754 O O . GLY B 1 300 ? -23.938 15.477 12.594 1 96.81 300 GLY B O 1
ATOM 4755 N N . ARG B 1 301 ? -22.031 15.703 11.5 1 95.44 301 ARG B N 1
ATOM 4756 C CA . ARG B 1 301 ? -22.688 15.508 10.211 1 95.44 301 ARG B CA 1
ATOM 4757 C C . ARG B 1 301 ? -23.016 14.039 9.992 1 95.44 301 ARG B C 1
ATOM 4759 O O . ARG B 1 301 ? -22.234 13.148 10.336 1 95.44 301 ARG B O 1
ATOM 4766 N N . PRO B 1 302 ? -24.156 13.742 9.445 1 90.5 302 PRO B N 1
ATOM 4767 C CA . PRO B 1 302 ? -24.531 12.352 9.227 1 90.5 302 PRO B CA 1
ATOM 4768 C C . PRO B 1 302 ? -23.703 11.672 8.141 1 90.5 302 PRO B C 1
ATOM 4770 O O . PRO B 1 302 ? -23.562 12.219 7.039 1 90.5 302 PRO B O 1
ATOM 4773 N N . LEU B 1 303 ? -23.188 10.547 8.398 1 91.94 303 LEU B N 1
ATOM 4774 C CA . LEU B 1 303 ? -22.406 9.773 7.434 1 91.94 303 LEU B CA 1
ATOM 4775 C C . LEU B 1 303 ? -23.172 8.531 6.992 1 91.94 303 LEU B C 1
ATOM 4777 O O . LEU B 1 303 ? -22.828 7.922 5.977 1 91.94 303 LEU B O 1
ATOM 4781 N N . GLY B 1 304 ? -24.078 8.07 7.766 1 82.56 304 GLY B N 1
ATOM 4782 C CA . GLY B 1 304 ? -24.906 6.895 7.562 1 82.56 304 GLY B CA 1
ATOM 4783 C C . GLY B 1 304 ? -26.219 6.957 8.32 1 82.56 304 GLY B C 1
ATOM 4784 O O . GLY B 1 304 ? -26.375 7.762 9.234 1 82.56 304 GLY B O 1
#

Solvent-accessible surface area (backbone atoms only — not comparable to full-atom values): 32414 Å² total; per-residue (Å²): 126,87,70,68,91,61,38,62,47,58,34,29,48,54,30,32,44,62,50,33,53,54,44,58,39,34,44,48,34,30,76,74,63,76,38,65,55,63,57,30,52,40,28,52,54,37,35,49,48,91,74,44,34,16,18,48,34,71,39,70,56,42,29,23,81,58,62,34,58,53,25,37,39,52,50,49,53,55,30,49,75,61,73,57,52,47,68,71,58,41,48,41,40,47,51,30,52,52,72,62,31,38,96,72,38,27,26,27,62,44,58,53,79,50,67,96,38,56,59,42,86,88,59,73,82,45,87,78,52,56,62,30,53,59,40,32,14,42,43,52,7,51,39,40,64,52,68,55,84,57,76,56,53,56,43,29,46,52,42,40,52,54,51,56,73,62,63,76,80,85,48,58,65,51,51,42,13,47,47,39,18,38,65,18,42,85,58,52,70,61,29,53,54,52,41,53,54,48,34,51,46,36,63,73,67,41,50,46,43,61,46,77,93,51,43,87,79,46,72,61,52,89,91,54,32,85,80,40,69,43,35,48,49,70,63,23,44,36,78,81,36,66,49,36,76,60,47,53,71,66,37,40,51,50,29,50,51,49,57,63,64,48,49,41,96,66,23,37,29,75,71,52,60,77,72,81,53,94,44,35,59,56,58,42,18,45,55,46,28,53,49,48,53,51,30,40,47,56,68,68,45,82,43,113,128,87,70,68,90,61,40,61,48,57,34,29,48,55,28,32,41,64,52,33,54,53,43,57,39,33,45,47,33,29,75,74,63,76,39,65,54,65,56,31,52,40,29,52,52,37,34,50,48,94,74,44,34,16,18,48,34,70,38,66,57,42,33,24,80,58,61,34,58,54,23,36,40,51,49,48,52,55,30,50,76,62,74,57,51,46,68,70,58,42,50,41,40,47,51,31,52,52,72,62,30,38,96,73,38,27,26,28,65,45,57,53,80,49,66,95,40,55,58,44,84,87,58,74,82,44,86,80,51,57,61,30,54,61,41,33,15,42,42,52,7,50,39,41,64,52,68,54,85,56,77,55,52,56,43,29,48,52,44,42,51,55,52,57,71,64,62,76,79,84,47,58,64,51,51,42,13,47,48,39,18,39,65,18,42,82,59,51,69,62,29,52,52,51,41,53,52,49,32,53,47,35,63,72,68,40,49,45,42,61,45,75,93,51,43,87,77,44,72,60,54,89,90,53,31,85,79,39,68,43,34,49,49,70,61,24,45,35,77,82,35,65,49,35,75,61,48,52,71,67,38,41,49,51,30,49,52,50,58,64,65,49,47,41,94,66,23,38,29,75,72,51,60,78,73,84,54,92,43,33,57,57,55,41,18,46,55,44,29,52,51,50,52,50,29,40,47,57,70,67,46,83,43,112

Sequence (608 aa):
MAGTGAHPLARAEHFIWLTARVLEQRRFAHRFLDGDPDPVETALTAYRNEDGGYAHALEPDLRGPVSQPLHTAHALGVLDSIGRCEGLRAERICRYLSDVSTKEGALPALLPLQRGYPAAPFVPLVDDPPAELLATGPIVGLLHRNEVWHAWLFRATDFCWSAVDALEQSHPYEIEAAIAFLDGAPDRTRAERAADRLGRLVRGQRLAVLDPARRAEYPVAPGYAPGEHHFPHDYARTPGSLARRWFTDEELERSLDHLAAEQQEDGGWPVNWRQWAPGTALEGRPLVTLRALETLRSYGRPLGMAGTGAHPLARAEHFIWLTARVLEQRRFAHRFLDGDPDPVETALTAYRNEDGGYAHALEPDLRGPVSQPLHTAHALGVLDSIGRCEGLRAERICRYLSDVSTKEGALPALLPLQRGYPAAPFVPLVDDPPAELLATGPIVGLLHRNEVWHAWLFRATDFCWSAVDALEQSHPYEIEAAIAFLDGAPDRTRAERAADRLGRLVRGQRLAVLDPARRAEYPVAPGYAPGEHHFPHDYARTPGSLARRWFTDEELERSLDHLAAEQQEDGGWPVNWRQWAPGTALEGRPLVTLRALETLRSYGRPLG

pLDDT: mean 95.73, std 7.98, range [23.62, 98.88]

Organism: Streptomyces microflavus (NCBI:txid1919)

Radius of gyration: 26.65 Å; Cα contacts (8 Å, |Δi|>4): 983; chains: 2; bounding box: 53×80×62 Å